Protein AF-0000000080839134 (afdb_homodimer)

Sequence (514 aa):
MENILITGASSGIGKELTRNLANKSKKLFLLARSLDKLNLLKKELEEKYSSLECVCIKYDLTDINNLENIVENCDVDLVINCAGFGKITDFSKLSDKEDLDTINVNFISPLILTKKFSEKFLQKGQGTILNVCSTATLYQHPYMAVYSSAKSALLHYSLALDEELSHKNKNVRVLSVCPGPTASNFFDKDIQEKFGSSQKFMMNSEDVAKRIIKVLENKKRFSIIGFRNKLSIFLINLLPISLQLKLVGLILKKVIKMENILITGASSGIGKELTRNLANKSKKLFLLARSLDKLNLLKKELEEKYSSLECVCIKYDLTDINNLENIVENCDVDLVINCAGFGKITDFSKLSDKEDLDTINVNFISPLILTKKFSEKFLQKGQGTILNVCSTATLYQHPYMAVYSSAKSALLHYSLALDEELSHKNKNVRVLSVCPGPTASNFFDKDIQEKFGSSQKFMMNSEDVAKRIIKVLENKKRFSIIGFRNKLSIFLINLLPISLQLKLVGLILKKVIK

Nearest PDB structures (foldseek):
  3m1a-assembly6_J  TM=8.290E-01  e=1.357E-16  Streptomyces avermitilis
  7emg-assembly1_A  TM=8.218E-01  e=2.231E-14  Serratia marcescens
  5idy-assembly1_B  TM=8.364E-01  e=5.673E-14  Burkholderia vietnamiensis G4
  5vps-assembly1_A  TM=7.481E-01  e=4.156E-14  Burkholderia ambifaria MC40-6
  5va8-assembly1_D  TM=7.469E-01  e=6.037E-14  Paraburkholderia phymatum STM815

Solvent-accessible surface area (backbone atoms only — not comparable to full-atom values): 25460 Å² total; per-residue (Å²): 113,44,24,34,37,30,31,25,31,61,45,46,45,25,28,33,37,50,63,70,43,47,88,60,30,46,33,38,38,38,25,26,68,51,54,68,51,36,50,53,49,39,52,54,47,38,69,74,34,80,75,36,44,67,45,74,41,72,47,58,48,62,54,65,88,60,52,64,58,55,57,73,71,49,86,56,40,32,38,34,42,44,40,64,60,48,63,75,40,61,75,86,75,53,50,72,65,56,51,49,37,37,32,22,33,40,19,51,35,49,50,52,52,50,51,55,50,49,55,50,16,60,74,70,60,38,28,40,36,38,40,56,45,33,45,50,37,79,48,52,30,26,41,26,23,63,42,24,11,20,24,27,17,36,48,31,28,36,55,9,47,22,53,51,32,44,76,74,37,76,51,29,44,35,27,37,36,20,41,54,64,48,63,44,83,51,41,56,68,73,44,42,54,53,49,37,78,56,36,88,68,42,41,50,25,59,62,51,24,54,54,50,51,49,36,60,76,67,64,45,57,66,45,62,47,52,67,67,50,45,49,50,52,54,57,48,68,70,45,56,69,70,56,39,39,52,54,42,29,56,57,43,51,60,46,62,103,113,42,24,36,36,30,31,25,30,61,46,45,46,24,29,34,37,49,64,70,43,47,86,60,30,46,32,39,36,37,24,25,70,50,54,68,51,35,50,53,52,40,52,56,48,38,70,73,33,81,76,36,43,69,43,76,41,72,47,59,47,61,53,67,84,60,53,63,59,54,58,75,71,50,86,57,40,31,37,35,41,43,40,64,59,50,63,74,42,60,76,86,74,53,50,72,64,56,50,49,37,36,32,22,34,39,20,52,35,48,49,52,52,50,53,55,49,49,55,51,16,59,74,69,62,38,27,37,36,38,40,56,45,31,46,51,36,80,47,53,29,26,42,26,22,65,44,23,11,19,25,28,16,38,48,30,28,36,54,9,45,23,54,52,33,45,75,73,37,77,50,28,45,36,28,36,36,20,42,52,65,47,61,43,81,49,41,56,69,72,44,43,52,55,50,38,78,56,36,89,69,43,42,51,25,58,61,51,23,55,52,51,50,50,37,60,75,67,63,44,57,67,45,62,46,51,68,67,48,44,50,50,52,54,57,50,67,70,43,57,68,70,56,40,42,52,54,42,29,56,59,44,52,61,50,62,103

InterPro domains:
  IPR002347 Short-chain dehydrogenase/reductase SDR [PF00106] (3-189)
  IPR002347 Short-chain dehydrogenase/reductase SDR [PR00080] (74-85)
  IPR002347 Short-chain dehydrogenase/reductase SDR [PR00080] (127-135)
  IPR002347 Short-chain dehydrogenase/reductase SDR [PR00080] (147-166)
  IPR002347 Short-chain dehydrogenase/reductase SDR [PR00081] (3-20)
  IPR002347 Short-chain dehydrogenase/reductase SDR [PR00081] (74-85)
  IPR002347 Short-chain dehydrogenase/reductase SDR [PR00081] (121-137)
  IPR002347 Short-chain dehydrogenase/reductase SDR [PR00081] (147-166)
  IPR002347 Short-chain dehydrogenase/reductase SDR [PR00081] (170-187)
  IPR036291 NAD(P)-binding domain superfamily [SSF51735] (3-252)

Structure (mmCIF, N/CA/C/O backbone):
data_AF-0000000080839134-model_v1
#
loop_
_entity.id
_entity.type
_entity.pdbx_description
1 polymer 'SDR family NAD(P)-dependent oxidoreductase'
#
loop_
_atom_site.group_PDB
_atom_site.id
_atom_site.type_symbol
_atom_site.label_atom_id
_atom_site.label_alt_id
_atom_site.label_comp_id
_atom_site.label_asym_id
_atom_site.label_entity_id
_atom_site.label_seq_id
_atom_site.pdbx_PDB_ins_code
_atom_site.Cartn_x
_atom_site.Cartn_y
_atom_site.Cartn_z
_atom_site.occupancy
_atom_site.B_iso_or_equiv
_atom_site.auth_seq_id
_atom_site.auth_comp_id
_atom_site.auth_asym_id
_atom_site.auth_atom_id
_atom_site.pdbx_PDB_model_num
ATOM 1 N N . MET A 1 1 ? -4.32 -28.531 -11.18 1 62.44 1 MET A N 1
ATOM 2 C CA . MET A 1 1 ? -3.936 -27.234 -11.711 1 62.44 1 MET A CA 1
ATOM 3 C C . MET A 1 1 ? -3.273 -27.375 -13.078 1 62.44 1 MET A C 1
ATOM 5 O O . MET A 1 1 ? -2.178 -27.922 -13.18 1 62.44 1 MET A O 1
ATOM 9 N N . GLU A 1 2 ? -4.078 -27.062 -14.164 1 86.06 2 GLU A N 1
ATOM 10 C CA . GLU A 1 2 ? -3.639 -27.469 -15.492 1 86.06 2 GLU A CA 1
ATOM 11 C C . GLU A 1 2 ? -3.201 -26.25 -16.312 1 86.06 2 GLU A C 1
ATOM 13 O O . GLU A 1 2 ? -2.227 -26.328 -17.078 1 86.06 2 GLU A O 1
ATOM 18 N N . ASN A 1 3 ? -3.773 -25.125 -16.094 1 97.56 3 ASN A N 1
ATOM 19 C CA . ASN A 1 3 ? -3.441 -23.906 -16.828 1 97.56 3 ASN A CA 1
ATOM 20 C C . ASN A 1 3 ? -3.031 -22.781 -15.867 1 97.56 3 ASN A C 1
ATOM 22 O O . ASN A 1 3 ? -3.811 -22.375 -15.008 1 97.56 3 ASN A O 1
ATOM 26 N N . ILE A 1 4 ? -1.787 -22.328 -16.078 1 98.38 4 ILE A N 1
ATOM 27 C CA . ILE A 1 4 ? -1.205 -21.453 -15.07 1 98.38 4 ILE A CA 1
ATOM 28 C C . ILE A 1 4 ? -0.646 -20.188 -15.734 1 98.38 4 ILE A C 1
ATOM 30 O O . ILE A 1 4 ? 0.003 -20.281 -16.781 1 98.38 4 ILE A O 1
ATOM 34 N N . LEU A 1 5 ? -0.993 -19.047 -15.211 1 98.62 5 LEU A N 1
ATOM 35 C CA . LEU A 1 5 ? -0.318 -17.797 -15.562 1 98.62 5 LEU A CA 1
ATOM 36 C C . LEU A 1 5 ? 0.708 -17.422 -14.5 1 98.62 5 LEU A C 1
ATOM 38 O O . LEU A 1 5 ? 0.392 -17.375 -13.312 1 98.62 5 LEU A O 1
ATOM 42 N N . ILE A 1 6 ? 1.938 -17.203 -14.906 1 98.56 6 ILE A N 1
ATOM 43 C CA . ILE A 1 6 ? 2.992 -16.781 -13.992 1 98.56 6 ILE A CA 1
ATOM 44 C C . ILE A 1 6 ? 3.592 -15.461 -14.492 1 98.56 6 ILE A C 1
ATOM 46 O O . ILE A 1 6 ? 4.133 -15.398 -15.594 1 98.56 6 ILE A O 1
ATOM 50 N N . THR A 1 7 ? 3.428 -14.414 -13.688 1 98.31 7 THR A N 1
ATOM 51 C CA . THR A 1 7 ? 4.145 -13.18 -13.977 1 98.31 7 THR A CA 1
ATOM 52 C C . THR A 1 7 ? 5.559 -13.227 -13.414 1 98.31 7 THR A C 1
ATOM 54 O O . THR A 1 7 ? 5.797 -13.844 -12.375 1 98.31 7 THR A O 1
ATOM 57 N N . GLY A 1 8 ? 6.5 -12.539 -14.109 1 96.44 8 GLY A N 1
ATOM 58 C CA . GLY A 1 8 ? 7.891 -12.633 -13.695 1 96.44 8 GLY A CA 1
ATOM 59 C C . GLY A 1 8 ? 8.5 -14 -13.945 1 96.44 8 GLY A C 1
ATOM 60 O O . GLY A 1 8 ? 9.328 -14.469 -13.164 1 96.44 8 GLY A O 1
ATOM 61 N N . ALA A 1 9 ? 8.117 -14.617 -14.977 1 96.38 9 ALA A N 1
ATOM 62 C CA . ALA A 1 9 ? 8.484 -16.016 -15.242 1 96.38 9 ALA A CA 1
ATOM 63 C C . ALA A 1 9 ? 9.906 -16.109 -15.773 1 96.38 9 ALA A C 1
ATOM 65 O O . ALA A 1 9 ? 10.484 -17.203 -15.82 1 96.38 9 ALA A O 1
ATOM 66 N N . SER A 1 10 ? 10.562 -15.016 -16.031 1 92.69 10 SER A N 1
ATOM 67 C CA . SER A 1 10 ? 11.82 -15.055 -16.781 1 92.69 10 SER A CA 1
ATOM 68 C C . SER A 1 10 ? 13.016 -15.148 -15.836 1 92.69 10 SER A C 1
ATOM 70 O O . SER A 1 10 ? 14.148 -15.305 -16.281 1 92.69 10 SER A O 1
ATOM 72 N N . SER A 1 11 ? 12.812 -14.977 -14.547 1 90 11 SER A N 1
ATOM 73 C CA . SER A 1 11 ? 13.953 -14.969 -13.641 1 90 11 SER A CA 1
ATOM 74 C C . SER A 1 11 ? 13.531 -15.273 -12.203 1 90 11 SER A C 1
ATOM 76 O O . SER A 1 11 ? 12.336 -15.312 -11.906 1 90 11 SER A O 1
ATOM 78 N N . GLY A 1 12 ? 14.492 -15.688 -11.438 1 91.75 12 GLY A N 1
ATOM 79 C CA . GLY A 1 12 ? 14.312 -15.781 -10 1 91.75 12 GLY A CA 1
ATOM 80 C C . GLY A 1 12 ? 13.289 -16.828 -9.586 1 91.75 12 GLY A C 1
ATOM 81 O O . GLY A 1 12 ? 13.32 -17.953 -10.07 1 91.75 12 GLY A O 1
ATOM 82 N N . ILE A 1 13 ? 12.5 -16.438 -8.633 1 93.19 13 ILE A N 1
ATOM 83 C CA . ILE A 1 13 ? 11.492 -17.328 -8.055 1 93.19 13 ILE A CA 1
ATOM 84 C C . ILE A 1 13 ? 10.477 -17.719 -9.133 1 93.19 13 ILE A C 1
ATOM 86 O O . ILE A 1 13 ? 10.078 -18.875 -9.219 1 93.19 13 ILE A O 1
ATOM 90 N N . GLY A 1 14 ? 10.117 -16.75 -10.008 1 96.06 14 GLY A N 1
ATOM 91 C CA . GLY A 1 14 ? 9.148 -17.016 -11.055 1 96.06 14 GLY A CA 1
ATOM 92 C C . GLY A 1 14 ? 9.609 -18.062 -12.039 1 96.06 14 GLY A C 1
ATOM 93 O O . GLY A 1 14 ? 8.828 -18.938 -12.43 1 96.06 14 GLY A O 1
ATOM 94 N N . LYS A 1 15 ? 10.852 -17.969 -12.383 1 96.06 15 LYS A N 1
ATOM 95 C CA . LYS A 1 15 ? 11.422 -18.953 -13.297 1 96.06 15 LYS A CA 1
ATOM 96 C C . LYS A 1 15 ? 11.445 -20.344 -12.672 1 96.06 15 LYS A C 1
ATOM 98 O O . LYS A 1 15 ? 11.078 -21.328 -13.32 1 96.06 15 LYS A O 1
ATOM 103 N N . GLU A 1 16 ? 11.805 -20.391 -11.406 1 96 16 GLU A N 1
ATOM 104 C CA . GLU A 1 16 ? 11.891 -21.672 -10.711 1 96 16 GLU A CA 1
ATOM 105 C C . GLU A 1 16 ? 10.5 -22.266 -10.477 1 96 16 GLU A C 1
ATOM 107 O O . GLU A 1 16 ? 10.32 -23.484 -10.539 1 96 16 GLU A O 1
ATOM 112 N N . LEU A 1 17 ? 9.562 -21.422 -10.211 1 96.75 17 LEU A N 1
ATOM 113 C CA . LEU A 1 17 ? 8.188 -21.891 -10.102 1 96.75 17 LEU A CA 1
ATOM 114 C C . LEU A 1 17 ? 7.711 -22.5 -11.414 1 96.75 17 LEU A C 1
ATOM 116 O O . LEU A 1 17 ? 7.102 -23.578 -11.422 1 96.75 17 LEU A O 1
ATOM 120 N N . THR A 1 18 ? 8.023 -21.766 -12.477 1 97.31 18 THR A N 1
ATOM 121 C CA . THR A 1 18 ? 7.66 -22.25 -13.805 1 97.31 18 THR A CA 1
ATOM 122 C C . THR A 1 18 ? 8.25 -23.625 -14.07 1 97.31 18 THR A C 1
ATOM 124 O O . THR A 1 18 ? 7.535 -24.547 -14.492 1 97.31 18 THR A O 1
ATOM 127 N N . ARG A 1 19 ? 9.484 -23.812 -13.758 1 96.75 19 ARG A N 1
ATOM 128 C CA . ARG A 1 19 ? 10.172 -25.094 -13.977 1 96.75 19 ARG A CA 1
ATOM 129 C C . ARG A 1 19 ? 9.547 -26.203 -13.148 1 96.75 19 ARG A C 1
ATOM 131 O O . ARG A 1 19 ? 9.312 -27.297 -13.656 1 96.75 19 ARG A O 1
ATOM 138 N N . ASN A 1 20 ? 9.227 -25.875 -11.969 1 95.56 20 ASN A N 1
ATOM 139 C CA . ASN A 1 20 ? 8.742 -26.891 -11.039 1 95.56 20 ASN A CA 1
ATOM 140 C C . ASN A 1 20 ? 7.289 -27.25 -11.312 1 95.56 20 ASN A C 1
ATOM 142 O O . ASN A 1 20 ? 6.852 -28.359 -10.992 1 95.56 20 ASN A O 1
ATOM 146 N N . LEU A 1 21 ? 6.539 -26.391 -11.961 1 96.31 21 LEU A N 1
ATOM 147 C CA . LEU A 1 21 ? 5.125 -26.625 -12.219 1 96.31 21 LEU A CA 1
ATOM 148 C C . LEU A 1 21 ? 4.91 -27.219 -13.609 1 96.31 21 LEU A C 1
ATOM 150 O O . LEU A 1 21 ? 3.82 -27.688 -13.922 1 96.31 21 LEU A O 1
ATOM 154 N N . ALA A 1 22 ? 5.949 -27.203 -14.406 1 96.06 22 ALA A N 1
ATOM 155 C CA . ALA A 1 22 ? 5.859 -27.594 -15.812 1 96.06 22 ALA A CA 1
ATOM 156 C C . ALA A 1 22 ? 5.355 -29.016 -15.961 1 96.06 22 ALA A C 1
ATOM 158 O O . ALA A 1 22 ? 4.52 -29.312 -16.812 1 96.06 22 ALA A O 1
ATOM 159 N N . ASN A 1 23 ? 5.766 -29.875 -15.078 1 92 23 ASN A N 1
ATOM 160 C CA . ASN A 1 23 ? 5.445 -31.297 -15.195 1 92 23 ASN A CA 1
ATOM 161 C C . ASN A 1 23 ? 3.996 -31.578 -14.805 1 92 23 ASN A C 1
ATOM 163 O O . ASN A 1 23 ? 3.461 -32.656 -15.117 1 92 23 ASN A O 1
ATOM 167 N N . LYS A 1 24 ? 3.4 -30.625 -14.172 1 91.62 24 LYS A N 1
ATOM 168 C CA . LYS A 1 24 ? 2.035 -30.812 -13.695 1 91.62 24 LYS A CA 1
ATOM 169 C C . LYS A 1 24 ? 1.055 -29.938 -14.469 1 91.62 24 LYS A C 1
ATOM 171 O O . LYS A 1 24 ? -0.113 -29.828 -14.086 1 91.62 24 LYS A O 1
ATOM 176 N N . SER A 1 25 ? 1.525 -29.328 -15.523 1 95.81 25 SER A N 1
ATOM 177 C CA . SER A 1 25 ? 0.699 -28.344 -16.219 1 95.81 25 SER A CA 1
ATOM 178 C C . SER A 1 25 ? 0.439 -28.781 -17.672 1 95.81 25 SER A C 1
ATOM 180 O O . SER A 1 25 ? 1.23 -29.516 -18.25 1 95.81 25 SER A O 1
ATOM 182 N N . LYS A 1 26 ? -0.67 -28.438 -18.188 1 97 26 LYS A N 1
ATOM 183 C CA . LYS A 1 26 ? -0.98 -28.578 -19.609 1 97 26 LYS A CA 1
ATOM 184 C C . LYS A 1 26 ? -0.575 -27.344 -20.391 1 97 26 LYS A C 1
ATOM 186 O O . LYS A 1 26 ? -0.088 -27.438 -21.516 1 97 26 LYS A O 1
ATOM 191 N N . LYS A 1 27 ? -0.82 -26.188 -19.75 1 98.19 27 LYS A N 1
ATOM 192 C CA . LYS A 1 27 ? -0.529 -24.922 -20.406 1 98.19 27 LYS A CA 1
ATOM 193 C C . LYS A 1 27 ? 0.04 -23.906 -19.422 1 98.19 27 LYS A C 1
ATOM 195 O O . LYS A 1 27 ? -0.506 -23.719 -18.328 1 98.19 27 LYS A O 1
ATOM 200 N N . LEU A 1 28 ? 1.132 -23.344 -19.781 1 98.31 28 LEU A N 1
ATOM 201 C CA . LEU A 1 28 ? 1.758 -22.297 -19 1 98.31 28 LEU A CA 1
ATOM 202 C C . LEU A 1 28 ? 1.776 -20.969 -19.766 1 98.31 28 LEU A C 1
ATOM 204 O O . LEU A 1 28 ? 2.229 -20.922 -20.906 1 98.31 28 LEU A O 1
ATOM 208 N N . PHE A 1 29 ? 1.178 -19.953 -19.172 1 98.56 29 PHE A N 1
ATOM 209 C CA . PHE A 1 29 ? 1.33 -18.594 -19.672 1 98.56 29 PHE A CA 1
ATOM 210 C C . PHE A 1 29 ? 2.463 -17.875 -18.938 1 98.56 29 PHE A C 1
ATOM 212 O O . PHE A 1 29 ? 2.373 -17.625 -17.734 1 98.56 29 PHE A O 1
ATOM 219 N N . LEU A 1 30 ? 3.533 -17.594 -19.719 1 98.56 30 LEU A N 1
ATOM 220 C CA . LEU A 1 30 ? 4.742 -17 -19.172 1 98.56 30 LEU A CA 1
ATOM 221 C C . LEU A 1 30 ? 4.797 -15.5 -19.469 1 98.56 30 LEU A C 1
ATOM 223 O O . LEU A 1 30 ? 4.938 -15.102 -20.625 1 98.56 30 LEU A O 1
ATOM 227 N N . LEU A 1 31 ? 4.699 -14.703 -18.438 1 98.5 31 LEU A N 1
ATOM 228 C CA . LEU A 1 31 ? 4.641 -13.266 -18.656 1 98.5 31 LEU A CA 1
ATOM 229 C C . LEU A 1 31 ? 5.867 -12.578 -18.047 1 98.5 31 LEU A C 1
ATOM 231 O O . LEU A 1 31 ? 6.211 -12.812 -16.891 1 98.5 31 LEU A O 1
ATOM 235 N N . ALA A 1 32 ? 6.559 -11.836 -18.812 1 97.62 32 ALA A N 1
ATOM 236 C CA . ALA A 1 32 ? 7.676 -10.984 -18.406 1 97.62 32 ALA A CA 1
ATOM 237 C C . ALA A 1 32 ? 7.984 -9.93 -19.469 1 97.62 32 ALA A C 1
ATOM 239 O O . ALA A 1 32 ? 7.281 -9.836 -20.469 1 97.62 32 ALA A O 1
ATOM 240 N N . ARG A 1 33 ? 9.008 -9.188 -19.234 1 94.31 33 ARG A N 1
ATOM 241 C CA . ARG A 1 33 ? 9.383 -8.117 -20.156 1 94.31 33 ARG A CA 1
ATOM 242 C C . ARG A 1 33 ? 10.289 -8.641 -21.266 1 94.31 33 ARG A C 1
ATOM 244 O O . ARG A 1 33 ? 10.297 -8.094 -22.375 1 94.31 33 ARG A O 1
ATOM 251 N N . SER A 1 34 ? 11.055 -9.656 -20.938 1 94.94 34 SER A N 1
ATOM 252 C CA . SER A 1 34 ? 12.047 -10.148 -21.891 1 94.94 34 SER A CA 1
ATOM 253 C C . SER A 1 34 ? 11.523 -11.344 -22.656 1 94.94 34 SER A C 1
ATOM 255 O O . SER A 1 34 ? 11.539 -12.477 -22.172 1 94.94 34 SER A O 1
ATOM 257 N N . LEU A 1 35 ? 11.219 -11.07 -23.891 1 96.81 35 LEU A N 1
ATOM 258 C CA . LEU A 1 35 ? 10.688 -12.141 -24.734 1 96.81 35 LEU A CA 1
ATOM 259 C C . LEU A 1 35 ? 11.75 -13.195 -25 1 96.81 35 LEU A C 1
ATOM 261 O O . LEU A 1 35 ? 11.445 -14.391 -25.047 1 96.81 35 LEU A O 1
ATOM 265 N N . ASP A 1 36 ? 12.953 -12.734 -25.109 1 97.5 36 ASP A N 1
ATOM 266 C CA . ASP A 1 36 ? 14.055 -13.656 -25.375 1 97.5 36 ASP A CA 1
ATOM 267 C C . ASP A 1 36 ? 14.211 -14.672 -24.25 1 97.5 36 ASP A C 1
ATOM 269 O O . ASP A 1 36 ? 14.336 -15.875 -24.5 1 97.5 36 ASP A O 1
ATOM 273 N N . LYS A 1 37 ? 14.164 -14.203 -23.047 1 97.19 37 LYS A N 1
ATOM 274 C CA . LYS A 1 37 ? 14.289 -15.078 -21.891 1 97.19 37 LYS A CA 1
ATOM 275 C C . LYS A 1 37 ? 13.102 -16.031 -21.781 1 97.19 37 LYS A C 1
ATOM 277 O O . LYS A 1 37 ? 13.258 -17.203 -21.438 1 97.19 37 LYS A O 1
ATOM 282 N N . LEU A 1 38 ? 11.977 -15.531 -22.141 1 98.25 38 LEU A N 1
ATOM 283 C CA . LEU A 1 38 ? 10.773 -16.359 -22.094 1 98.25 38 LEU A CA 1
ATOM 284 C C . LEU A 1 38 ? 10.828 -17.469 -23.141 1 98.25 38 LEU A C 1
ATOM 286 O O . LEU A 1 38 ? 10.492 -18.609 -22.859 1 98.25 38 LEU A O 1
ATOM 290 N N . ASN A 1 39 ? 11.273 -17.109 -24.281 1 98.19 39 ASN A N 1
ATOM 291 C CA . ASN A 1 39 ? 11.352 -18.078 -25.375 1 98.19 39 ASN A CA 1
ATOM 292 C C . ASN A 1 39 ? 12.367 -19.172 -25.078 1 98.19 39 ASN A C 1
ATOM 294 O O . ASN A 1 39 ? 12.148 -20.328 -25.406 1 98.19 39 ASN A O 1
ATOM 298 N N . LEU A 1 40 ? 13.43 -18.766 -24.469 1 98 40 LEU A N 1
ATOM 299 C CA . LEU A 1 40 ? 14.422 -19.766 -24.062 1 98 40 LEU A CA 1
ATOM 300 C C . LEU A 1 40 ? 13.836 -20.734 -23.047 1 98 40 LEU A C 1
ATOM 302 O O . LEU A 1 40 ? 14.047 -21.953 -23.156 1 98 40 LEU A O 1
ATOM 306 N N . LEU A 1 41 ? 13.102 -20.203 -22.109 1 97.94 41 LEU A N 1
ATOM 307 C CA . LEU A 1 41 ? 12.453 -21.047 -21.094 1 97.94 41 LEU A CA 1
ATOM 308 C C . LEU A 1 41 ? 11.398 -21.938 -21.734 1 97.94 41 LEU A C 1
ATOM 310 O O . LEU A 1 41 ? 11.297 -23.125 -21.391 1 97.94 41 LEU A O 1
ATOM 314 N N . LYS A 1 42 ? 10.617 -21.375 -22.625 1 98.25 42 LYS A N 1
ATOM 315 C CA . LYS A 1 42 ? 9.617 -22.141 -23.359 1 98.25 42 LYS A CA 1
ATOM 316 C C . LYS A 1 42 ? 10.25 -23.328 -24.094 1 98.25 42 LYS A C 1
ATOM 318 O O . LYS A 1 42 ? 9.773 -24.453 -23.953 1 98.25 42 LYS A O 1
ATOM 323 N N . LYS A 1 43 ? 11.273 -23.047 -24.797 1 98.12 43 LYS A N 1
ATOM 324 C CA . LYS A 1 43 ? 11.953 -24.094 -25.547 1 98.12 43 LYS A CA 1
ATOM 325 C C . LYS A 1 43 ? 12.453 -25.188 -24.625 1 98.12 43 LYS A C 1
ATOM 327 O O . LYS A 1 43 ? 12.25 -26.375 -24.875 1 98.12 43 LYS A O 1
ATOM 332 N N . GLU A 1 44 ? 13.07 -24.75 -23.562 1 97.81 44 GLU A N 1
ATOM 333 C CA . GLU A 1 44 ? 13.586 -25.688 -22.562 1 97.81 44 GLU A CA 1
ATOM 334 C C . GLU A 1 44 ? 12.484 -26.594 -22.031 1 97.81 44 GLU A C 1
ATOM 336 O O . GLU A 1 44 ? 12.648 -27.812 -21.984 1 97.81 44 GLU A O 1
ATOM 341 N N . LEU A 1 45 ? 11.375 -26.062 -21.703 1 97.88 45 LEU A N 1
ATOM 342 C CA . LEU A 1 45 ? 10.305 -26.781 -21.031 1 97.88 45 LEU A CA 1
ATOM 343 C C . LEU A 1 45 ? 9.539 -27.656 -22 1 97.88 45 LEU A C 1
ATOM 345 O O . LEU A 1 45 ? 9.211 -28.812 -21.688 1 97.88 45 LEU A O 1
ATOM 349 N N . GLU A 1 46 ? 9.305 -27.125 -23.172 1 97.5 46 GLU A N 1
ATOM 350 C CA . GLU A 1 46 ? 8.531 -27.891 -24.156 1 97.5 46 GLU A CA 1
ATOM 351 C C . GLU A 1 46 ? 9.344 -29.062 -24.703 1 97.5 46 GLU A C 1
ATOM 353 O O . GLU A 1 46 ? 8.781 -30.078 -25.109 1 97.5 46 GLU A O 1
ATOM 358 N N . GLU A 1 47 ? 10.641 -28.922 -24.734 1 97.75 47 GLU A N 1
ATOM 359 C CA . GLU A 1 47 ? 11.5 -30.031 -25.125 1 97.75 47 GLU A CA 1
ATOM 360 C C . GLU A 1 47 ? 11.492 -31.125 -24.047 1 97.75 47 GLU A C 1
ATOM 362 O O . GLU A 1 47 ? 11.555 -32.312 -24.375 1 97.75 47 GLU A O 1
ATOM 367 N N . LYS A 1 48 ? 11.391 -30.703 -22.891 1 97.25 48 LYS A N 1
ATOM 368 C CA . LYS A 1 48 ? 11.445 -31.641 -21.766 1 97.25 48 LYS A CA 1
ATOM 369 C C . LYS A 1 48 ? 10.094 -32.312 -21.531 1 97.25 48 LYS A C 1
ATOM 371 O O . LYS A 1 48 ? 10.023 -33.469 -21.156 1 97.25 48 LYS A O 1
ATOM 376 N N . TYR A 1 49 ? 9.062 -31.531 -21.734 1 96.5 49 TYR A N 1
ATOM 377 C CA . TYR A 1 49 ? 7.703 -32 -21.516 1 96.5 49 TYR A CA 1
ATOM 378 C C . TYR A 1 49 ? 6.867 -31.891 -22.781 1 96.5 49 TYR A C 1
ATOM 380 O O . TYR A 1 49 ? 6.289 -30.844 -23.047 1 96.5 49 TYR A O 1
ATOM 388 N N . SER A 1 50 ? 6.594 -32.938 -23.484 1 94 50 SER A N 1
ATOM 389 C CA . SER A 1 50 ? 6.023 -32.938 -24.828 1 94 50 SER A CA 1
ATOM 390 C C . SER A 1 50 ? 4.559 -32.531 -24.812 1 94 50 SER A C 1
ATOM 392 O O . SER A 1 50 ? 4.039 -32 -25.812 1 94 50 SER A O 1
ATOM 394 N N . SER A 1 51 ? 3.918 -32.719 -23.703 1 94.94 51 SER A N 1
ATOM 395 C CA . SER A 1 51 ? 2.492 -32.406 -23.641 1 94.94 51 SER A CA 1
ATOM 396 C C . SER A 1 51 ? 2.246 -30.984 -23.141 1 94.94 51 SER A C 1
ATOM 398 O O . SER A 1 51 ? 1.103 -30.531 -23.094 1 94.94 51 SER A O 1
ATOM 400 N N . LEU A 1 52 ? 3.301 -30.297 -22.797 1 97 52 LEU A N 1
ATOM 401 C CA . LEU A 1 52 ? 3.191 -28.953 -22.234 1 97 52 LEU A CA 1
ATOM 402 C C . LEU A 1 52 ? 3.143 -27.906 -23.344 1 97 52 LEU A C 1
ATOM 404 O O . LEU A 1 52 ? 3.91 -27.969 -24.297 1 97 52 LEU A O 1
ATOM 408 N N . GLU A 1 53 ? 2.248 -26.984 -23.266 1 97.88 53 GLU A N 1
ATOM 409 C CA . GLU A 1 53 ? 2.219 -25.781 -24.109 1 97.88 53 GLU A CA 1
ATOM 410 C C . GLU A 1 53 ? 2.572 -24.531 -23.312 1 97.88 53 GLU A C 1
ATOM 412 O O . GLU A 1 53 ? 1.955 -24.25 -22.297 1 97.88 53 GLU A O 1
ATOM 417 N N . CYS A 1 54 ? 3.549 -23.875 -23.75 1 98.12 54 CYS A N 1
ATOM 418 C CA . CYS A 1 54 ? 3.918 -22.594 -23.141 1 98.12 54 CYS A CA 1
ATOM 419 C C . CYS A 1 54 ? 3.564 -21.438 -24.062 1 98.12 54 CYS A C 1
ATOM 421 O O . CYS A 1 54 ? 3.805 -21.5 -25.266 1 98.12 54 CYS A O 1
ATOM 423 N N . VAL A 1 55 ? 2.963 -20.422 -23.531 1 98.38 55 VAL A N 1
ATOM 424 C CA . VAL A 1 55 ? 2.662 -19.188 -24.25 1 98.38 55 VAL A CA 1
ATOM 425 C C . VAL A 1 55 ? 3.418 -18.016 -23.625 1 98.38 55 VAL A C 1
ATOM 427 O O . VAL A 1 55 ? 3.248 -17.734 -22.438 1 98.38 55 VAL A O 1
ATOM 430 N N . CYS A 1 56 ? 4.234 -17.406 -24.406 1 98.5 56 CYS A N 1
ATOM 431 C CA . CYS A 1 56 ? 4.996 -16.266 -23.922 1 98.5 56 CYS A CA 1
ATOM 432 C C . CYS A 1 56 ? 4.203 -14.969 -24.094 1 98.5 56 CYS A C 1
ATOM 434 O O . CYS A 1 56 ? 3.664 -14.703 -25.156 1 98.5 56 CYS A O 1
ATOM 436 N N . ILE A 1 57 ? 4.082 -14.227 -23.016 1 97.94 57 ILE A N 1
ATOM 437 C CA . ILE A 1 57 ? 3.408 -12.93 -23.016 1 97.94 57 ILE A CA 1
ATOM 438 C C . ILE A 1 57 ? 4.402 -11.828 -22.656 1 97.94 57 ILE A C 1
ATOM 440 O O . ILE A 1 57 ? 4.828 -11.727 -21.5 1 97.94 57 ILE A O 1
ATOM 444 N N . LYS A 1 58 ? 4.801 -11.07 -23.656 1 97.69 58 LYS A N 1
ATOM 445 C CA . LYS A 1 58 ? 5.648 -9.906 -23.391 1 97.69 58 LYS A CA 1
ATOM 446 C C . LYS A 1 58 ? 4.828 -8.742 -22.844 1 97.69 58 LYS A C 1
ATOM 448 O O . LYS A 1 58 ? 3.979 -8.195 -23.547 1 97.69 58 LYS A O 1
ATOM 453 N N . TYR A 1 59 ? 5.074 -8.406 -21.609 1 97.12 59 TYR A N 1
ATOM 454 C CA . TYR A 1 59 ? 4.324 -7.309 -21.016 1 97.12 59 TYR A CA 1
ATOM 455 C C . TYR A 1 59 ? 5.129 -6.637 -19.906 1 97.12 59 TYR A C 1
ATOM 457 O O . TYR A 1 59 ? 5.789 -7.316 -19.109 1 97.12 59 TYR A O 1
ATOM 465 N N . ASP A 1 60 ? 5.145 -5.371 -19.938 1 97.38 60 ASP A N 1
ATOM 466 C CA . ASP A 1 60 ? 5.727 -4.555 -18.875 1 97.38 60 ASP A CA 1
ATOM 467 C C . ASP A 1 60 ? 4.668 -4.133 -17.859 1 97.38 60 ASP A C 1
ATOM 469 O O . ASP A 1 60 ? 3.852 -3.254 -18.141 1 97.38 60 ASP A O 1
ATOM 473 N N . LEU A 1 61 ? 4.746 -4.641 -16.656 1 97.38 61 LEU A N 1
ATOM 474 C CA . LEU A 1 61 ? 3.711 -4.48 -15.633 1 97.38 61 LEU A CA 1
ATOM 475 C C . LEU A 1 61 ? 3.74 -3.072 -15.047 1 97.38 61 LEU A C 1
ATOM 477 O O . LEU A 1 61 ? 2.889 -2.721 -14.227 1 97.38 61 LEU A O 1
ATOM 481 N N . THR A 1 62 ? 4.723 -2.225 -15.453 1 96.62 62 THR A N 1
ATOM 482 C CA . THR A 1 62 ? 4.637 -0.813 -15.086 1 96.62 62 THR A CA 1
ATOM 483 C C . THR A 1 62 ? 3.441 -0.153 -15.773 1 96.62 62 THR A C 1
ATOM 485 O O . THR A 1 62 ? 2.967 0.896 -15.328 1 96.62 62 THR A O 1
ATOM 488 N N . ASP A 1 63 ? 3.016 -0.764 -16.891 1 96.44 63 ASP A N 1
ATOM 489 C CA . ASP A 1 63 ? 1.823 -0.305 -17.594 1 96.44 63 ASP A CA 1
ATOM 490 C C . ASP A 1 63 ? 0.568 -0.993 -17.062 1 96.44 63 ASP A C 1
ATOM 492 O O . ASP A 1 63 ? 0.322 -2.164 -17.359 1 96.44 63 ASP A O 1
ATOM 496 N N . ILE A 1 64 ? -0.274 -0.24 -16.438 1 96.19 64 ILE A N 1
ATOM 497 C CA . ILE A 1 64 ? -1.419 -0.84 -15.758 1 96.19 64 ILE A CA 1
ATOM 498 C C . ILE A 1 64 ? -2.641 -0.795 -16.672 1 96.19 64 ILE A C 1
ATOM 500 O O . ILE A 1 64 ? -3.703 -1.315 -16.328 1 96.19 64 ILE A O 1
ATOM 504 N N . ASN A 1 65 ? -2.615 -0.218 -17.797 1 93.31 65 ASN A N 1
ATOM 505 C CA . ASN A 1 65 ? -3.773 0.084 -18.641 1 93.31 65 ASN A CA 1
ATOM 506 C C . ASN A 1 65 ? -4.168 -1.11 -19.5 1 93.31 65 ASN A C 1
ATOM 508 O O . ASN A 1 65 ? -5.293 -1.174 -20 1 93.31 65 ASN A O 1
ATOM 512 N N . ASN A 1 66 ? -3.359 -2.133 -19.672 1 92.19 66 ASN A N 1
ATOM 513 C CA . ASN A 1 66 ? -3.684 -3.207 -20.609 1 92.19 66 ASN A CA 1
ATOM 514 C C . ASN A 1 66 ? -3.713 -4.562 -19.906 1 92.19 66 ASN A C 1
ATOM 516 O O . ASN A 1 66 ? -3.598 -5.602 -20.562 1 92.19 66 ASN A O 1
ATOM 520 N N . LEU A 1 67 ? -3.924 -4.559 -18.672 1 96.56 67 LEU A N 1
ATOM 521 C CA . LEU A 1 67 ? -3.9 -5.801 -17.906 1 96.56 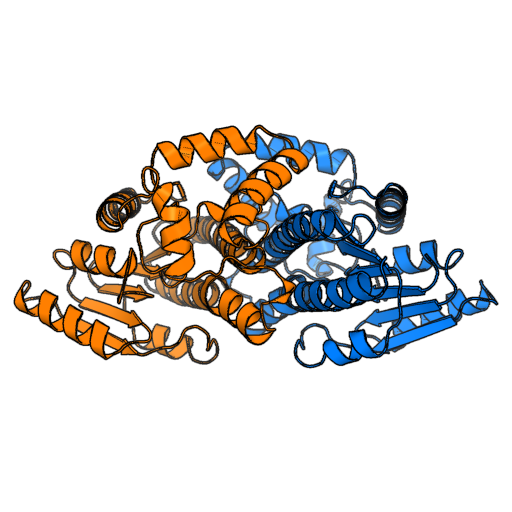67 LEU A CA 1
ATOM 522 C C . LEU A 1 67 ? -5.145 -6.637 -18.188 1 96.56 67 LEU A C 1
ATOM 524 O O . LEU A 1 67 ? -5.109 -7.863 -18.094 1 96.56 67 LEU A O 1
ATOM 528 N N . GLU A 1 68 ? -6.199 -5.941 -18.562 1 94.62 68 GLU A N 1
ATOM 529 C CA . GLU A 1 68 ? -7.445 -6.633 -18.891 1 94.62 68 GLU A CA 1
ATOM 530 C C . GLU A 1 68 ? -7.262 -7.586 -20.062 1 94.62 68 GLU A C 1
ATOM 532 O O . GLU A 1 68 ? -7.887 -8.648 -20.109 1 94.62 68 GLU A O 1
ATOM 537 N N . ASN A 1 69 ? -6.473 -7.211 -20.969 1 95.81 69 ASN A N 1
ATOM 538 C CA . ASN A 1 69 ? -6.199 -8.062 -22.125 1 95.81 69 ASN A CA 1
ATOM 539 C C . ASN A 1 69 ? -5.562 -9.383 -21.719 1 95.81 69 ASN A C 1
ATOM 541 O O . ASN A 1 69 ? -5.844 -10.43 -22.312 1 95.81 69 ASN A O 1
ATOM 545 N N . ILE A 1 70 ? -4.727 -9.328 -20.719 1 96.69 70 ILE A N 1
ATOM 546 C CA . ILE A 1 70 ? -4.098 -10.539 -20.203 1 96.69 70 ILE A CA 1
ATOM 547 C C . ILE A 1 70 ? -5.164 -11.453 -19.594 1 96.69 70 ILE A C 1
ATOM 549 O O . ILE A 1 70 ? -5.188 -12.656 -19.875 1 96.69 70 ILE A O 1
ATOM 553 N N . VAL A 1 71 ? -6.07 -10.898 -18.859 1 97.31 71 VAL A N 1
ATOM 554 C CA . VAL A 1 71 ? -7.113 -11.648 -18.172 1 97.31 71 VAL A CA 1
ATOM 555 C C . VAL A 1 71 ? -8.031 -12.312 -19.203 1 97.31 71 VAL A C 1
ATOM 557 O O . VAL A 1 71 ? -8.383 -13.484 -19.062 1 97.31 71 VAL A O 1
ATOM 560 N N . GLU A 1 72 ? -8.352 -11.57 -20.219 1 96 72 GLU A N 1
ATOM 561 C CA . GLU A 1 72 ? -9.289 -12.047 -21.234 1 96 72 GLU A CA 1
ATOM 562 C C . GLU A 1 72 ? -8.68 -13.172 -22.062 1 96 72 GLU A C 1
ATOM 564 O O . GLU A 1 72 ? -9.391 -14.078 -22.5 1 96 72 GLU A O 1
ATOM 569 N N . ASN A 1 73 ? -7.402 -13.117 -22.172 1 95.81 73 ASN A N 1
ATOM 570 C CA . ASN A 1 73 ? -6.773 -14.047 -23.094 1 95.81 73 ASN A CA 1
ATOM 571 C C . ASN A 1 73 ? -6.156 -15.242 -22.359 1 95.81 73 ASN A C 1
ATOM 573 O O . ASN A 1 73 ? -5.605 -16.141 -23 1 95.81 73 ASN A O 1
ATOM 577 N N . CYS A 1 74 ? -6.211 -15.273 -21.094 1 96.94 74 CYS A N 1
ATOM 578 C CA . CYS A 1 74 ? -5.633 -16.359 -20.328 1 96.94 74 CYS A CA 1
ATOM 579 C C . CYS A 1 74 ? -6.711 -17.125 -19.562 1 96.94 74 CYS A C 1
ATOM 581 O O . CYS A 1 74 ? -7.16 -16.672 -18.5 1 96.94 74 CYS A O 1
ATOM 583 N N . ASP A 1 75 ? -7.133 -18.203 -20.094 1 95.81 75 ASP A N 1
ATOM 584 C CA . ASP A 1 75 ? -8.023 -19.094 -19.375 1 95.81 75 ASP A CA 1
ATOM 585 C C . ASP A 1 75 ? -7.23 -20.031 -18.453 1 95.81 75 ASP A C 1
ATOM 587 O O . ASP A 1 75 ? -6.715 -21.062 -18.906 1 95.81 75 ASP A O 1
ATOM 591 N N . VAL A 1 76 ? -7.195 -19.688 -17.156 1 98 76 VAL A N 1
ATOM 592 C CA . VAL A 1 76 ? -6.293 -20.375 -16.234 1 98 76 VAL A CA 1
ATOM 593 C C . VAL A 1 76 ? -7.047 -20.781 -14.969 1 98 76 VAL A C 1
ATOM 595 O O . VAL A 1 76 ? -8.172 -20.328 -14.742 1 98 76 VAL A O 1
ATOM 598 N N . ASP A 1 77 ? -6.449 -21.688 -14.234 1 97.19 77 ASP A N 1
ATOM 599 C CA . ASP A 1 77 ? -6.973 -22.109 -12.938 1 97.19 77 ASP A CA 1
ATOM 600 C C . ASP A 1 77 ? -6.086 -21.594 -11.805 1 97.19 77 ASP A C 1
ATOM 602 O O . ASP A 1 77 ? -6.492 -21.609 -10.641 1 97.19 77 ASP A O 1
ATOM 606 N N . LEU A 1 78 ? -4.871 -21.188 -12.172 1 98.25 78 LEU A N 1
ATOM 607 C CA . LEU A 1 78 ? -3.906 -20.688 -11.203 1 98.25 78 LEU A CA 1
ATOM 608 C C . LEU A 1 78 ? -3.16 -19.469 -11.758 1 98.25 78 LEU A C 1
ATOM 610 O O . LEU A 1 78 ? -2.686 -19.5 -12.898 1 98.25 78 LEU A O 1
ATOM 614 N N . VAL A 1 79 ? -3.186 -18.438 -11.008 1 98.56 79 VAL A N 1
ATOM 615 C CA . VAL A 1 79 ? -2.393 -17.25 -11.312 1 98.56 79 VAL A CA 1
ATOM 616 C C . VAL A 1 79 ? -1.333 -17.047 -10.234 1 98.56 79 VAL A C 1
ATOM 618 O O . VAL A 1 79 ? -1.641 -17.062 -9.039 1 98.56 79 VAL A O 1
ATOM 621 N N . ILE A 1 80 ? -0.094 -16.938 -10.672 1 98.5 80 ILE A N 1
ATOM 622 C CA . ILE A 1 80 ? 0.994 -16.625 -9.75 1 98.5 80 ILE A CA 1
ATOM 623 C C . ILE A 1 80 ? 1.583 -15.258 -10.086 1 98.5 80 ILE A C 1
ATOM 625 O O . ILE A 1 80 ? 2.285 -15.109 -11.094 1 98.5 80 ILE A O 1
ATOM 629 N N . ASN A 1 81 ? 1.246 -14.305 -9.305 1 98.38 81 ASN A N 1
ATOM 630 C CA . ASN A 1 81 ? 1.873 -12.992 -9.391 1 98.38 81 ASN A CA 1
ATOM 631 C C . ASN A 1 81 ? 3.227 -12.969 -8.688 1 98.38 81 ASN A C 1
ATOM 633 O O . ASN A 1 81 ? 3.293 -12.797 -7.473 1 98.38 81 ASN A O 1
ATOM 637 N N . CYS A 1 82 ? 4.27 -13.047 -9.484 1 96.94 82 CYS A N 1
ATOM 638 C CA . CYS A 1 82 ? 5.605 -13.195 -8.922 1 96.94 82 CYS A CA 1
ATOM 639 C C . CYS A 1 82 ? 6.516 -12.055 -9.367 1 96.94 82 CYS A C 1
ATOM 641 O O . CYS A 1 82 ? 7.582 -11.844 -8.789 1 96.94 82 CYS A O 1
ATOM 643 N N . ALA A 1 83 ? 6.062 -11.297 -10.367 1 93.06 83 ALA A N 1
ATOM 644 C CA . ALA A 1 83 ? 6.867 -10.18 -10.852 1 93.06 83 ALA A CA 1
ATOM 645 C C . ALA A 1 83 ? 7.102 -9.156 -9.75 1 93.06 83 ALA A C 1
ATOM 647 O O . ALA A 1 83 ? 6.195 -8.844 -8.969 1 93.06 83 ALA A O 1
ATOM 648 N N . GLY A 1 84 ? 8.312 -8.703 -9.68 1 89.94 84 GLY A N 1
ATOM 649 C CA . GLY A 1 84 ? 8.656 -7.684 -8.703 1 89.94 84 GLY A CA 1
ATOM 650 C C . GLY A 1 84 ? 10.094 -7.203 -8.828 1 89.94 84 GLY A C 1
ATOM 651 O O . GLY A 1 84 ? 10.922 -7.867 -9.453 1 89.94 84 GLY A O 1
ATOM 652 N N . PHE A 1 85 ? 10.297 -6.082 -8.305 1 84.56 85 PHE A N 1
ATOM 653 C CA . PHE A 1 85 ? 11.648 -5.547 -8.188 1 84.56 85 PHE A CA 1
ATOM 654 C C . PHE A 1 85 ? 11.719 -4.488 -7.098 1 84.56 85 PHE A C 1
ATOM 656 O O . PHE A 1 85 ? 10.688 -3.98 -6.648 1 84.56 85 PHE A O 1
ATOM 663 N N . GLY A 1 86 ? 12.867 -4.363 -6.613 1 84.31 86 GLY A N 1
ATOM 664 C CA . GLY A 1 86 ? 13.125 -3.34 -5.609 1 84.31 86 GLY A CA 1
ATOM 665 C C . GLY A 1 86 ? 14.523 -2.762 -5.691 1 84.31 86 GLY A C 1
ATOM 666 O O . GLY A 1 86 ? 15.422 -3.381 -6.262 1 84.31 86 GLY A O 1
ATOM 667 N N . LYS A 1 87 ? 14.602 -1.535 -5.234 1 84.56 87 LYS A N 1
ATOM 668 C CA . LYS A 1 87 ? 15.891 -0.86 -5.141 1 84.56 87 LYS A CA 1
ATOM 669 C C . LYS A 1 87 ? 16.203 -0.453 -3.703 1 84.56 87 LYS A C 1
ATOM 671 O O . LYS A 1 87 ? 15.312 -0.004 -2.977 1 84.56 87 LYS A O 1
ATOM 676 N N . ILE A 1 88 ? 17.391 -0.737 -3.324 1 86.69 88 ILE A N 1
ATOM 677 C CA . ILE A 1 88 ? 17.875 -0.235 -2.045 1 86.69 88 ILE A CA 1
ATOM 678 C C . ILE A 1 88 ? 18.703 1.026 -2.268 1 86.69 88 ILE A C 1
ATOM 680 O O . ILE A 1 88 ? 19.797 0.966 -2.84 1 86.69 88 ILE A O 1
ATOM 684 N N . THR A 1 89 ? 18.188 2.135 -1.861 1 90.19 89 THR A N 1
ATOM 685 C CA . THR A 1 89 ? 18.859 3.408 -2.094 1 90.19 89 THR A CA 1
ATOM 686 C C . THR A 1 89 ? 18.25 4.508 -1.234 1 90.19 89 THR A C 1
ATOM 688 O O . THR A 1 89 ? 17.266 4.277 -0.527 1 90.19 89 THR A O 1
ATOM 691 N N . ASP A 1 90 ? 18.938 5.645 -1.217 1 91.94 90 ASP A N 1
ATOM 692 C CA . ASP A 1 90 ? 18.391 6.844 -0.594 1 91.94 90 ASP A CA 1
ATOM 693 C C . ASP A 1 90 ? 17.094 7.281 -1.288 1 91.94 90 ASP A C 1
ATOM 695 O O . ASP A 1 90 ? 17.016 7.262 -2.518 1 91.94 90 ASP A O 1
ATOM 699 N N . PHE A 1 91 ? 16.094 7.656 -0.463 1 93.5 91 PHE A N 1
ATOM 700 C CA . PHE A 1 91 ? 14.805 8.016 -1.034 1 93.5 91 PHE A CA 1
ATOM 701 C C . PHE A 1 91 ? 14.961 9.117 -2.072 1 93.5 91 PHE A C 1
ATOM 703 O O . PHE A 1 91 ? 14.219 9.164 -3.055 1 93.5 91 PHE A O 1
ATOM 710 N N . SER A 1 92 ? 15.961 9.969 -1.883 1 92.75 92 SER A N 1
ATOM 711 C CA . SER A 1 92 ? 16.141 11.141 -2.732 1 92.75 92 SER A CA 1
ATOM 712 C C . SER A 1 92 ? 16.75 10.766 -4.074 1 92.75 92 SER A C 1
ATOM 714 O O . SER A 1 92 ? 16.766 11.57 -5.012 1 92.75 92 SER A O 1
ATOM 716 N N . LYS A 1 93 ? 17.203 9.57 -4.234 1 93.12 93 LYS A N 1
ATOM 717 C CA . LYS A 1 93 ? 17.859 9.125 -5.465 1 93.12 93 LYS A CA 1
ATOM 718 C C . LYS A 1 93 ? 16.859 8.461 -6.402 1 93.12 93 LYS A C 1
ATOM 720 O O . LYS A 1 93 ? 17.188 8.148 -7.551 1 93.12 93 LYS A O 1
ATOM 725 N N . LEU A 1 94 ? 15.711 8.242 -5.934 1 93.25 94 LEU A N 1
ATOM 726 C CA . LEU A 1 94 ? 14.656 7.66 -6.762 1 93.25 94 LEU A CA 1
ATOM 727 C C . LEU A 1 94 ? 13.852 8.742 -7.465 1 93.25 94 LEU A C 1
ATOM 729 O O . LEU A 1 94 ? 13.414 9.703 -6.828 1 93.25 94 LEU A O 1
ATOM 733 N N . SER A 1 95 ? 13.703 8.586 -8.781 1 94.31 95 SER A N 1
ATOM 734 C CA . SER A 1 95 ? 12.82 9.492 -9.508 1 94.31 95 SER A CA 1
ATOM 735 C C . SER A 1 95 ? 11.352 9.18 -9.219 1 94.31 95 SER A C 1
ATOM 737 O O . SER A 1 95 ? 11.031 8.109 -8.703 1 94.31 95 SER A O 1
ATOM 739 N N . ASP A 1 96 ? 10.477 10.109 -9.555 1 93.44 96 ASP A N 1
ATOM 740 C CA . ASP A 1 96 ? 9.047 9.875 -9.422 1 93.44 96 ASP A CA 1
ATOM 741 C C . ASP A 1 96 ? 8.602 8.672 -10.25 1 93.44 96 ASP A C 1
ATOM 743 O O . ASP A 1 96 ? 7.762 7.887 -9.812 1 93.44 96 ASP A O 1
ATOM 747 N N . LYS A 1 97 ? 9.156 8.625 -11.375 1 95.12 97 LYS A N 1
ATOM 748 C CA . LYS A 1 97 ? 8.828 7.512 -12.258 1 95.12 97 LYS A CA 1
ATOM 749 C C . LYS A 1 97 ? 9.25 6.18 -11.648 1 95.12 97 LYS A C 1
ATOM 751 O O . LYS A 1 97 ? 8.508 5.195 -11.711 1 95.12 97 LYS A O 1
ATOM 756 N N . GLU A 1 98 ? 10.43 6.121 -11.055 1 95.31 98 GLU A N 1
ATOM 757 C CA . GLU A 1 98 ? 10.906 4.895 -10.414 1 95.31 98 GLU A CA 1
ATOM 758 C C . GLU A 1 98 ? 10.008 4.5 -9.25 1 95.31 98 GLU A C 1
ATOM 760 O O . GLU A 1 98 ? 9.719 3.316 -9.047 1 95.31 98 GLU A O 1
ATOM 765 N N . ASP A 1 99 ? 9.617 5.512 -8.492 1 96.44 99 ASP A N 1
ATOM 766 C CA . ASP A 1 99 ? 8.688 5.25 -7.398 1 96.44 99 ASP A CA 1
ATOM 767 C C . ASP A 1 99 ? 7.391 4.637 -7.914 1 96.44 99 ASP A C 1
ATOM 769 O O . ASP A 1 99 ? 6.949 3.598 -7.414 1 96.44 99 ASP A O 1
ATOM 773 N N . LEU A 1 100 ? 6.836 5.234 -8.922 1 96.88 100 LEU A N 1
ATOM 774 C CA . LEU A 1 100 ? 5.555 4.785 -9.461 1 96.88 100 LEU A CA 1
ATOM 775 C C . LEU A 1 100 ? 5.691 3.416 -10.117 1 96.88 100 LEU A C 1
ATOM 777 O O . LEU A 1 100 ? 4.797 2.574 -10 1 96.88 100 LEU A O 1
ATOM 781 N N . ASP A 1 101 ? 6.789 3.225 -10.852 1 97 101 ASP A N 1
ATOM 782 C CA . ASP A 1 101 ? 7.039 1.924 -11.461 1 97 101 ASP A CA 1
ATOM 783 C C . ASP A 1 101 ? 7.082 0.821 -10.406 1 97 101 ASP A C 1
ATOM 785 O O . ASP A 1 101 ? 6.523 -0.26 -10.609 1 97 101 ASP A O 1
ATOM 789 N N . THR A 1 102 ? 7.75 1.114 -9.297 1 96.25 102 THR A N 1
ATOM 790 C CA . THR A 1 102 ? 7.844 0.158 -8.195 1 96.25 102 THR A CA 1
ATOM 791 C C . THR A 1 102 ? 6.461 -0.179 -7.652 1 96.25 102 THR A C 1
ATOM 793 O O . THR A 1 102 ? 6.141 -1.351 -7.438 1 96.25 102 THR A O 1
ATOM 796 N N . ILE A 1 103 ? 5.637 0.824 -7.496 1 97.69 103 ILE A N 1
ATOM 797 C CA . ILE A 1 103 ? 4.293 0.638 -6.961 1 97.69 103 ILE A CA 1
ATOM 798 C C . ILE A 1 103 ? 3.439 -0.133 -7.965 1 97.69 103 ILE A C 1
ATOM 800 O O . ILE A 1 103 ? 2.717 -1.059 -7.59 1 97.69 103 ILE A O 1
ATOM 804 N N . ASN A 1 104 ? 3.578 0.211 -9.227 1 97.88 104 ASN A N 1
ATOM 805 C CA . ASN A 1 104 ? 2.773 -0.432 -10.258 1 97.88 104 ASN A CA 1
ATOM 806 C C . ASN A 1 104 ? 3.098 -1.919 -10.375 1 97.88 104 ASN A C 1
ATOM 808 O O . ASN A 1 104 ? 2.191 -2.754 -10.406 1 97.88 104 ASN A O 1
ATOM 812 N N . VAL A 1 105 ? 4.301 -2.271 -10.352 1 97.44 105 VAL A N 1
ATOM 813 C CA . VAL A 1 105 ? 4.715 -3.65 -10.586 1 97.44 105 VAL A CA 1
ATOM 814 C C . VAL A 1 105 ? 4.441 -4.492 -9.344 1 97.44 105 VAL A C 1
ATOM 816 O O . VAL A 1 105 ? 4.016 -5.645 -9.445 1 97.44 105 VAL A O 1
ATOM 819 N N . ASN A 1 106 ? 4.66 -3.906 -8.188 1 96.56 106 ASN A N 1
ATOM 820 C CA . ASN A 1 106 ? 4.652 -4.699 -6.965 1 96.56 106 ASN A CA 1
ATOM 821 C C . ASN A 1 106 ? 3.285 -4.672 -6.285 1 96.56 106 ASN A C 1
ATOM 823 O O . ASN A 1 106 ? 3.012 -5.484 -5.398 1 96.56 106 ASN A O 1
ATOM 827 N N . PHE A 1 107 ? 2.381 -3.754 -6.715 1 97.44 107 PHE A N 1
ATOM 828 C CA . PHE A 1 107 ? 1.119 -3.639 -5.992 1 97.44 107 PHE A CA 1
ATOM 829 C C . PHE A 1 107 ? -0.047 -3.486 -6.961 1 97.44 107 PHE A C 1
ATOM 831 O O . PHE A 1 107 ? -0.875 -4.391 -7.09 1 97.44 107 PHE A O 1
ATOM 838 N N . ILE A 1 108 ? -0.027 -2.482 -7.785 1 98.31 108 ILE A N 1
ATOM 839 C CA . ILE A 1 108 ? -1.221 -2.123 -8.547 1 98.31 108 ILE A CA 1
ATOM 840 C C . ILE A 1 108 ? -1.498 -3.186 -9.602 1 98.31 108 ILE A C 1
ATOM 842 O O . ILE A 1 108 ? -2.633 -3.646 -9.75 1 98.31 108 ILE A O 1
ATOM 846 N N . SER A 1 109 ? -0.507 -3.584 -10.367 1 98.38 109 SER A N 1
ATOM 847 C CA . SER A 1 109 ? -0.712 -4.598 -11.398 1 98.38 109 SER A CA 1
ATOM 848 C C . SER A 1 109 ? -1.174 -5.918 -10.789 1 98.38 109 SER A C 1
ATOM 850 O O . SER A 1 109 ? -2.18 -6.488 -11.219 1 98.38 109 SER A O 1
ATOM 852 N N . PRO A 1 110 ? -0.485 -6.406 -9.742 1 98.12 110 PRO A N 1
ATOM 853 C CA . PRO A 1 110 ? -0.984 -7.648 -9.148 1 98.12 110 PRO A CA 1
ATOM 854 C C . PRO A 1 110 ? -2.367 -7.488 -8.523 1 98.12 110 PRO A C 1
ATOM 856 O O . PRO A 1 110 ? -3.156 -8.438 -8.508 1 98.12 110 PRO A O 1
ATOM 859 N N . LEU A 1 111 ? -2.697 -6.316 -7.98 1 98.06 111 LEU A N 1
ATOM 860 C CA . LEU A 1 111 ? -4.035 -6.059 -7.453 1 98.06 111 LEU A CA 1
ATOM 861 C C . LEU A 1 111 ? -5.086 -6.199 -8.547 1 98.06 111 LEU A C 1
ATOM 863 O O . LEU A 1 111 ? -6.098 -6.875 -8.359 1 98.06 111 LEU A O 1
ATOM 867 N N . ILE A 1 112 ? -4.852 -5.59 -9.688 1 98.19 112 ILE A N 1
ATOM 868 C CA . ILE A 1 112 ? -5.801 -5.602 -10.797 1 98.19 112 ILE A CA 1
ATOM 869 C C . ILE A 1 112 ? -5.957 -7.027 -11.328 1 98.19 112 ILE A C 1
ATOM 871 O O . ILE A 1 112 ? -7.074 -7.504 -11.523 1 98.19 112 ILE A O 1
ATOM 875 N N . LEU A 1 113 ? -4.859 -7.719 -11.531 1 98.5 113 LEU A N 1
ATOM 876 C CA . LEU A 1 113 ? -4.906 -9.102 -12.008 1 98.5 113 LEU A CA 1
ATOM 877 C C . LEU A 1 113 ? -5.652 -9.984 -11.016 1 98.5 113 LEU A C 1
ATOM 879 O O . LEU A 1 113 ? -6.48 -10.805 -11.414 1 98.5 113 LEU A O 1
ATOM 883 N N . THR A 1 114 ? -5.32 -9.797 -9.727 1 98.56 114 THR A N 1
ATOM 884 C CA . THR A 1 114 ? -5.969 -10.57 -8.68 1 98.56 114 THR A CA 1
ATOM 885 C C . THR A 1 114 ? -7.477 -10.344 -8.688 1 98.56 114 THR A C 1
ATOM 887 O O . THR A 1 114 ? -8.258 -11.305 -8.656 1 98.56 114 THR A O 1
ATOM 890 N N . LYS A 1 115 ? -7.852 -9.125 -8.773 1 98.12 115 LYS A N 1
ATOM 891 C CA . LYS A 1 115 ? -9.273 -8.797 -8.766 1 98.12 115 LYS A CA 1
ATOM 892 C C . LYS A 1 115 ? -9.992 -9.406 -9.969 1 98.12 115 LYS A C 1
ATOM 894 O O . LYS A 1 115 ? -11 -10.094 -9.812 1 98.12 115 LYS A O 1
ATOM 899 N N . LYS A 1 116 ? -9.5 -9.18 -11.117 1 98.12 116 LYS A N 1
ATOM 900 C CA . LYS A 1 116 ? -10.156 -9.594 -12.352 1 98.12 116 LYS A CA 1
ATOM 901 C C . LYS A 1 116 ? -10.203 -11.109 -12.469 1 98.12 116 LYS A C 1
ATOM 903 O O . LYS A 1 116 ? -11.227 -11.68 -12.867 1 98.12 116 LYS A O 1
ATOM 908 N N . PHE A 1 117 ? -9.133 -11.773 -12.125 1 98.44 117 PHE A N 1
ATOM 909 C CA . PHE A 1 117 ? -9.141 -13.234 -12.18 1 98.44 117 PHE A CA 1
ATOM 910 C C . PHE A 1 117 ? -10.047 -13.805 -11.094 1 98.44 117 PHE A C 1
ATOM 912 O O . PHE A 1 117 ? -10.68 -14.844 -11.297 1 98.44 117 PHE A O 1
ATOM 919 N N . SER A 1 118 ? -10.086 -13.148 -9.891 1 98.12 118 SER A N 1
ATOM 920 C CA . SER A 1 118 ? -11.008 -13.594 -8.852 1 98.12 118 SER A CA 1
ATOM 921 C C . SER A 1 118 ? -12.453 -13.562 -9.352 1 98.12 118 SER A C 1
ATOM 923 O O . SER A 1 118 ? -13.219 -14.492 -9.094 1 98.12 118 SER A O 1
ATOM 925 N N . GLU A 1 119 ? -12.781 -12.484 -10.062 1 97.5 119 GLU A N 1
ATOM 926 C CA . GLU A 1 119 ? -14.117 -12.391 -10.641 1 97.5 119 GLU A CA 1
ATOM 927 C C . GLU A 1 119 ? -14.375 -13.523 -11.633 1 97.5 119 GLU A C 1
ATOM 929 O O . GLU A 1 119 ? -15.438 -14.148 -11.609 1 97.5 119 GLU A O 1
ATOM 934 N N . LYS A 1 120 ? -13.43 -13.766 -12.453 1 97.5 120 LYS A N 1
ATOM 935 C CA . LYS A 1 120 ? -13.531 -14.844 -13.43 1 97.5 120 LYS A CA 1
ATOM 936 C C . LYS A 1 120 ? -13.641 -16.203 -12.734 1 97.5 120 LYS A C 1
ATOM 938 O O . LYS A 1 120 ? -14.422 -17.062 -13.156 1 97.5 120 LYS A O 1
ATOM 943 N N . PHE A 1 121 ? -12.883 -16.438 -11.664 1 98 121 PHE A N 1
ATOM 944 C CA . PHE A 1 121 ? -12.859 -17.703 -10.938 1 98 121 PHE A CA 1
ATOM 945 C C . PHE A 1 121 ? -14.18 -17.922 -10.211 1 98 121 PHE A C 1
ATOM 947 O O . PHE A 1 121 ? -14.641 -19.062 -10.102 1 98 121 PHE A O 1
ATOM 954 N N . LEU A 1 122 ? -14.742 -16.828 -9.703 1 97.56 122 LEU A N 1
ATOM 955 C CA . LEU A 1 122 ? -16.062 -16.953 -9.094 1 97.56 122 LEU A CA 1
ATOM 956 C C . LEU A 1 122 ? -17.094 -17.422 -10.109 1 97.56 122 LEU A C 1
ATOM 958 O O . LEU A 1 122 ? -17.922 -18.281 -9.797 1 97.56 122 LEU A O 1
ATOM 962 N N . GLN A 1 123 ? -16.969 -16.891 -11.305 1 96.81 123 GLN A N 1
ATOM 963 C CA . GLN A 1 123 ? -17.875 -17.297 -12.375 1 96.81 123 GLN A CA 1
ATOM 964 C C . GLN A 1 123 ? -17.641 -18.75 -12.766 1 96.81 123 GLN A C 1
ATOM 966 O O . GLN A 1 123 ? -18.578 -19.5 -13.016 1 96.81 123 GLN A O 1
ATOM 971 N N . LYS A 1 124 ? -16.422 -19.156 -12.742 1 95.94 124 LYS A N 1
ATOM 972 C CA . LYS A 1 124 ? -16.016 -20.516 -13.102 1 95.94 124 LYS A CA 1
ATOM 973 C C . LYS A 1 124 ? -16.297 -21.5 -11.961 1 95.94 124 LYS A C 1
ATOM 975 O O . LYS A 1 124 ? -16.375 -22.703 -12.18 1 95.94 124 LYS A O 1
ATOM 980 N N . GLY A 1 125 ? -16.312 -21 -10.781 1 97.06 125 GLY A N 1
ATOM 981 C CA . GLY A 1 125 ? -16.594 -21.797 -9.602 1 97.06 125 GLY A CA 1
ATOM 982 C C . GLY A 1 125 ? -15.352 -22.312 -8.906 1 97.06 125 GLY A C 1
ATOM 983 O O . GLY A 1 125 ? -15.438 -23.016 -7.891 1 97.06 125 GLY A O 1
ATOM 984 N N . GLN A 1 126 ? -14.188 -22.016 -9.461 1 97.38 126 GLN A N 1
ATOM 985 C CA . GLN A 1 126 ? -12.938 -22.438 -8.836 1 97.38 126 GLN A CA 1
ATOM 986 C C . GLN A 1 126 ? -11.75 -21.641 -9.391 1 97.38 126 GLN A C 1
ATOM 988 O O . GLN A 1 126 ? -11.828 -21.094 -10.492 1 97.38 126 GLN A O 1
ATOM 993 N N . GLY A 1 127 ? -10.695 -21.594 -8.625 1 97.62 127 GLY A N 1
ATOM 994 C CA . GLY A 1 127 ? -9.453 -20.953 -9.039 1 97.62 127 GLY A CA 1
ATOM 995 C C . GLY A 1 127 ? -8.633 -20.438 -7.879 1 97.62 127 GLY A C 1
ATOM 996 O O . GLY A 1 127 ? -9.164 -20.203 -6.789 1 97.62 127 GLY A O 1
ATOM 997 N N . THR A 1 128 ? -7.332 -20.328 -8.117 1 98.12 128 THR A N 1
ATOM 998 C CA . THR A 1 128 ? -6.43 -19.859 -7.07 1 98.12 128 THR A CA 1
ATOM 999 C C . THR A 1 128 ? -5.492 -18.781 -7.617 1 98.12 128 THR A C 1
ATOM 1001 O O . THR A 1 128 ? -5.008 -18.891 -8.75 1 98.12 128 THR A O 1
ATOM 1004 N N . ILE A 1 129 ? -5.355 -17.766 -6.914 1 98.44 129 ILE A N 1
ATOM 1005 C CA . ILE A 1 129 ? -4.328 -16.766 -7.168 1 98.44 129 ILE A CA 1
ATOM 1006 C C . ILE A 1 129 ? -3.289 -16.797 -6.047 1 98.44 129 ILE A C 1
ATOM 1008 O O . ILE A 1 129 ? -3.641 -16.875 -4.867 1 98.44 129 ILE A O 1
ATOM 1012 N N . LEU A 1 130 ? -2.047 -16.875 -6.41 1 98.38 130 LEU A N 1
ATOM 1013 C CA . LEU A 1 130 ? -0.952 -16.766 -5.453 1 98.38 130 LEU A CA 1
ATOM 1014 C C . LEU A 1 130 ? -0.173 -15.469 -5.66 1 98.38 130 LEU A C 1
ATOM 1016 O O . LEU A 1 130 ? 0.356 -15.227 -6.746 1 98.38 130 LEU A O 1
ATOM 1020 N N . ASN A 1 131 ? -0.185 -14.609 -4.664 1 98.06 131 ASN A N 1
ATOM 1021 C CA . ASN A 1 131 ? 0.631 -13.406 -4.664 1 98.06 131 ASN A CA 1
ATOM 1022 C C . ASN A 1 131 ? 1.933 -13.602 -3.893 1 98.06 131 ASN A C 1
ATOM 1024 O O . ASN A 1 131 ? 1.911 -13.977 -2.719 1 98.06 131 ASN A O 1
ATOM 1028 N N . VAL A 1 132 ? 3.025 -13.367 -4.582 1 95.69 132 VAL A N 1
ATOM 1029 C CA . VAL A 1 132 ? 4.332 -13.43 -3.936 1 95.69 132 VAL A CA 1
ATOM 1030 C C . VAL A 1 132 ? 4.672 -12.07 -3.326 1 95.69 132 VAL A C 1
ATOM 1032 O O . VAL A 1 132 ? 5.055 -11.141 -4.039 1 95.69 132 VAL A O 1
ATOM 1035 N N . CYS A 1 133 ? 4.555 -12.039 -2.076 1 92.5 133 CYS A N 1
ATOM 1036 C CA . CYS A 1 133 ? 4.891 -10.828 -1.326 1 92.5 133 CYS A CA 1
ATOM 1037 C C . CYS A 1 133 ? 6.344 -10.859 -0.87 1 92.5 133 CYS A C 1
ATOM 1039 O O . CYS A 1 133 ? 7.238 -11.164 -1.657 1 92.5 133 CYS A O 1
ATOM 1041 N N . SER A 1 134 ? 6.629 -10.312 0.278 1 81.19 134 SER A N 1
ATOM 1042 C CA . SER A 1 134 ? 7.984 -10.258 0.821 1 81.19 134 SER A CA 1
ATOM 1043 C C . SER A 1 134 ? 7.965 -10.18 2.344 1 81.19 134 SER A C 1
ATOM 1045 O O . SER A 1 134 ? 6.98 -9.734 2.938 1 81.19 134 SER A O 1
ATOM 1047 N N . THR A 1 135 ? 9.047 -10.719 2.863 1 76.69 135 THR A N 1
ATOM 1048 C CA . THR A 1 135 ? 9.203 -10.492 4.297 1 76.69 135 THR A CA 1
ATOM 1049 C C . THR A 1 135 ? 9.297 -9 4.605 1 76.69 135 THR A C 1
ATOM 1051 O O . THR A 1 135 ? 9 -8.578 5.723 1 76.69 135 THR A O 1
ATOM 1054 N N . ALA A 1 136 ? 9.711 -8.266 3.607 1 72 136 ALA A N 1
ATOM 1055 C CA . ALA A 1 136 ? 9.82 -6.82 3.744 1 72 136 ALA A CA 1
ATOM 1056 C C . ALA A 1 136 ? 8.453 -6.18 3.982 1 72 136 ALA A C 1
ATOM 1058 O O . ALA A 1 136 ? 8.367 -5.004 4.34 1 72 136 ALA A O 1
ATOM 1059 N N . THR A 1 137 ? 7.418 -6.91 3.979 1 75.81 137 THR A N 1
ATOM 1060 C CA . THR A 1 137 ? 6.051 -6.438 4.188 1 75.81 137 THR A CA 1
ATOM 1061 C C . THR A 1 137 ? 5.707 -6.422 5.672 1 75.81 137 THR A C 1
ATOM 1063 O O . THR A 1 137 ? 4.777 -5.73 6.09 1 75.81 137 THR A O 1
ATOM 1066 N N . LEU A 1 138 ? 6.496 -7.164 6.398 1 76.75 138 LEU A N 1
ATOM 1067 C CA . LEU A 1 138 ? 6.051 -7.477 7.75 1 76.75 138 LEU A CA 1
ATOM 1068 C C . LEU A 1 138 ? 6.652 -6.508 8.758 1 76.75 138 LEU A C 1
ATOM 1070 O O . LEU A 1 138 ? 6.359 -6.586 9.953 1 76.75 138 LEU A O 1
ATOM 1074 N N . TYR A 1 139 ? 7.5 -5.691 8.242 1 76.44 139 TYR A N 1
ATOM 1075 C CA . TYR A 1 139 ? 8.023 -4.547 8.984 1 76.44 139 TYR A CA 1
ATOM 1076 C C . TYR A 1 139 ? 8.547 -3.477 8.039 1 76.44 139 TYR A C 1
ATOM 1078 O O . TYR A 1 139 ? 8.711 -3.725 6.84 1 76.44 139 TYR A O 1
ATOM 1086 N N . GLN A 1 140 ? 8.719 -2.291 8.531 1 81.56 140 GLN A N 1
ATOM 1087 C CA . GLN A 1 140 ? 9.086 -1.152 7.699 1 81.56 140 GLN A CA 1
ATOM 1088 C C . GLN A 1 140 ? 10.57 -1.195 7.344 1 81.56 140 GLN A C 1
ATOM 1090 O O . GLN A 1 140 ? 11.398 -1.604 8.156 1 81.56 140 GLN A O 1
ATOM 1095 N N . HIS A 1 141 ? 10.906 -0.76 6.125 1 84.62 141 HIS A N 1
ATOM 1096 C CA . HIS A 1 141 ? 12.273 -0.861 5.617 1 84.62 141 HIS A CA 1
ATOM 1097 C C . HIS A 1 141 ? 12.773 0.49 5.125 1 84.62 141 HIS A C 1
ATOM 1099 O O . HIS A 1 141 ? 12.648 0.809 3.938 1 84.62 141 HIS A O 1
ATOM 1105 N N . PRO A 1 142 ? 13.484 1.156 6.016 1 91 142 PRO A N 1
ATOM 1106 C CA . PRO A 1 142 ? 14.195 2.334 5.508 1 91 142 PRO A CA 1
ATOM 1107 C C . PRO A 1 142 ? 15.125 2.006 4.34 1 91 142 PRO A C 1
ATOM 1109 O O . PRO A 1 142 ? 15.695 0.912 4.285 1 91 142 PRO A O 1
ATOM 1112 N N . TYR A 1 143 ? 15.219 2.91 3.346 1 91.06 143 TYR A N 1
ATOM 1113 C CA . TYR A 1 143 ? 16.062 2.795 2.158 1 91.06 143 TYR A CA 1
ATOM 1114 C C . TYR A 1 143 ? 15.438 1.839 1.144 1 91.06 143 TYR A C 1
ATOM 1116 O O . TYR A 1 143 ? 16.031 1.584 0.087 1 91.06 143 TYR A O 1
ATOM 1124 N N . MET A 1 144 ? 14.305 1.286 1.476 1 91.81 144 MET A N 1
ATOM 1125 C CA . MET A 1 144 ? 13.453 0.505 0.587 1 91.81 144 MET A CA 1
ATOM 1126 C C . MET A 1 144 ? 11.984 0.845 0.81 1 91.81 144 MET A C 1
ATOM 1128 O O . MET A 1 144 ? 11.125 -0.036 0.758 1 91.81 144 MET A O 1
ATOM 1132 N N . ALA A 1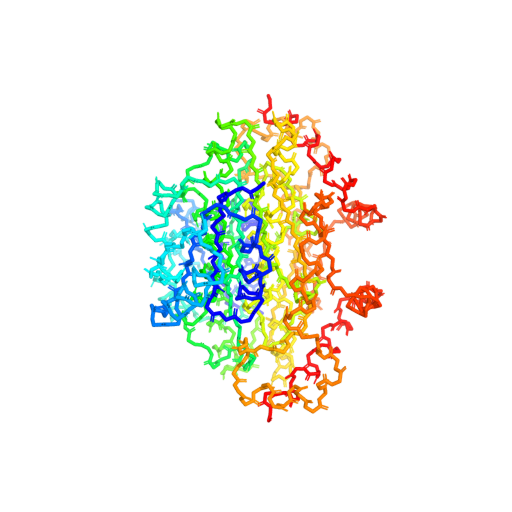 145 ? 11.773 2.057 1.13 1 93.81 145 ALA A N 1
ATOM 1133 C CA . ALA A 1 145 ? 10.484 2.492 1.658 1 93.81 145 ALA A CA 1
ATOM 1134 C C . ALA A 1 145 ? 9.367 2.246 0.649 1 93.81 145 ALA A C 1
ATOM 1136 O O . ALA A 1 145 ? 8.312 1.712 1 1 93.81 145 ALA A O 1
ATOM 1137 N N . VAL A 1 146 ? 9.578 2.598 -0.63 1 94.69 146 VAL A N 1
ATOM 1138 C CA . VAL A 1 146 ? 8.539 2.469 -1.643 1 94.69 146 VAL A CA 1
ATOM 1139 C C . VAL A 1 146 ? 8.258 0.993 -1.914 1 94.69 146 VAL A C 1
ATOM 1141 O O . VAL A 1 146 ? 7.098 0.573 -1.964 1 94.69 146 VAL A O 1
ATOM 1144 N N . TYR A 1 147 ? 9.258 0.196 -1.999 1 92.12 147 TYR A N 1
ATOM 1145 C CA . TYR A 1 147 ? 9.117 -1.232 -2.258 1 92.12 147 TYR A CA 1
ATOM 1146 C C . TYR A 1 147 ? 8.375 -1.925 -1.121 1 92.12 147 TYR A C 1
ATOM 1148 O O . TYR A 1 147 ? 7.398 -2.641 -1.353 1 92.12 147 TYR A O 1
ATOM 1156 N N . SER A 1 148 ? 8.883 -1.698 0.095 1 91.31 148 SER A N 1
ATOM 1157 C CA . SER A 1 148 ? 8.281 -2.348 1.258 1 91.31 148 SER A CA 1
ATOM 1158 C C . SER A 1 148 ? 6.828 -1.936 1.436 1 91.31 148 SER A C 1
ATOM 1160 O O . SER A 1 148 ? 5.992 -2.75 1.83 1 91.31 148 SER A O 1
ATOM 1162 N N . SER A 1 149 ? 6.539 -0.676 1.142 1 94.44 149 SER A N 1
ATOM 1163 C CA . SER A 1 149 ? 5.168 -0.191 1.238 1 94.44 149 SER A CA 1
ATOM 1164 C C . SER A 1 149 ? 4.266 -0.87 0.211 1 94.44 149 SER A C 1
ATOM 1166 O O . SER A 1 149 ? 3.148 -1.277 0.531 1 94.44 149 SER A O 1
ATOM 1168 N N . ALA A 1 150 ? 4.73 -0.989 -1.011 1 95.19 150 ALA A N 1
ATOM 1169 C CA . ALA A 1 150 ? 3.969 -1.631 -2.078 1 95.19 150 ALA A CA 1
ATOM 1170 C C . ALA A 1 150 ? 3.678 -3.09 -1.741 1 95.19 150 ALA A C 1
ATOM 1172 O O . ALA A 1 150 ? 2.547 -3.557 -1.897 1 95.19 150 ALA A O 1
ATOM 1173 N N . LYS A 1 151 ? 4.656 -3.781 -1.241 1 93.19 151 LYS A N 1
ATOM 1174 C CA . LYS A 1 151 ? 4.492 -5.195 -0.912 1 93.19 151 LYS A CA 1
ATOM 1175 C C . LYS A 1 151 ? 3.584 -5.375 0.301 1 93.19 151 LYS A C 1
ATOM 1177 O O . LYS A 1 151 ? 2.822 -6.34 0.376 1 93.19 151 LYS A O 1
ATOM 1182 N N . SER A 1 152 ? 3.725 -4.461 1.226 1 93.25 152 SER A N 1
ATOM 1183 C CA . SER A 1 152 ? 2.814 -4.488 2.365 1 93.25 152 SER A CA 1
ATOM 1184 C C . SER A 1 152 ? 1.365 -4.32 1.92 1 93.25 152 SER A C 1
ATOM 1186 O O . SER A 1 152 ? 0.472 -5.008 2.42 1 93.25 152 SER A O 1
ATOM 1188 N N . ALA A 1 153 ? 1.156 -3.4 1.027 1 95.62 153 ALA A N 1
ATOM 1189 C CA . ALA A 1 153 ? -0.183 -3.178 0.489 1 95.62 153 ALA A CA 1
ATOM 1190 C C . ALA A 1 153 ? -0.716 -4.434 -0.194 1 95.62 153 ALA A C 1
ATOM 1192 O O . ALA A 1 153 ? -1.874 -4.812 0.002 1 95.62 153 ALA A O 1
ATOM 1193 N N . LEU A 1 154 ? 0.13 -5.062 -0.933 1 96.44 154 LEU A N 1
ATOM 1194 C CA . LEU A 1 154 ? -0.286 -6.27 -1.641 1 96.44 154 LEU A CA 1
ATOM 1195 C C . LEU A 1 154 ? -0.706 -7.359 -0.66 1 96.44 154 LEU A C 1
ATOM 1197 O O . LEU A 1 154 ? -1.711 -8.039 -0.875 1 96.44 154 LEU A O 1
ATOM 1201 N N . LEU A 1 155 ? 0.086 -7.531 0.407 1 94.69 155 LEU A N 1
ATOM 1202 C CA . LEU A 1 155 ? -0.245 -8.531 1.413 1 94.69 155 LEU A CA 1
ATOM 1203 C C . LEU A 1 155 ? -1.596 -8.234 2.055 1 94.69 155 LEU A C 1
ATOM 1205 O O . LEU A 1 155 ? -2.439 -9.125 2.18 1 94.69 155 LEU A O 1
ATOM 1209 N N . HIS A 1 156 ? -1.808 -6.973 2.424 1 94.06 156 HIS A N 1
ATOM 1210 C CA . HIS A 1 156 ? -3.062 -6.562 3.045 1 94.06 156 HIS A CA 1
ATOM 1211 C C . HIS A 1 156 ? -4.246 -6.832 2.123 1 94.06 156 HIS A C 1
ATOM 1213 O O . HIS A 1 156 ? -5.258 -7.391 2.553 1 94.06 156 HIS A O 1
ATOM 1219 N N . TYR A 1 157 ? -4.09 -6.48 0.876 1 96.38 157 TYR A N 1
ATOM 1220 C CA . TYR A 1 157 ? -5.145 -6.68 -0.11 1 96.38 157 TYR A CA 1
ATOM 1221 C C . TYR A 1 157 ? -5.457 -8.164 -0.276 1 96.38 157 TYR A C 1
ATOM 1223 O O . TYR A 1 157 ? -6.625 -8.562 -0.272 1 96.38 157 TYR A O 1
ATOM 1231 N N . SER A 1 158 ? -4.43 -8.945 -0.377 1 97.19 158 SER A N 1
ATOM 1232 C CA . SER A 1 158 ? -4.555 -10.375 -0.649 1 97.19 158 SER A CA 1
ATOM 1233 C C . SER A 1 158 ? -5.32 -11.078 0.462 1 97.19 158 SER A C 1
ATOM 1235 O O . SER A 1 158 ? -6.27 -11.82 0.194 1 97.19 158 SER A O 1
ATOM 1237 N N . LEU A 1 159 ? -4.922 -10.812 1.687 1 95.88 159 LEU A N 1
ATOM 1238 C CA . LEU A 1 159 ? -5.539 -11.469 2.832 1 95.88 159 LEU A CA 1
ATOM 1239 C C . LEU A 1 159 ? -6.992 -11.031 2.99 1 95.88 159 LEU A C 1
ATOM 1241 O O . LEU A 1 159 ? -7.871 -11.859 3.244 1 95.88 159 LEU A O 1
ATOM 1245 N N . ALA A 1 160 ? -7.238 -9.75 2.801 1 95.62 160 ALA A N 1
ATOM 1246 C CA . ALA A 1 160 ? -8.594 -9.227 2.918 1 95.62 160 ALA A CA 1
ATOM 1247 C C . ALA A 1 160 ? -9.508 -9.82 1.845 1 95.62 160 ALA A C 1
ATOM 1249 O O . ALA A 1 160 ? -10.625 -10.25 2.141 1 95.62 160 ALA A O 1
ATOM 1250 N N . LEU A 1 161 ? -9.031 -9.844 0.66 1 97.06 161 LEU A N 1
ATOM 1251 C CA . LEU A 1 161 ? -9.836 -10.352 -0.443 1 97.06 161 LEU A CA 1
ATOM 1252 C C . LEU A 1 161 ? -10.094 -11.852 -0.285 1 97.06 161 LEU A C 1
ATOM 1254 O O . LEU A 1 161 ? -11.188 -12.336 -0.589 1 97.06 161 LEU A O 1
ATOM 1258 N N . ASP A 1 162 ? -9.047 -12.617 0.13 1 97.31 162 ASP A N 1
ATOM 1259 C CA . ASP A 1 162 ? -9.227 -14.047 0.355 1 97.31 162 ASP A CA 1
ATOM 1260 C C . ASP A 1 162 ? -10.391 -14.312 1.308 1 97.31 162 ASP A C 1
ATOM 1262 O O . ASP A 1 162 ? -11.18 -15.234 1.085 1 97.31 162 ASP A O 1
ATOM 1266 N N . GLU A 1 163 ? -10.469 -13.516 2.344 1 95.5 163 GLU A N 1
ATOM 1267 C CA . GLU A 1 163 ? -11.555 -13.68 3.311 1 95.5 163 GLU A CA 1
ATOM 1268 C C . GLU A 1 163 ? -12.906 -13.406 2.672 1 95.5 163 GLU A C 1
ATOM 1270 O O . GLU A 1 163 ? -13.867 -14.148 2.893 1 95.5 163 GLU A O 1
ATOM 1275 N N . GLU A 1 164 ? -13.016 -12.383 1.87 1 94.94 164 GLU A N 1
ATOM 1276 C CA . GLU A 1 164 ? -14.266 -12.078 1.176 1 94.94 164 GLU A CA 1
ATOM 1277 C C . GLU A 1 164 ? -14.672 -13.211 0.244 1 94.94 164 GLU A C 1
ATOM 1279 O O . GLU A 1 164 ? -15.844 -13.602 0.21 1 94.94 164 GLU A O 1
ATOM 1284 N N . LEU A 1 165 ? -13.711 -13.68 -0.449 1 96.5 165 LEU A N 1
ATOM 1285 C CA . LEU A 1 165 ? -13.961 -14.742 -1.417 1 96.5 165 LEU A CA 1
ATOM 1286 C C . LEU A 1 165 ? -14.422 -16.016 -0.718 1 96.5 165 LEU A C 1
ATOM 1288 O O . LEU A 1 165 ? -15.297 -16.734 -1.221 1 96.5 165 LEU A O 1
ATOM 1292 N N . SER A 1 166 ? -13.789 -16.297 0.408 1 93.25 166 SER A N 1
ATOM 1293 C CA . SER A 1 166 ? -14.102 -17.516 1.137 1 93.25 166 SER A CA 1
ATOM 1294 C C . SER A 1 166 ? -15.578 -17.562 1.513 1 93.25 166 SER A C 1
ATOM 1296 O O . SER A 1 166 ? -16.156 -18.641 1.619 1 93.25 166 SER A O 1
ATOM 1298 N N . HIS A 1 167 ? -16.188 -16.422 1.669 1 92 167 HIS A N 1
ATOM 1299 C CA . HIS A 1 167 ? -17.609 -16.344 1.996 1 92 167 HIS A CA 1
ATOM 1300 C C . HIS A 1 167 ? -18.469 -16.578 0.763 1 92 167 HIS A C 1
ATOM 1302 O O . HIS A 1 167 ? -19.641 -16.953 0.882 1 92 167 HIS A O 1
ATOM 1308 N N . LYS A 1 168 ? -17.891 -16.406 -0.347 1 94.38 168 LYS A N 1
ATOM 1309 C CA . LYS A 1 168 ? -18.625 -16.547 -1.595 1 94.38 168 LYS A CA 1
ATOM 1310 C C . LYS A 1 168 ? -18.453 -17.938 -2.188 1 94.38 168 LYS A C 1
ATOM 1312 O O . LYS A 1 168 ? -19.422 -18.547 -2.648 1 94.38 168 LYS A O 1
ATOM 1317 N N . ASN A 1 169 ? -17.281 -18.359 -2.221 1 96.88 169 ASN A N 1
ATOM 1318 C CA . ASN A 1 169 ? -16.922 -19.656 -2.762 1 96.88 169 ASN A CA 1
ATOM 1319 C C . ASN A 1 169 ? -15.602 -20.156 -2.193 1 96.88 169 ASN A C 1
ATOM 1321 O O . ASN A 1 169 ? -14.539 -19.609 -2.508 1 96.88 169 ASN A O 1
ATOM 1325 N N . LYS A 1 170 ? -15.594 -21.203 -1.497 1 95.19 170 LYS A N 1
ATOM 1326 C CA . LYS A 1 170 ? -14.422 -21.719 -0.798 1 95.19 170 LYS A CA 1
ATOM 1327 C C . LYS A 1 170 ? -13.383 -22.25 -1.784 1 95.19 170 LYS A C 1
ATOM 1329 O O . LYS A 1 170 ? -12.227 -22.469 -1.416 1 95.19 170 LYS A O 1
ATOM 1334 N N . ASN A 1 171 ? -13.828 -22.453 -3.004 1 97 171 ASN A N 1
ATOM 1335 C CA . ASN A 1 171 ? -12.922 -22.984 -4.008 1 97 171 ASN A CA 1
ATOM 1336 C C . ASN A 1 171 ? -12.211 -21.875 -4.777 1 97 171 ASN A C 1
ATOM 1338 O O . ASN A 1 171 ? -11.43 -22.156 -5.691 1 97 171 ASN A O 1
ATOM 1342 N N . VAL A 1 172 ? -12.5 -20.625 -4.492 1 97.88 172 VAL A N 1
ATOM 1343 C CA . VAL A 1 172 ? -11.812 -19.469 -5.047 1 97.88 172 VAL A CA 1
ATOM 1344 C C . VAL A 1 172 ? -10.953 -18.812 -3.965 1 97.88 172 VAL A C 1
ATOM 1346 O O . VAL A 1 172 ? -11.484 -18.266 -2.99 1 97.88 172 VAL A O 1
ATOM 1349 N N . ARG A 1 173 ? -9.617 -18.891 -4.184 1 97.56 173 ARG A N 1
ATOM 1350 C CA . ARG A 1 173 ? -8.711 -18.5 -3.109 1 97.56 173 ARG A CA 1
ATOM 1351 C C . ARG A 1 173 ? -7.672 -17.5 -3.605 1 97.56 173 ARG A C 1
ATOM 1353 O O . ARG A 1 173 ? -7.289 -17.531 -4.777 1 97.56 173 ARG A O 1
ATOM 1360 N N . VAL A 1 174 ? -7.289 -16.625 -2.709 1 98.19 174 VAL A N 1
ATOM 1361 C CA . VAL A 1 174 ? -6.102 -15.797 -2.869 1 98.19 174 VAL A CA 1
ATOM 1362 C C . VAL A 1 174 ? -5.09 -16.125 -1.774 1 98.19 174 VAL A C 1
ATOM 1364 O O . VAL A 1 174 ? -5.355 -15.914 -0.589 1 98.19 174 VAL A O 1
ATOM 1367 N N . LEU A 1 175 ? -3.955 -16.688 -2.184 1 97.69 175 LEU A N 1
ATOM 1368 C CA . LEU A 1 175 ? -2.9 -17.078 -1.25 1 97.69 175 LEU A CA 1
ATOM 1369 C C . LEU A 1 175 ? -1.769 -16.047 -1.257 1 97.69 175 LEU A C 1
ATOM 1371 O O . LEU A 1 175 ? -1.539 -15.383 -2.266 1 97.69 175 LEU A O 1
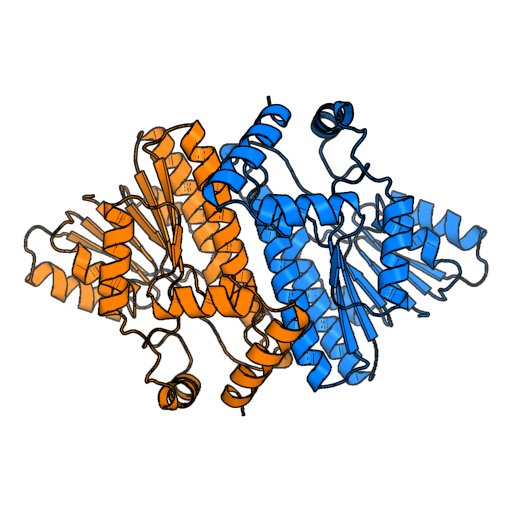ATOM 1375 N N . SER A 1 176 ? -1.141 -15.93 -0.121 1 96.62 176 SER A N 1
ATOM 1376 C CA . SER A 1 176 ? -0.031 -14.992 0.025 1 96.62 176 SER A CA 1
ATOM 1377 C C . SER A 1 176 ? 1.199 -15.68 0.608 1 96.62 176 SER A C 1
ATOM 1379 O O . SER A 1 176 ? 1.108 -16.359 1.63 1 96.62 176 SER A O 1
ATOM 1381 N N . VAL A 1 177 ? 2.34 -15.484 -0.031 1 95.94 177 VAL A N 1
ATOM 1382 C CA . VAL A 1 177 ? 3.6 -16 0.499 1 95.94 177 VAL A CA 1
ATOM 1383 C C . VAL A 1 177 ? 4.594 -14.852 0.667 1 95.94 177 VAL A C 1
ATOM 1385 O O . VAL A 1 177 ? 4.617 -13.922 -0.137 1 95.94 177 VAL A O 1
ATOM 1388 N N . CYS A 1 178 ? 5.371 -14.945 1.655 1 93.62 178 CYS A N 1
ATOM 1389 C CA . CYS A 1 178 ? 6.359 -13.922 1.964 1 93.62 178 CYS A CA 1
ATOM 1390 C C . CYS A 1 178 ? 7.762 -14.516 2.023 1 93.62 178 CYS A C 1
ATOM 1392 O O . CYS A 1 178 ? 8.25 -14.859 3.102 1 93.62 178 CYS A O 1
ATOM 1394 N N . PRO A 1 179 ? 8.398 -14.508 0.879 1 88.94 179 PRO A N 1
ATOM 1395 C CA . PRO A 1 179 ? 9.805 -14.93 0.89 1 88.94 179 PRO A CA 1
ATOM 1396 C C . PRO A 1 179 ? 10.734 -13.859 1.449 1 88.94 179 PRO A C 1
ATOM 1398 O O . PRO A 1 179 ? 10.383 -12.68 1.47 1 88.94 179 PRO A O 1
ATOM 1401 N N . GLY A 1 180 ? 11.883 -14.312 1.953 1 80.56 180 GLY A N 1
ATOM 1402 C CA . GLY A 1 180 ? 12.953 -13.406 2.352 1 80.56 180 GLY A CA 1
ATOM 1403 C C . GLY A 1 180 ? 13.984 -13.188 1.261 1 80.56 180 GLY A C 1
ATOM 1404 O O . GLY A 1 180 ? 13.727 -13.469 0.089 1 80.56 180 GLY A O 1
ATOM 1405 N N . PRO A 1 181 ? 15.078 -12.539 1.678 1 71.38 181 PRO A N 1
ATOM 1406 C CA . PRO A 1 181 ? 16.156 -12.344 0.698 1 71.38 181 PRO A CA 1
ATOM 1407 C C . PRO A 1 181 ? 16.516 -13.625 -0.049 1 71.38 181 PRO A C 1
ATOM 1409 O O . PRO A 1 181 ? 16.766 -14.656 0.576 1 71.38 181 PRO A O 1
ATOM 1412 N N . THR A 1 182 ? 16.281 -13.547 -1.251 1 71.88 182 THR A N 1
ATOM 1413 C CA . THR A 1 182 ? 16.516 -14.68 -2.139 1 71.88 182 THR A CA 1
ATOM 1414 C C . THR A 1 182 ? 17.578 -14.344 -3.186 1 71.88 182 THR A C 1
ATOM 1416 O O . THR A 1 182 ? 17.562 -13.242 -3.748 1 71.88 182 THR A O 1
ATOM 1419 N N . ALA A 1 183 ? 18.516 -15.219 -3.311 1 65.31 183 ALA A N 1
ATOM 1420 C CA . ALA A 1 183 ? 19.578 -15.008 -4.293 1 65.31 183 ALA A CA 1
ATOM 1421 C C . ALA A 1 183 ? 19 -14.945 -5.707 1 65.31 183 ALA A C 1
ATOM 1423 O O . ALA A 1 183 ? 18.594 -15.969 -6.266 1 65.31 183 ALA A O 1
ATOM 1424 N N . SER A 1 184 ? 18.75 -13.773 -6.121 1 65.56 184 SER A N 1
ATOM 1425 C CA . SER A 1 184 ? 18.219 -13.508 -7.453 1 65.56 184 SER A CA 1
ATOM 1426 C C . SER A 1 184 ? 18.641 -12.141 -7.961 1 65.56 184 SER A C 1
ATOM 1428 O O . SER A 1 184 ? 19.406 -11.438 -7.289 1 65.56 184 SER A O 1
ATOM 1430 N N . 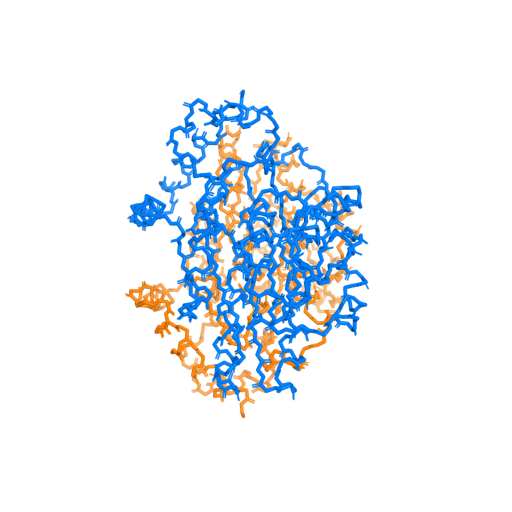ASN A 1 185 ? 18.422 -11.953 -9.156 1 56.06 185 ASN A N 1
ATOM 1431 C CA . ASN A 1 185 ? 18.703 -10.633 -9.711 1 56.06 185 ASN A CA 1
ATOM 1432 C C . ASN A 1 185 ? 17.672 -9.602 -9.273 1 56.06 185 ASN A C 1
ATOM 1434 O O . ASN A 1 185 ? 17.375 -8.664 -10.016 1 56.06 185 ASN A O 1
ATOM 1438 N N . PHE A 1 186 ? 17.156 -9.883 -8.109 1 63.03 186 PHE A N 1
ATOM 1439 C CA . PHE A 1 186 ? 16.094 -9.016 -7.633 1 63.03 186 PHE A CA 1
ATOM 1440 C C . PHE A 1 186 ? 16.625 -7.633 -7.289 1 63.03 186 PHE A C 1
ATOM 1442 O O . PHE A 1 186 ? 16.016 -6.617 -7.629 1 63.03 186 PHE A O 1
ATOM 1449 N N . PHE A 1 187 ? 17.781 -7.613 -6.684 1 59.56 187 PHE A N 1
ATOM 1450 C CA . PHE A 1 187 ? 18.422 -6.344 -6.359 1 59.56 187 PHE A CA 1
ATOM 1451 C C . PHE A 1 187 ? 19.578 -6.066 -7.312 1 59.56 187 PHE A C 1
ATOM 1453 O O . PHE A 1 187 ? 20.094 -6.984 -7.965 1 59.56 187 PHE A O 1
ATOM 1460 N N . ASP A 1 188 ? 19.844 -4.742 -7.465 1 59.47 188 ASP A N 1
ATOM 1461 C CA . ASP A 1 188 ? 20.984 -4.387 -8.312 1 59.47 188 ASP A CA 1
ATOM 1462 C C . ASP A 1 188 ? 22.234 -5.148 -7.898 1 59.47 188 ASP A C 1
ATOM 1464 O O . ASP A 1 188 ? 22.406 -5.488 -6.723 1 59.47 188 ASP A O 1
ATOM 1468 N N . LYS A 1 189 ? 23 -5.555 -8.891 1 55.62 189 LYS A N 1
ATOM 1469 C CA . LYS A 1 189 ? 24.188 -6.391 -8.75 1 55.62 189 LYS A CA 1
ATOM 1470 C C . LYS A 1 189 ? 25.078 -5.895 -7.613 1 55.62 189 LYS A C 1
ATOM 1472 O O . LYS A 1 189 ? 25.625 -6.691 -6.844 1 55.62 189 LYS A O 1
ATOM 1477 N N . ASP A 1 190 ? 25.203 -4.551 -7.617 1 55.25 190 ASP A N 1
ATOM 1478 C CA . ASP A 1 190 ? 26.109 -3.994 -6.605 1 55.25 190 ASP A CA 1
ATOM 1479 C C . ASP A 1 190 ? 25.578 -4.246 -5.199 1 55.25 190 ASP A C 1
ATOM 1481 O O . ASP A 1 190 ? 26.344 -4.551 -4.285 1 55.25 190 ASP A O 1
ATOM 1485 N N . ILE A 1 191 ? 24.328 -4.258 -5.047 1 58 191 ILE A N 1
ATOM 1486 C CA . ILE A 1 191 ? 23.703 -4.43 -3.74 1 58 191 ILE A CA 1
ATOM 1487 C C . ILE A 1 191 ? 23.719 -5.906 -3.346 1 58 191 ILE A C 1
ATOM 1489 O O . ILE A 1 191 ? 23.938 -6.238 -2.178 1 58 191 ILE A O 1
ATOM 1493 N N . GLN A 1 192 ? 23.578 -6.703 -4.367 1 56.69 192 GLN A N 1
ATOM 1494 C CA . GLN A 1 192 ? 23.641 -8.141 -4.125 1 56.69 192 GLN A CA 1
ATOM 1495 C C . GLN A 1 192 ? 25 -8.531 -3.537 1 56.69 192 GLN A C 1
ATOM 1497 O O . GLN A 1 192 ? 25.062 -9.383 -2.645 1 56.69 192 GLN A O 1
ATOM 1502 N N . GLU A 1 193 ? 25.906 -7.898 -4.125 1 54.38 193 GLU A N 1
ATOM 1503 C CA . GLU A 1 193 ? 27.266 -8.188 -3.66 1 54.38 193 GLU A CA 1
ATOM 1504 C C . GLU A 1 193 ? 27.453 -7.742 -2.213 1 54.38 193 GLU A C 1
ATOM 1506 O O . GLU A 1 193 ? 28.156 -8.406 -1.44 1 54.38 193 GLU A O 1
ATOM 1511 N N . LYS A 1 194 ? 26.906 -6.652 -2.043 1 56.06 194 LYS A N 1
ATOM 1512 C CA . LYS A 1 194 ? 27.078 -6.121 -0.693 1 56.06 194 LYS A CA 1
ATOM 1513 C C . LYS A 1 194 ? 26.234 -6.91 0.315 1 56.06 194 LYS A C 1
ATOM 1515 O O . LYS A 1 194 ? 26.656 -7.086 1.464 1 56.06 194 LYS A O 1
ATOM 1520 N N . PHE A 1 195 ? 25 -7.305 -0.134 1 55.34 195 PHE A N 1
ATOM 1521 C CA . PHE A 1 195 ? 24.234 -8.211 0.707 1 55.34 195 PHE A CA 1
ATOM 1522 C C . PHE A 1 195 ? 24.922 -9.562 0.825 1 55.34 195 PHE A C 1
ATOM 1524 O O . PHE A 1 195 ? 24.734 -10.273 1.816 1 55.34 195 PHE A O 1
ATOM 1531 N N . GLY A 1 196 ? 25.562 -10.031 -0.281 1 47.81 196 GLY A N 1
ATOM 1532 C CA . GLY A 1 196 ? 26.188 -11.336 -0.411 1 47.81 196 GLY A CA 1
ATOM 1533 C C . GLY A 1 196 ? 27.219 -11.609 0.667 1 47.81 196 GLY A C 1
ATOM 1534 O O . GLY A 1 196 ? 27.453 -12.766 1.032 1 47.81 196 GLY A O 1
ATOM 1535 N N . SER A 1 197 ? 28 -10.688 0.866 1 45 197 SER A N 1
ATOM 1536 C CA . SER A 1 197 ? 28.891 -11.125 1.944 1 45 197 SER A CA 1
ATOM 1537 C C . SER A 1 197 ? 28.078 -11.625 3.141 1 45 197 SER A C 1
ATOM 1539 O O . SER A 1 197 ? 28.594 -12.406 3.947 1 45 197 SER A O 1
ATOM 1541 N N . SER A 1 198 ? 26.938 -11.164 3.307 1 44.41 198 SER A N 1
ATOM 1542 C CA . SER A 1 198 ? 26 -11.719 4.285 1 44.41 198 SER A CA 1
ATOM 1543 C C . SER A 1 198 ? 25.109 -12.789 3.656 1 44.41 198 SER A C 1
ATOM 1545 O O . SER A 1 198 ? 24.078 -13.156 4.219 1 44.41 198 SER A O 1
ATOM 1547 N N . GLN A 1 199 ? 25.422 -13.273 2.473 1 47.38 199 GLN A N 1
ATOM 1548 C CA . GLN A 1 199 ? 24.938 -14.312 1.566 1 47.38 199 GLN A CA 1
ATOM 1549 C C . GLN A 1 199 ? 24.484 -15.547 2.338 1 47.38 199 GLN A C 1
ATOM 1551 O O . GLN A 1 199 ? 23.625 -16.297 1.866 1 47.38 199 GLN A O 1
ATOM 1556 N N . LYS A 1 200 ? 25.219 -15.719 3.369 1 50.12 200 LYS A N 1
ATOM 1557 C CA . LYS A 1 200 ? 24.906 -16.938 4.125 1 50.12 200 LYS A CA 1
ATOM 1558 C C . LYS A 1 200 ? 23.438 -17 4.504 1 50.12 200 LYS A C 1
ATOM 1560 O O . LYS A 1 200 ? 22.922 -18.078 4.816 1 50.12 200 LYS A O 1
ATOM 1565 N N . PHE A 1 201 ? 22.75 -15.805 4.285 1 57.75 201 PHE A N 1
ATOM 1566 C CA . PHE A 1 201 ? 21.391 -15.852 4.844 1 57.75 201 PHE A CA 1
ATOM 1567 C C . PHE A 1 201 ? 20.344 -15.719 3.746 1 57.75 201 PHE A C 1
ATOM 1569 O O . PHE A 1 201 ? 19.156 -15.664 4.027 1 57.75 201 PHE A O 1
ATOM 1576 N N . MET A 1 202 ? 20.906 -15.828 2.502 1 69.25 202 MET A N 1
ATOM 1577 C CA . MET A 1 202 ? 19.953 -15.75 1.407 1 69.25 202 MET A CA 1
ATOM 1578 C C . MET A 1 202 ? 19.516 -17.141 0.958 1 69.25 202 MET A C 1
ATOM 1580 O O . MET A 1 202 ? 20.328 -18.047 0.882 1 69.25 202 MET A O 1
ATOM 1584 N N . MET A 1 203 ? 18.219 -17.312 0.771 1 77.12 203 MET A N 1
ATOM 1585 C CA . MET A 1 203 ? 17.703 -18.562 0.224 1 77.12 203 MET A CA 1
ATOM 1586 C C . MET A 1 203 ? 17.859 -18.594 -1.292 1 77.12 203 MET A C 1
ATOM 1588 O O . MET A 1 203 ? 17.906 -17.547 -1.943 1 77.12 203 MET A O 1
ATOM 1592 N N . ASN A 1 204 ? 18.047 -19.828 -1.794 1 85.25 204 ASN A N 1
ATOM 1593 C CA . ASN A 1 204 ? 18.078 -19.953 -3.246 1 85.25 204 ASN A CA 1
ATOM 1594 C C . ASN A 1 204 ? 16.672 -19.984 -3.836 1 85.25 204 ASN A C 1
ATOM 1596 O O . ASN A 1 204 ? 15.734 -20.438 -3.186 1 85.25 204 ASN A O 1
ATOM 1600 N N . SER A 1 205 ? 16.562 -19.547 -5.059 1 89.06 205 SER A N 1
ATOM 1601 C CA . SER A 1 205 ? 15.266 -19.406 -5.719 1 89.06 205 SER A CA 1
ATOM 1602 C C . SER A 1 205 ? 14.57 -20.766 -5.871 1 89.06 205 SER A C 1
ATOM 1604 O O . SER A 1 205 ? 13.352 -20.844 -5.766 1 89.06 205 SER A O 1
ATOM 1606 N N . GLU A 1 206 ? 15.336 -21.812 -6.105 1 91.38 206 GLU A N 1
ATOM 1607 C CA . GLU A 1 206 ? 14.766 -23.156 -6.273 1 91.38 206 GLU A CA 1
ATOM 1608 C C . GLU A 1 206 ? 14.102 -23.641 -4.988 1 91.38 206 GLU A C 1
ATOM 1610 O O . GLU A 1 206 ? 12.992 -24.156 -5.02 1 91.38 206 GLU A O 1
ATOM 1615 N N . ASP A 1 207 ? 14.805 -23.422 -3.898 1 91.5 207 ASP A N 1
ATOM 1616 C CA . ASP A 1 207 ? 14.258 -23.828 -2.605 1 91.5 207 ASP A CA 1
ATOM 1617 C C . ASP A 1 207 ? 13.008 -23.031 -2.264 1 91.5 207 ASP A C 1
ATOM 1619 O O . ASP A 1 207 ? 12.031 -23.594 -1.743 1 91.5 207 ASP A O 1
ATOM 1623 N N . VAL A 1 208 ? 13.047 -21.797 -2.535 1 93.44 208 VAL A N 1
ATOM 1624 C CA . VAL A 1 208 ? 11.891 -20.938 -2.289 1 93.44 208 VAL A CA 1
ATOM 1625 C C . VAL A 1 208 ? 10.703 -21.406 -3.123 1 93.44 208 VAL A C 1
ATOM 1627 O O . VAL A 1 208 ? 9.594 -21.547 -2.611 1 93.44 208 VAL A O 1
ATOM 1630 N N . ALA A 1 209 ? 10.953 -21.734 -4.363 1 95.19 209 ALA A N 1
ATOM 1631 C CA . ALA A 1 209 ? 9.906 -22.188 -5.27 1 95.19 209 ALA A CA 1
ATOM 1632 C C . ALA A 1 209 ? 9.25 -23.469 -4.762 1 95.19 209 ALA A C 1
ATOM 1634 O O . ALA A 1 209 ? 8.023 -23.594 -4.758 1 95.19 209 ALA A O 1
ATOM 1635 N N . LYS A 1 210 ? 10.062 -24.406 -4.277 1 95 210 LYS A N 1
ATOM 1636 C CA . LYS A 1 210 ? 9.547 -25.672 -3.76 1 95 210 LYS A CA 1
ATOM 1637 C C . LYS A 1 210 ? 8.641 -25.438 -2.553 1 95 210 LYS A C 1
ATOM 1639 O O . LYS A 1 210 ? 7.602 -26.094 -2.424 1 95 210 LYS A O 1
ATOM 1644 N N . ARG A 1 211 ? 9.055 -24.562 -1.76 1 95 211 ARG A N 1
ATOM 1645 C CA . ARG A 1 211 ? 8.266 -24.266 -0.567 1 95 211 ARG A CA 1
ATOM 1646 C C . ARG A 1 211 ? 6.965 -23.562 -0.933 1 95 211 ARG A C 1
ATOM 1648 O O . ARG A 1 211 ? 5.93 -23.797 -0.304 1 95 211 ARG A O 1
ATOM 1655 N N . ILE A 1 212 ? 7.012 -22.703 -1.888 1 96.25 212 ILE A N 1
ATOM 1656 C CA . ILE A 1 212 ? 5.816 -22.016 -2.354 1 96.25 212 ILE A CA 1
ATOM 1657 C C . ILE A 1 212 ? 4.824 -23.031 -2.926 1 96.25 212 ILE A C 1
ATOM 1659 O O . ILE A 1 212 ? 3.621 -22.938 -2.684 1 96.25 212 ILE A O 1
ATOM 1663 N N . ILE A 1 213 ? 5.324 -24.016 -3.648 1 96.25 213 ILE A N 1
ATOM 1664 C CA . ILE A 1 213 ? 4.473 -25.031 -4.242 1 96.25 213 ILE A CA 1
ATOM 1665 C C . ILE A 1 213 ? 3.777 -25.828 -3.139 1 96.25 213 ILE A C 1
ATOM 1667 O O . ILE A 1 213 ? 2.604 -26.188 -3.264 1 96.25 213 ILE A O 1
ATOM 1671 N N . LYS A 1 214 ? 4.477 -26.047 -2.064 1 95.69 214 LYS A N 1
ATOM 1672 C CA . LYS A 1 214 ? 3.857 -26.734 -0.932 1 95.69 214 LYS A CA 1
ATOM 1673 C C . LYS A 1 214 ? 2.709 -25.922 -0.354 1 95.69 214 LYS A C 1
ATOM 1675 O O . LYS A 1 214 ? 1.685 -26.469 0.05 1 95.69 214 LYS A O 1
ATOM 1680 N N . VAL A 1 215 ? 2.898 -24.594 -0.299 1 95.25 215 VAL A N 1
ATOM 1681 C CA . VAL A 1 215 ? 1.852 -23.703 0.178 1 95.25 215 VAL A CA 1
ATOM 1682 C C . VAL A 1 215 ? 0.631 -23.797 -0.734 1 95.25 215 VAL A C 1
ATOM 1684 O O . VAL A 1 215 ? -0.505 -23.859 -0.258 1 95.25 215 VAL A O 1
ATOM 1687 N N . LEU A 1 216 ? 0.868 -23.859 -2.031 1 95.06 216 LEU A N 1
ATOM 1688 C CA . LEU A 1 216 ? -0.19 -23.984 -3.029 1 95.06 216 LEU A CA 1
ATOM 1689 C C . LEU A 1 216 ? -0.959 -25.297 -2.844 1 95.06 216 LEU A C 1
ATOM 1691 O O . LEU A 1 216 ? -2.191 -25.297 -2.834 1 95.06 216 LEU A O 1
ATOM 1695 N N . GLU A 1 217 ? -0.211 -26.344 -2.652 1 94.31 217 GLU A N 1
ATOM 1696 C CA . GLU A 1 217 ? -0.801 -27.672 -2.539 1 94.31 217 GLU A CA 1
ATOM 1697 C C . GLU A 1 217 ? -1.631 -27.797 -1.264 1 94.31 217 GLU A C 1
ATOM 1699 O O . GLU A 1 217 ? -2.672 -28.453 -1.258 1 94.31 217 GLU A O 1
ATOM 1704 N N . ASN A 1 218 ? -1.186 -27.125 -0.226 1 94.25 218 ASN A N 1
ATOM 1705 C CA . ASN A 1 218 ? -1.879 -27.203 1.055 1 94.25 218 ASN A CA 1
ATOM 1706 C C . ASN A 1 218 ? -2.941 -26.125 1.188 1 94.25 218 ASN A C 1
ATOM 1708 O O . ASN A 1 218 ? -3.676 -26.078 2.176 1 94.25 218 ASN A O 1
ATOM 1712 N N . LYS A 1 219 ? -2.979 -25.219 0.245 1 93.06 219 LYS A N 1
ATOM 1713 C CA . LYS A 1 219 ? -3.934 -24.125 0.179 1 93.06 219 LYS A CA 1
ATOM 1714 C C . LYS A 1 219 ? -3.873 -23.266 1.441 1 93.06 219 LYS A C 1
ATOM 1716 O O . LYS A 1 219 ? -4.91 -22.906 2.002 1 93.06 219 LYS A O 1
ATOM 1721 N N . LYS A 1 220 ? -2.637 -23.109 1.896 1 93.44 220 LYS A N 1
ATOM 1722 C CA . LYS A 1 220 ? -2.455 -22.234 3.043 1 93.44 220 LYS A CA 1
ATOM 1723 C C . LYS A 1 220 ? -2.654 -20.766 2.648 1 93.44 220 LYS A C 1
ATOM 1725 O O . LYS A 1 220 ? -2.061 -20.297 1.676 1 93.44 220 LYS A O 1
ATOM 1730 N N . ARG A 1 221 ? -3.479 -20.094 3.355 1 93.94 221 ARG A N 1
ATOM 1731 C CA . ARG A 1 221 ? -3.842 -18.703 3.057 1 93.94 221 ARG A CA 1
ATOM 1732 C C . ARG A 1 221 ? -2.615 -17.797 3.066 1 93.94 221 ARG A C 1
ATOM 1734 O O . ARG A 1 221 ? -2.504 -16.891 2.244 1 93.94 221 ARG A O 1
ATOM 1741 N N . PHE A 1 222 ? -1.741 -18.016 4.051 1 94.31 222 PHE A N 1
ATOM 1742 C CA . PHE A 1 222 ? -0.582 -17.156 4.281 1 94.31 222 PHE A CA 1
ATOM 1743 C C . PHE A 1 222 ? 0.605 -17.984 4.773 1 94.31 222 PHE A C 1
ATOM 1745 O O . PHE A 1 222 ? 0.454 -18.844 5.637 1 94.31 222 PHE A O 1
ATOM 1752 N N . SER A 1 223 ? 1.829 -17.672 4.184 1 94.44 223 SER A N 1
ATOM 1753 C CA . SER A 1 223 ? 3.016 -18.375 4.66 1 94.44 223 SER A CA 1
ATOM 1754 C C . SER A 1 223 ? 4.266 -17.516 4.508 1 94.44 223 SER A C 1
ATOM 1756 O O . SER A 1 223 ? 4.488 -16.906 3.455 1 94.44 223 SER A O 1
ATOM 1758 N N . ILE A 1 224 ? 5.035 -17.391 5.574 1 92.94 224 ILE A N 1
ATOM 1759 C CA . ILE A 1 224 ? 6.402 -16.891 5.492 1 92.94 224 ILE A CA 1
ATOM 1760 C C . ILE A 1 224 ? 7.344 -18.016 5.066 1 92.94 224 ILE A C 1
ATOM 1762 O O . ILE A 1 224 ? 7.371 -19.078 5.691 1 92.94 224 ILE A O 1
ATOM 1766 N N . ILE A 1 225 ? 8.078 -17.781 4.059 1 92.25 225 ILE A N 1
ATOM 1767 C CA . ILE A 1 225 ? 8.859 -18.859 3.461 1 92.25 225 ILE A CA 1
ATOM 1768 C C . ILE A 1 225 ? 10.211 -18.969 4.168 1 92.25 225 ILE A C 1
ATOM 1770 O O . ILE A 1 225 ? 10.992 -18.016 4.172 1 92.25 225 ILE A O 1
ATOM 1774 N N . GLY A 1 226 ? 10.469 -20.109 4.75 1 88.81 226 GLY A N 1
ATOM 1775 C CA . GLY A 1 226 ? 11.734 -20.359 5.418 1 88.81 226 GLY A CA 1
ATOM 1776 C C . GLY A 1 226 ? 11.656 -20.203 6.926 1 88.81 226 GLY A C 1
ATOM 1777 O O . GLY A 1 226 ? 11.133 -19.203 7.418 1 88.81 226 GLY A O 1
ATOM 1778 N N . PHE A 1 227 ? 12.234 -21.062 7.629 1 86 227 PHE A N 1
ATOM 1779 C CA . PHE A 1 227 ? 12.172 -21.047 9.086 1 86 227 PHE A CA 1
ATOM 1780 C C . PHE A 1 227 ? 12.945 -19.859 9.648 1 86 227 PHE A C 1
ATOM 1782 O O . PHE A 1 227 ? 12.492 -19.219 10.602 1 86 227 PHE A O 1
ATOM 1789 N N . ARG A 1 228 ? 14.008 -19.641 9.094 1 83.5 228 ARG A N 1
ATOM 1790 C CA . ARG A 1 228 ? 14.828 -18.516 9.562 1 83.5 228 ARG A CA 1
ATOM 1791 C C . ARG A 1 228 ? 14.094 -17.188 9.383 1 83.5 228 ARG A C 1
ATOM 1793 O O . ARG A 1 228 ? 14.18 -16.312 10.242 1 83.5 228 ARG A O 1
ATOM 1800 N N . ASN A 1 229 ? 13.422 -17.109 8.234 1 86.69 229 ASN A N 1
ATOM 1801 C CA . ASN A 1 229 ? 12.625 -15.914 8 1 86.69 229 ASN A CA 1
ATOM 1802 C C . ASN A 1 229 ? 11.492 -15.781 9.008 1 86.69 229 ASN A C 1
ATOM 1804 O O . ASN A 1 229 ? 11.242 -14.695 9.539 1 86.69 229 ASN A O 1
ATOM 1808 N N . LYS A 1 230 ? 10.867 -16.891 9.367 1 88.25 230 LYS A N 1
ATOM 1809 C CA . LYS A 1 230 ? 9.789 -16.906 10.352 1 88.25 230 LYS A CA 1
ATOM 1810 C C . LYS A 1 230 ? 10.289 -16.438 11.719 1 88.25 230 LYS A C 1
ATOM 1812 O O . LYS A 1 230 ? 9.648 -15.617 12.367 1 88.25 230 LYS A O 1
ATOM 1817 N N . LEU A 1 231 ? 11.43 -16.922 12.055 1 85.88 231 LEU A N 1
ATOM 1818 C CA . LEU A 1 231 ? 12 -16.578 13.352 1 85.88 231 LEU A CA 1
ATOM 1819 C C . LEU A 1 231 ? 12.406 -15.117 13.406 1 85.88 231 LEU A C 1
ATOM 1821 O O . LEU A 1 231 ? 12.172 -14.438 14.406 1 85.88 231 LEU A O 1
ATOM 1825 N N . SER A 1 232 ? 13.031 -14.68 12.336 1 84.94 232 SER A N 1
ATOM 1826 C CA . SER A 1 232 ? 13.469 -13.289 12.281 1 84.94 232 SER A CA 1
ATOM 1827 C C . SER A 1 232 ? 12.289 -12.336 12.391 1 84.94 232 SER A C 1
ATOM 1829 O O . SER A 1 232 ? 12.367 -11.328 13.102 1 84.94 232 SER A O 1
ATOM 1831 N N . ILE A 1 233 ? 11.258 -12.672 11.68 1 84.94 233 ILE A N 1
ATOM 1832 C CA . ILE A 1 233 ? 10.07 -11.828 11.703 1 84.94 233 ILE A CA 1
ATOM 1833 C C . ILE A 1 233 ? 9.445 -11.852 13.102 1 84.94 233 ILE A C 1
ATOM 1835 O O . ILE A 1 233 ? 9.039 -10.805 13.617 1 84.94 233 ILE A O 1
ATOM 1839 N N . PHE A 1 234 ? 9.438 -13.008 13.68 1 83.62 234 PHE A N 1
ATOM 1840 C CA . PHE A 1 234 ? 8.898 -13.148 15.023 1 83.62 234 PHE A CA 1
ATOM 1841 C C . PHE A 1 234 ? 9.688 -12.289 16.016 1 83.62 234 PHE A C 1
ATOM 1843 O O . PHE A 1 234 ? 9.094 -11.562 16.812 1 83.62 234 PHE A O 1
ATOM 1850 N N . LEU A 1 235 ? 10.992 -12.312 15.938 1 86.06 235 LEU A N 1
ATOM 1851 C CA . LEU A 1 235 ? 11.859 -11.617 16.875 1 86.06 235 LEU A CA 1
ATOM 1852 C C . LEU A 1 235 ? 11.781 -10.109 16.688 1 86.06 235 LEU A C 1
ATOM 1854 O O . LEU A 1 235 ? 11.711 -9.352 17.656 1 86.06 235 LEU A O 1
ATOM 1858 N N . ILE A 1 236 ? 11.781 -9.711 15.445 1 85.12 236 ILE A N 1
ATOM 1859 C CA . ILE A 1 236 ? 11.766 -8.281 15.18 1 85.12 236 ILE A CA 1
ATOM 1860 C C . ILE A 1 236 ? 10.438 -7.684 15.617 1 85.12 236 ILE A C 1
ATOM 1862 O O . ILE A 1 236 ? 10.383 -6.543 16.078 1 85.12 236 ILE A O 1
ATOM 1866 N N . ASN A 1 237 ? 9.336 -8.461 15.5 1 82.38 237 ASN A N 1
ATOM 1867 C CA . ASN A 1 237 ? 8.008 -7.965 15.82 1 82.38 237 ASN A CA 1
ATOM 1868 C C . ASN A 1 237 ? 7.793 -7.867 17.328 1 82.38 237 ASN A C 1
ATOM 1870 O O . ASN A 1 237 ? 6.812 -7.277 17.781 1 82.38 237 ASN A O 1
ATOM 1874 N N . LEU A 1 238 ? 8.742 -8.391 18.078 1 82.69 238 LEU A N 1
ATOM 1875 C CA . LEU A 1 238 ? 8.695 -8.242 19.531 1 82.69 238 LEU A CA 1
ATOM 1876 C C . LEU A 1 238 ? 9.18 -6.859 19.953 1 82.69 238 LEU A C 1
ATOM 1878 O O . LEU A 1 238 ? 8.914 -6.418 21.078 1 82.69 238 LEU A O 1
ATOM 1882 N N . LEU A 1 239 ? 9.898 -6.23 19.125 1 87.06 239 LEU A N 1
ATOM 1883 C CA . LEU A 1 239 ? 10.484 -4.938 19.438 1 87.06 239 LEU A CA 1
ATOM 1884 C C . LEU A 1 239 ? 9.508 -3.805 19.125 1 87.06 239 LEU A C 1
ATOM 1886 O O . LEU A 1 239 ? 8.688 -3.92 18.219 1 87.06 239 LEU A O 1
ATOM 1890 N N . PRO A 1 240 ? 9.656 -2.732 19.922 1 86.88 240 PRO A N 1
ATOM 1891 C CA . PRO A 1 240 ? 8.867 -1.551 19.562 1 86.88 240 PRO A CA 1
ATOM 1892 C C . PRO A 1 240 ? 9.211 -1.025 18.172 1 86.88 240 PRO A C 1
ATOM 1894 O O . PRO A 1 240 ? 10.336 -1.225 17.688 1 86.88 240 PRO A O 1
ATOM 1897 N N . ILE A 1 241 ? 8.281 -0.411 17.578 1 87.06 241 ILE A N 1
ATOM 1898 C CA . ILE A 1 241 ? 8.375 0.049 16.203 1 87.06 241 ILE A CA 1
ATOM 1899 C C . ILE A 1 241 ? 9.648 0.878 16.016 1 87.06 241 ILE A C 1
ATOM 1901 O O . ILE A 1 241 ? 10.367 0.723 15.023 1 87.06 241 ILE A O 1
ATOM 1905 N N . SER A 1 242 ? 9.977 1.739 16.969 1 89.81 242 SER A N 1
ATOM 1906 C CA . SER A 1 242 ? 11.141 2.609 16.844 1 89.81 242 SER A CA 1
ATOM 1907 C C . SER A 1 242 ? 12.43 1.798 16.797 1 89.81 242 SER A C 1
ATOM 1909 O O . SER A 1 242 ? 13.344 2.129 16.031 1 89.81 242 SER A O 1
ATOM 1911 N N . LEU A 1 243 ? 12.492 0.723 17.547 1 90.31 243 LEU A N 1
ATOM 1912 C CA . LEU A 1 243 ? 13.688 -0.112 17.562 1 90.31 243 LEU A CA 1
ATOM 1913 C C . LEU A 1 243 ? 13.781 -0.952 16.281 1 90.31 243 LEU A C 1
ATOM 1915 O O . LEU A 1 243 ? 14.875 -1.191 15.773 1 90.31 243 LEU A O 1
ATOM 1919 N N . GLN A 1 244 ? 12.602 -1.409 15.812 1 90.5 244 GLN A N 1
ATOM 1920 C CA . GLN A 1 244 ? 12.578 -2.115 14.531 1 90.5 244 GLN A CA 1
ATOM 1921 C C . GLN A 1 244 ? 13.18 -1.259 13.422 1 90.5 244 GLN A C 1
ATOM 1923 O O . GLN A 1 244 ? 14.055 -1.713 12.688 1 90.5 244 GLN A O 1
ATOM 1928 N N . LEU A 1 245 ? 12.766 -0.052 13.398 1 91.69 245 LEU A N 1
ATOM 1929 C CA . LEU A 1 245 ? 13.172 0.871 12.344 1 91.69 245 LEU A CA 1
ATOM 1930 C C . LEU A 1 245 ? 14.664 1.172 12.43 1 91.69 245 LEU A C 1
ATOM 1932 O O . LEU A 1 245 ? 15.359 1.181 11.414 1 91.69 245 LEU A O 1
ATOM 1936 N N . LYS A 1 246 ? 15.148 1.422 13.602 1 91.5 246 LYS A N 1
ATOM 1937 C CA . LYS A 1 246 ? 16.562 1.726 13.805 1 91.5 246 LYS A CA 1
ATOM 1938 C C . LYS A 1 246 ? 17.438 0.56 13.359 1 91.5 246 LYS A C 1
ATOM 1940 O O . LYS A 1 246 ? 18.438 0.757 12.664 1 91.5 246 LYS A O 1
ATOM 1945 N N . LEU A 1 247 ? 17.047 -0.629 13.758 1 88.88 247 LEU A N 1
ATOM 1946 C CA . LEU A 1 247 ? 17.828 -1.818 13.445 1 88.88 247 LEU A CA 1
ATOM 1947 C C . LEU A 1 247 ? 17.859 -2.064 11.938 1 88.88 247 LEU A C 1
ATOM 1949 O O . LEU A 1 247 ? 18.922 -2.258 11.359 1 88.88 247 LEU A O 1
ATOM 1953 N N . VAL A 1 248 ? 16.719 -2.043 11.281 1 87 248 VAL A N 1
ATOM 1954 C CA . VAL A 1 248 ? 16.625 -2.295 9.852 1 87 248 VAL A CA 1
ATOM 1955 C C . VAL A 1 248 ? 17.328 -1.181 9.078 1 87 248 VAL A C 1
ATOM 1957 O O . VAL A 1 248 ? 18.031 -1.444 8.109 1 87 248 VAL A O 1
ATOM 1960 N N . GLY A 1 249 ? 17.141 0.022 9.547 1 88.06 249 GLY A N 1
ATOM 1961 C CA . GLY A 1 249 ? 17.797 1.159 8.922 1 88.06 249 GLY A CA 1
ATOM 1962 C C . GLY A 1 249 ? 19.312 1.065 8.945 1 88.06 249 GLY A C 1
ATOM 1963 O O . GLY A 1 249 ? 19.969 1.372 7.949 1 88.06 249 GLY A O 1
ATOM 1964 N N . LEU A 1 250 ? 19.812 0.649 10.062 1 86.06 250 LEU A N 1
ATOM 1965 C CA . LEU A 1 250 ? 21.266 0.519 10.203 1 86.06 250 LEU A CA 1
ATOM 1966 C C . LEU A 1 250 ? 21.812 -0.548 9.266 1 86.06 250 LEU A C 1
ATOM 1968 O O . LEU A 1 250 ? 22.859 -0.354 8.641 1 86.06 250 LEU A O 1
ATOM 1972 N N . ILE A 1 251 ? 21.109 -1.603 9.117 1 82 251 ILE A N 1
ATOM 1973 C CA . ILE A 1 251 ? 21.531 -2.719 8.281 1 82 251 ILE A CA 1
ATOM 1974 C C . ILE A 1 251 ? 21.516 -2.303 6.816 1 82 251 ILE A C 1
ATOM 1976 O O . ILE A 1 251 ? 22.484 -2.533 6.082 1 82 251 ILE A O 1
ATOM 1980 N N . LEU A 1 252 ? 20.469 -1.629 6.438 1 84.94 252 LEU A N 1
ATOM 1981 C CA . LEU A 1 252 ? 20.297 -1.302 5.023 1 84.94 252 LEU A CA 1
ATOM 1982 C C . LEU A 1 252 ? 21.172 -0.109 4.633 1 84.94 252 LEU A C 1
ATOM 1984 O O . LEU A 1 252 ? 21.609 -0.011 3.488 1 84.94 252 LEU A O 1
ATOM 1988 N N . LYS A 1 253 ? 21.391 0.773 5.59 1 85 253 LYS A N 1
ATOM 1989 C CA . LYS A 1 253 ? 22.266 1.904 5.332 1 85 253 LYS A CA 1
ATOM 1990 C C . LYS A 1 253 ? 23.672 1.432 4.961 1 85 253 LYS A C 1
ATOM 1992 O O . LYS A 1 253 ? 24.344 2.053 4.137 1 85 253 LYS A O 1
ATOM 1997 N N . LYS A 1 254 ? 24.094 0.315 5.5 1 80 254 LYS A N 1
ATOM 1998 C CA . LYS A 1 254 ? 25.406 -0.236 5.234 1 80 254 LYS A CA 1
ATOM 1999 C C . LYS A 1 254 ? 25.5 -0.796 3.818 1 80 254 LYS A C 1
ATOM 2001 O O . LYS A 1 254 ? 26.594 -0.845 3.234 1 80 254 LYS A O 1
ATOM 2006 N N . VAL A 1 255 ? 24.359 -1.077 3.279 1 74.56 255 VAL A N 1
ATOM 2007 C CA . VAL A 1 255 ? 24.328 -1.687 1.953 1 74.56 255 VAL A CA 1
ATOM 2008 C C . VAL A 1 255 ? 24.391 -0.6 0.883 1 74.56 255 VAL A C 1
ATOM 2010 O O . VAL A 1 255 ? 24.922 -0.832 -0.21 1 74.56 255 VAL A O 1
ATOM 2013 N N . ILE A 1 256 ? 23.906 0.583 1.18 1 75.75 256 ILE A N 1
ATOM 2014 C CA . ILE A 1 256 ? 23.859 1.62 0.154 1 75.75 256 ILE A CA 1
ATOM 2015 C C . ILE A 1 256 ? 25.172 2.412 0.176 1 75.75 256 ILE A C 1
ATOM 2017 O O . ILE A 1 256 ? 25.516 3.078 -0.802 1 75.75 256 ILE A O 1
ATOM 2021 N N . LYS A 1 257 ? 26.062 2.383 1.218 1 65.44 257 LYS A N 1
ATOM 2022 C CA . LYS A 1 257 ? 27.359 3.037 1.252 1 65.44 257 LYS A CA 1
ATOM 2023 C C . LYS A 1 257 ? 28.391 2.246 0.455 1 65.44 257 LYS A C 1
ATOM 2025 O O . LYS A 1 257 ? 28.312 1.021 0.365 1 65.44 257 LYS A O 1
ATOM 2030 N N . MET B 1 1 ? 5.41 26.609 14.125 1 62.81 1 MET B N 1
ATOM 2031 C CA . MET B 1 1 ? 4.727 26.141 12.922 1 62.81 1 MET B CA 1
ATOM 2032 C C . MET B 1 1 ? 3.793 27.219 12.375 1 62.81 1 MET B C 1
ATOM 2034 O O . MET B 1 1 ? 2.766 27.516 12.984 1 62.81 1 MET B O 1
ATOM 2038 N N . GLU B 1 2 ? 4.293 27.953 11.344 1 86.62 2 GLU B N 1
ATOM 2039 C CA . GLU B 1 2 ? 3.615 29.188 10.953 1 86.62 2 GLU B CA 1
ATOM 2040 C C . GLU B 1 2 ? 2.902 29.031 9.617 1 86.62 2 GLU B C 1
ATOM 2042 O O . GLU B 1 2 ? 1.805 29.562 9.422 1 86.62 2 GLU B O 1
ATOM 2047 N N . ASN B 1 3 ? 3.406 28.219 8.75 1 97.56 3 ASN B N 1
ATOM 2048 C CA . ASN B 1 3 ? 2.816 27.984 7.434 1 97.56 3 ASN B CA 1
ATOM 2049 C C . ASN B 1 3 ? 2.504 26.516 7.219 1 97.56 3 ASN B C 1
ATOM 2051 O O . ASN B 1 3 ? 3.404 25.672 7.258 1 97.56 3 ASN B O 1
ATOM 2055 N N . ILE B 1 4 ? 1.212 26.25 7.004 1 98.38 4 ILE B N 1
ATOM 2056 C CA . ILE B 1 4 ? 0.77 24.859 7.051 1 98.38 4 ILE B CA 1
ATOM 2057 C C . ILE B 1 4 ? -0.042 24.531 5.801 1 98.38 4 ILE B C 1
ATOM 2059 O O . ILE B 1 4 ? -0.884 25.328 5.371 1 98.38 4 ILE B O 1
ATOM 2063 N N . LEU B 1 5 ? 0.292 23.453 5.152 1 98.69 5 LEU B N 1
ATOM 2064 C CA . LEU B 1 5 ? -0.563 22.875 4.121 1 98.69 5 LEU B CA 1
ATOM 2065 C C . LEU B 1 5 ? -1.38 21.719 4.676 1 98.69 5 LEU B C 1
ATOM 2067 O O . LEU B 1 5 ? -0.827 20.797 5.293 1 98.69 5 LEU B O 1
ATOM 2071 N N . ILE B 1 6 ? -2.682 21.781 4.527 1 98.56 6 ILE B N 1
ATOM 2072 C CA . ILE B 1 6 ? -3.561 20.688 4.957 1 98.56 6 ILE B CA 1
ATOM 2073 C C . ILE B 1 6 ? -4.383 20.188 3.773 1 98.56 6 ILE B C 1
ATOM 2075 O O . ILE B 1 6 ? -5.148 20.953 3.174 1 98.56 6 ILE B O 1
ATOM 2079 N N . THR B 1 7 ? -4.16 18.922 3.418 1 98.31 7 THR B N 1
ATOM 2080 C CA . THR B 1 7 ? -5.043 18.312 2.434 1 98.31 7 THR B CA 1
ATOM 2081 C C . THR B 1 7 ? -6.297 17.75 3.105 1 98.31 7 THR B C 1
ATOM 2083 O O . THR B 1 7 ? -6.25 17.312 4.258 1 98.31 7 THR B O 1
ATOM 2086 N N . GLY B 1 8 ? -7.426 17.766 2.348 1 96.44 8 GLY B N 1
ATOM 2087 C CA . GLY B 1 8 ? -8.68 17.359 2.963 1 96.44 8 GLY B CA 1
ATOM 2088 C C . GLY B 1 8 ? -9.188 18.344 3.996 1 96.44 8 GLY B C 1
ATOM 2089 O O . GLY B 1 8 ? -9.781 17.953 5.004 1 96.44 8 GLY B O 1
ATOM 2090 N N . ALA B 1 9 ? -8.961 19.578 3.779 1 96.44 9 ALA B N 1
ATOM 2091 C CA . ALA B 1 9 ? -9.227 20.609 4.773 1 96.44 9 ALA B CA 1
ATOM 2092 C C . ALA B 1 9 ? -10.719 20.938 4.84 1 96.44 9 ALA B C 1
ATOM 2094 O O . ALA B 1 9 ? -11.172 21.594 5.777 1 96.44 9 ALA B O 1
ATOM 2095 N N . SER B 1 10 ? -11.523 20.406 3.961 1 92.69 10 SER B N 1
ATOM 2096 C CA . SER B 1 10 ? -12.898 20.875 3.816 1 92.69 10 SER B CA 1
ATOM 2097 C C . SER B 1 10 ? -13.852 20.078 4.703 1 92.69 10 SER B C 1
ATOM 2099 O O . SER B 1 10 ? -15.031 20.406 4.805 1 92.69 10 SER B O 1
ATOM 2101 N N . SER B 1 11 ? -13.406 19 5.309 1 90 11 SER B N 1
ATOM 2102 C CA . SER B 1 11 ? -14.328 18.188 6.086 1 90 11 SER B CA 1
ATOM 2103 C C . SER B 1 11 ? -13.586 17.312 7.09 1 90 11 SER B C 1
ATOM 2105 O O . SER B 1 11 ? -12.359 17.219 7.059 1 90 11 SER B O 1
ATOM 2107 N N . GLY B 1 12 ? -14.32 16.875 8.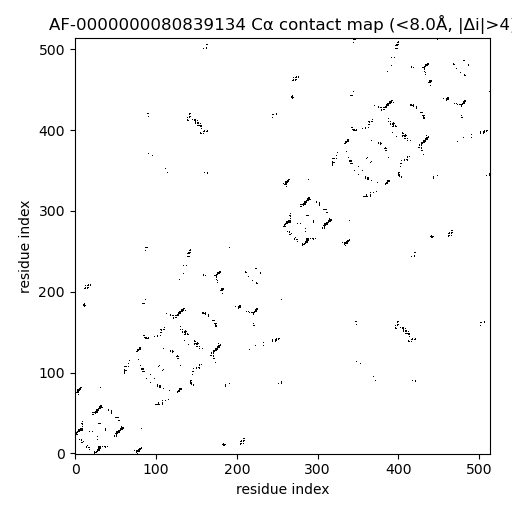062 1 91.75 12 GLY B N 1
ATOM 2108 C CA . GLY B 1 12 ? -13.836 15.836 8.961 1 91.75 12 GLY B CA 1
ATOM 2109 C C . GLY B 1 12 ? -12.648 16.266 9.797 1 91.75 12 GLY B C 1
ATOM 2110 O O . GLY B 1 12 ? -12.664 17.359 10.383 1 91.75 12 GLY B O 1
ATOM 2111 N N . ILE B 1 13 ? -11.719 15.383 9.914 1 93.12 13 ILE B N 1
ATOM 2112 C CA . ILE B 1 13 ? -10.523 15.594 10.727 1 93.12 13 ILE B CA 1
ATOM 2113 C C . ILE B 1 13 ? -9.727 16.766 10.164 1 93.12 13 ILE B C 1
ATOM 2115 O O . ILE B 1 13 ? -9.234 17.609 10.93 1 93.12 13 ILE B O 1
ATOM 2119 N N . GLY B 1 14 ? -9.664 16.875 8.812 1 96 14 GLY B N 1
ATOM 2120 C CA . GLY B 1 14 ? -8.914 17.953 8.188 1 96 14 GLY B CA 1
ATOM 2121 C C . GLY B 1 14 ? -9.461 19.328 8.508 1 96 14 GLY B C 1
ATOM 2122 O O . GLY B 1 14 ? -8.695 20.25 8.789 1 96 14 GLY B O 1
ATOM 2123 N N . LYS B 1 15 ? -10.75 19.406 8.5 1 96.06 15 LYS B N 1
ATOM 2124 C CA . LYS B 1 15 ? -11.398 20.672 8.828 1 96.06 15 LYS B CA 1
ATOM 2125 C C . LYS B 1 15 ? -11.148 21.047 10.281 1 96.06 15 LYS B C 1
ATOM 2127 O O . LYS B 1 15 ? -10.828 22.203 10.578 1 96.06 15 LYS B O 1
ATOM 2132 N N . GLU B 1 16 ? -11.227 20.078 11.156 1 95.94 16 GLU B N 1
ATOM 2133 C CA . GLU B 1 16 ? -11.023 20.328 12.578 1 95.94 16 GLU B CA 1
ATOM 2134 C C . GLU B 1 16 ? -9.57 20.656 12.883 1 95.94 16 GLU B C 1
ATOM 2136 O O . GLU B 1 16 ? -9.281 21.484 13.75 1 95.94 16 GLU B O 1
ATOM 2141 N N . LEU B 1 17 ? -8.695 20.016 12.195 1 96.75 17 LEU B N 1
ATOM 2142 C CA . LEU B 1 17 ? -7.281 20.359 12.336 1 96.75 17 LEU B CA 1
ATOM 2143 C C . LEU B 1 17 ? -7.035 21.812 11.922 1 96.75 17 LEU B C 1
ATOM 2145 O O . LEU B 1 17 ? -6.336 22.547 12.617 1 96.75 17 LEU B O 1
ATOM 2149 N N . THR B 1 18 ? -7.641 22.141 10.789 1 97.38 18 THR B N 1
ATOM 2150 C CA . THR B 1 18 ? -7.52 23.5 10.281 1 97.38 18 THR B CA 1
ATOM 2151 C C . THR B 1 18 ? -8 24.516 11.32 1 97.38 18 THR B C 1
ATOM 2153 O O . THR B 1 18 ? -7.305 25.484 11.617 1 97.38 18 THR B O 1
ATOM 2156 N N . ARG B 1 19 ? -9.117 24.281 11.914 1 96.75 19 ARG B N 1
ATOM 2157 C CA . ARG B 1 19 ? -9.703 25.172 12.906 1 96.75 19 ARG B CA 1
ATOM 2158 C C . ARG B 1 19 ? -8.805 25.281 14.133 1 96.75 19 ARG B C 1
ATOM 2160 O O . ARG B 1 19 ? -8.578 26.391 14.633 1 96.75 19 ARG B O 1
ATOM 2167 N N . ASN B 1 20 ? -8.281 24.188 14.516 1 95.62 20 ASN B N 1
ATOM 2168 C CA . ASN B 1 20 ? -7.516 24.156 15.758 1 95.62 20 ASN B CA 1
ATOM 2169 C C . ASN B 1 20 ? -6.121 24.75 15.57 1 95.62 20 ASN B C 1
ATOM 2171 O O . ASN B 1 20 ? -5.512 25.234 16.531 1 95.62 20 ASN B O 1
ATOM 2175 N N . LEU B 1 21 ? -5.617 24.781 14.344 1 96.38 21 LEU B N 1
ATOM 2176 C CA . LEU B 1 21 ? -4.266 25.266 14.086 1 96.38 21 LEU B CA 1
ATOM 2177 C C . LEU B 1 21 ? -4.293 26.734 13.664 1 96.38 21 LEU B C 1
ATOM 2179 O O . LEU B 1 21 ? -3.25 27.391 13.609 1 96.38 21 LEU B O 1
ATOM 2183 N N . ALA B 1 22 ? -5.465 27.25 13.406 1 96.12 22 ALA B N 1
ATOM 2184 C CA . ALA B 1 22 ? -5.637 28.578 12.844 1 96.12 22 ALA B CA 1
ATOM 2185 C C . ALA B 1 22 ? -5.035 29.641 13.758 1 96.12 22 ALA B C 1
ATOM 2187 O O . ALA B 1 22 ? -4.379 30.578 13.289 1 96.12 22 ALA B O 1
ATOM 2188 N N . ASN B 1 23 ? -5.16 29.453 15.023 1 92.06 23 ASN B N 1
ATOM 2189 C CA . ASN B 1 23 ? -4.73 30.469 15.992 1 92.06 23 ASN B CA 1
ATOM 2190 C C . ASN B 1 23 ? -3.209 30.484 16.125 1 92.06 23 ASN B C 1
ATOM 2192 O O . ASN B 1 23 ? -2.646 31.453 16.656 1 92.06 23 ASN B O 1
ATOM 2196 N N . LYS B 1 24 ? -2.594 29.469 15.648 1 91.69 24 LYS B N 1
ATOM 2197 C CA . LYS B 1 24 ? -1.146 29.359 15.797 1 91.69 24 LYS B CA 1
ATOM 2198 C C . LYS B 1 24 ? -0.444 29.5 14.453 1 91.69 24 LYS B C 1
ATOM 2200 O O . LYS B 1 24 ? 0.761 29.266 14.344 1 91.69 24 LYS B O 1
ATOM 2205 N N . SER B 1 25 ? -1.194 29.875 13.438 1 95.81 25 SER B N 1
ATOM 2206 C CA . SER B 1 25 ? -0.637 29.891 12.086 1 95.81 25 SER B CA 1
ATOM 2207 C C . SER B 1 25 ? -0.642 31.297 11.5 1 95.81 25 SER B C 1
ATOM 2209 O O . SER B 1 25 ? -1.451 32.156 11.898 1 95.81 25 SER B O 1
ATOM 2211 N N . LYS B 1 26 ? 0.294 31.594 10.695 1 97.06 26 LYS B N 1
ATOM 2212 C CA . LYS B 1 26 ? 0.311 32.812 9.898 1 97.06 26 LYS B CA 1
ATOM 2213 C C . LYS B 1 26 ? -0.37 32.594 8.547 1 97.06 26 LYS B C 1
ATOM 2215 O O . LYS B 1 26 ? -1.071 33.5 8.055 1 97.06 26 LYS B O 1
ATOM 2220 N N . LYS B 1 27 ? -0.114 31.422 7.988 1 98.25 27 LYS B N 1
ATOM 2221 C CA . LYS B 1 27 ? -0.661 31.109 6.672 1 98.25 27 LYS B CA 1
ATOM 2222 C C . LYS B 1 27 ? -1.108 29.656 6.598 1 98.25 27 LYS B C 1
ATOM 2224 O O . LYS B 1 27 ? -0.366 28.75 6.992 1 98.25 27 LYS B O 1
ATOM 2229 N N . LEU B 1 28 ? -2.305 29.469 6.176 1 98.31 28 LEU B N 1
ATOM 2230 C CA . LEU B 1 28 ? -2.854 28.141 5.969 1 98.31 28 LEU B CA 1
ATOM 2231 C C . LEU B 1 28 ? -3.166 27.906 4.496 1 98.31 28 LEU B C 1
ATOM 2233 O O . LEU B 1 28 ? -3.854 28.703 3.865 1 98.31 28 LEU B O 1
ATOM 2237 N N . PHE B 1 29 ? -2.564 26.875 3.93 1 98.56 29 PHE B N 1
ATOM 2238 C CA . PHE B 1 29 ? -2.953 26.375 2.613 1 98.56 29 PHE B CA 1
ATOM 2239 C C . PHE B 1 29 ? -3.973 25.25 2.738 1 98.56 29 PHE B C 1
ATOM 2241 O O . PHE B 1 29 ? -3.658 24.172 3.246 1 98.56 29 PHE B O 1
ATOM 2248 N N . LEU B 1 30 ? -5.203 25.562 2.281 1 98.56 30 LEU B N 1
ATOM 2249 C CA . LEU B 1 30 ? -6.32 24.641 2.402 1 98.56 30 LEU B CA 1
ATOM 2250 C C . LEU B 1 30 ? -6.59 23.938 1.078 1 98.56 30 LEU B C 1
ATOM 2252 O O . LEU B 1 30 ? -7.016 24.562 0.109 1 98.56 30 LEU B O 1
ATOM 2256 N N . LEU B 1 31 ? -6.363 22.656 1.056 1 98.5 31 LEU B N 1
ATOM 2257 C CA . LEU B 1 31 ? -6.5 21.922 -0.195 1 98.5 31 LEU B CA 1
ATOM 2258 C C . LEU B 1 31 ? -7.637 20.906 -0.107 1 98.5 31 LEU B C 1
ATOM 2260 O O . LEU B 1 31 ? -7.703 20.125 0.846 1 98.5 31 LEU B O 1
ATOM 2264 N N . ALA B 1 32 ? -8.547 20.953 -0.991 1 97.69 32 ALA B N 1
ATOM 2265 C CA . ALA B 1 32 ? -9.633 19.984 -1.162 1 97.69 32 ALA B CA 1
ATOM 2266 C C . ALA B 1 32 ? -10.266 20.109 -2.545 1 97.69 32 ALA B C 1
ATOM 2268 O O . ALA B 1 32 ? -9.812 20.922 -3.369 1 97.69 32 ALA B O 1
ATOM 2269 N N . ARG B 1 33 ? -11.297 19.359 -2.775 1 94.25 33 ARG B N 1
ATOM 2270 C CA . ARG B 1 33 ? -11.961 19.359 -4.074 1 94.25 33 ARG B CA 1
ATOM 2271 C C . ARG B 1 33 ? -13.023 20.453 -4.152 1 94.25 33 ARG B C 1
ATOM 2273 O O . ARG B 1 33 ? -13.32 20.969 -5.234 1 94.25 33 ARG B O 1
ATOM 2280 N N . SER B 1 34 ? -13.594 20.766 -3.004 1 94.88 34 SER B N 1
ATOM 2281 C CA . SER B 1 34 ? -14.711 21.719 -2.986 1 94.88 34 SER B CA 1
ATOM 2282 C C . SER B 1 34 ? -14.234 23.125 -2.639 1 94.88 34 SER B C 1
ATOM 2284 O O . SER B 1 34 ? -14.031 23.438 -1.467 1 94.88 34 SER B O 1
ATOM 2286 N N . LEU B 1 35 ? -14.234 23.922 -3.65 1 96.81 35 LEU B N 1
ATOM 2287 C CA . LEU B 1 35 ? -13.789 25.281 -3.438 1 96.81 35 LEU B CA 1
ATOM 2288 C C . LEU B 1 35 ? -14.773 26.047 -2.555 1 96.81 35 LEU B C 1
ATOM 2290 O O . LEU B 1 35 ? -14.367 26.875 -1.727 1 96.81 35 LEU B O 1
ATOM 2294 N N . ASP B 1 36 ? -16.016 25.734 -2.729 1 97.5 36 ASP B N 1
ATOM 2295 C CA . ASP B 1 36 ? -17.047 26.406 -1.945 1 97.5 36 ASP B CA 1
ATOM 2296 C C . ASP B 1 36 ? -16.859 26.141 -0.452 1 97.5 36 ASP B C 1
ATOM 2298 O O . ASP B 1 36 ? -16.906 27.078 0.356 1 97.5 36 ASP B O 1
ATOM 2302 N N . LYS B 1 37 ? -16.609 24.938 -0.101 1 97.12 37 LYS B N 1
ATOM 2303 C CA . LYS B 1 37 ? -16.391 24.578 1.298 1 97.12 37 LYS B CA 1
ATOM 2304 C C . LYS B 1 37 ? -15.109 25.203 1.839 1 97.12 37 LYS B C 1
ATOM 2306 O O . LYS B 1 37 ? -15.078 25.656 2.986 1 97.12 37 LYS B O 1
ATOM 2311 N N . LEU B 1 38 ? -14.141 25.297 1.009 1 98.25 38 LEU B N 1
ATOM 2312 C CA . LEU B 1 38 ? -12.875 25.891 1.42 1 98.25 38 LEU B CA 1
ATOM 2313 C C . LEU B 1 38 ? -13.047 27.391 1.66 1 98.25 38 LEU B C 1
ATOM 2315 O O . LEU B 1 38 ? -12.531 27.922 2.646 1 98.25 38 LEU B O 1
ATOM 2319 N N . ASN B 1 39 ? -13.758 28 0.791 1 98.19 39 ASN B N 1
ATOM 2320 C CA . ASN B 1 39 ? -13.961 29.438 0.909 1 98.19 39 ASN B CA 1
ATOM 2321 C C . ASN B 1 39 ? -14.773 29.797 2.152 1 98.19 39 ASN B C 1
ATOM 2323 O O . ASN B 1 39 ? -14.516 30.812 2.803 1 98.19 39 ASN B O 1
ATOM 2327 N N . LEU B 1 40 ? -15.727 28.969 2.432 1 97.94 40 LEU B N 1
ATOM 2328 C CA . LEU B 1 40 ? -16.5 29.172 3.648 1 97.94 40 LEU B CA 1
ATOM 2329 C C . LEU B 1 40 ? -15.617 29.062 4.887 1 97.94 40 LEU B C 1
ATOM 2331 O O . LEU B 1 40 ? -15.727 29.875 5.805 1 97.94 40 LEU B O 1
ATOM 2335 N N . LEU B 1 41 ? -14.766 28.094 4.887 1 97.94 41 LEU B N 1
ATOM 2336 C CA . LEU B 1 41 ? -13.836 27.891 6 1 97.94 41 LEU B CA 1
ATOM 2337 C C . LEU B 1 41 ? -12.852 29.062 6.09 1 97.94 41 LEU B C 1
ATOM 2339 O O . LEU B 1 41 ? -12.562 29.547 7.184 1 97.94 41 LEU B O 1
ATOM 2343 N N . LYS B 1 42 ? -12.336 29.469 4.953 1 98.25 42 LYS B N 1
ATOM 2344 C CA . LYS B 1 42 ? -11.438 30.625 4.883 1 98.25 42 LYS B CA 1
ATOM 2345 C C . LYS B 1 42 ? -12.086 31.859 5.5 1 98.25 42 LYS B C 1
ATOM 2347 O O . LYS B 1 42 ? -11.484 32.531 6.352 1 98.25 42 LYS B O 1
ATOM 2352 N N . LYS B 1 43 ? -13.266 32.125 5.074 1 98.12 43 LYS B N 1
ATOM 2353 C CA . LYS B 1 43 ? -13.977 33.281 5.582 1 98.12 43 LYS B CA 1
ATOM 2354 C C . LYS B 1 43 ? -14.156 33.219 7.094 1 98.12 43 LYS B C 1
ATOM 2356 O O . LYS B 1 43 ? -13.891 34.188 7.809 1 98.12 43 LYS B O 1
ATOM 2361 N N . GLU B 1 44 ? -14.578 32.062 7.52 1 97.81 44 GLU B N 1
ATOM 2362 C CA . GLU B 1 44 ? -14.773 31.812 8.945 1 97.81 44 GLU B CA 1
ATOM 2363 C C . GLU B 1 44 ? -13.492 32.094 9.734 1 97.81 44 GLU B C 1
ATOM 2365 O O . GLU B 1 44 ? -13.523 32.812 10.742 1 97.81 44 GLU B O 1
ATOM 2370 N N . LEU B 1 45 ? -12.406 31.625 9.289 1 97.94 45 LEU B N 1
ATOM 2371 C CA . LEU B 1 45 ? -11.148 31.656 10.031 1 97.94 45 LEU B CA 1
ATOM 2372 C C . LEU B 1 45 ? -10.516 33.031 9.961 1 97.94 45 LEU B C 1
ATOM 2374 O O . LEU B 1 45 ? -10.016 33.562 10.961 1 97.94 45 LEU B O 1
ATOM 2378 N N . GLU B 1 46 ? -10.586 33.625 8.797 1 97.5 46 GLU B N 1
ATOM 2379 C CA . GLU B 1 46 ? -9.969 34.938 8.641 1 97.5 46 GLU B CA 1
ATOM 2380 C C . GLU B 1 46 ? -10.758 36.031 9.383 1 97.5 46 GLU B C 1
ATOM 2382 O O . GLU B 1 46 ? -10.195 37.031 9.805 1 97.5 46 GLU B O 1
ATOM 2387 N N . GLU B 1 47 ? -12.039 35.844 9.523 1 97.69 47 GLU B N 1
ATOM 2388 C CA . GLU B 1 47 ? -12.844 36.719 10.344 1 97.69 47 GLU B CA 1
ATOM 2389 C C . GLU B 1 47 ? -12.492 36.594 11.82 1 97.69 47 GLU B C 1
ATOM 2391 O O . GLU B 1 47 ? -12.5 37.594 12.562 1 97.69 47 GLU B O 1
ATOM 2396 N N . LYS B 1 48 ? -12.188 35.438 12.18 1 97.25 48 LYS B N 1
ATOM 2397 C CA . LYS B 1 48 ? -11.906 35.156 13.586 1 97.25 48 LYS B CA 1
ATOM 2398 C C . LYS B 1 48 ? -10.477 35.531 13.945 1 97.25 48 LYS B C 1
ATOM 2400 O O . LYS B 1 48 ? -10.203 36 15.062 1 97.25 48 LYS B O 1
ATOM 2405 N N . TYR B 1 49 ? -9.594 35.312 13.008 1 96.5 49 TYR B N 1
ATOM 2406 C CA . TYR B 1 49 ? -8.172 35.562 13.234 1 96.5 49 TYR B CA 1
ATOM 2407 C C . TYR B 1 49 ? -7.645 36.562 12.203 1 96.5 49 TYR B C 1
ATOM 2409 O O . TYR B 1 49 ? -7.25 36.188 11.102 1 96.5 49 TYR B O 1
ATOM 2417 N N . SER B 1 50 ? -7.398 37.781 12.516 1 94.06 50 SER B N 1
ATOM 2418 C CA . SER B 1 50 ? -7.129 38.875 11.602 1 94.06 50 SER B CA 1
ATOM 2419 C C . SER B 1 50 ? -5.742 38.75 10.977 1 94.06 50 SER B C 1
ATOM 2421 O O . SER B 1 50 ? -5.5 39.281 9.883 1 94.06 50 SER B O 1
ATOM 2423 N N . SER B 1 51 ? -4.871 38.094 11.656 1 95 51 SER B N 1
ATOM 2424 C CA . SER B 1 51 ? -3.5 38 11.172 1 95 51 SER B CA 1
ATOM 2425 C C . SER B 1 51 ? -3.307 36.75 10.312 1 95 51 SER B C 1
ATOM 2427 O O . SER B 1 51 ? -2.23 36.531 9.75 1 95 51 SER B O 1
ATOM 2429 N N . LEU B 1 52 ? -4.332 35.938 10.195 1 97 52 LEU B N 1
ATOM 2430 C CA . LEU B 1 52 ? -4.25 34.656 9.469 1 97 52 LEU B CA 1
ATOM 2431 C C . LEU B 1 52 ? -4.543 34.875 7.984 1 97 52 LEU B C 1
ATOM 2433 O O . LEU B 1 52 ? -5.477 35.594 7.625 1 97 52 LEU B O 1
ATOM 2437 N N . GLU B 1 53 ? -3.756 34.312 7.133 1 97.94 53 GLU B N 1
ATOM 2438 C CA . GLU B 1 53 ? -4.031 34.219 5.699 1 97.94 53 GLU B CA 1
ATOM 2439 C C . GLU B 1 53 ? -4.332 32.781 5.281 1 97.94 53 GLU B C 1
ATOM 2441 O O . GLU B 1 53 ? -3.541 31.891 5.543 1 97.94 53 GLU B O 1
ATOM 2446 N N . CYS B 1 54 ? -5.445 32.625 4.719 1 98.12 54 CYS B N 1
ATOM 2447 C CA . CYS B 1 54 ? -5.805 31.312 4.176 1 98.12 54 CYS B CA 1
ATOM 2448 C C . CYS B 1 54 ? -5.77 31.312 2.652 1 98.12 54 CYS B C 1
ATOM 2450 O O . CYS B 1 54 ? -6.25 32.281 2.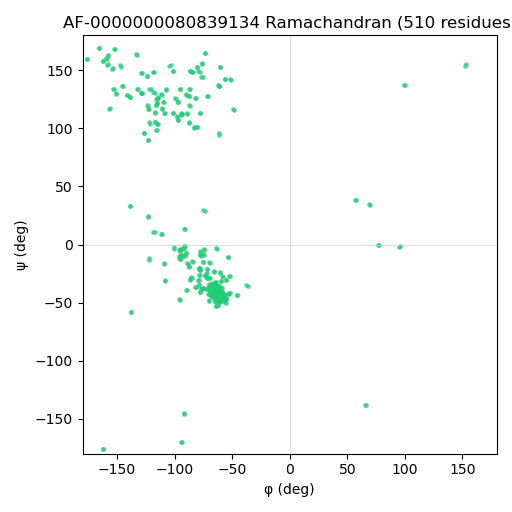025 1 98.12 54 CYS B O 1
ATOM 2452 N N . VAL B 1 55 ? -5.176 30.344 2.057 1 98.38 55 VAL B N 1
ATOM 2453 C CA . VAL B 1 55 ? -5.156 30.156 0.609 1 98.38 55 VAL B CA 1
ATOM 2454 C C . VAL B 1 55 ? -5.875 28.859 0.248 1 98.38 55 VAL B C 1
ATOM 2456 O O . VAL B 1 55 ? -5.488 27.781 0.699 1 98.38 55 VAL B O 1
ATOM 2459 N N . CYS B 1 56 ? -6.898 29 -0.526 1 98.44 56 CYS B N 1
ATOM 2460 C CA . CYS B 1 56 ? -7.652 27.828 -0.96 1 98.44 56 CYS B CA 1
ATOM 2461 C C . CYS B 1 56 ? -7.047 27.234 -2.225 1 98.44 56 CYS B C 1
ATOM 2463 O O . CYS B 1 56 ? -6.777 27.953 -3.189 1 98.44 56 CYS B O 1
ATOM 2465 N N . ILE B 1 57 ? -6.773 25.938 -2.18 1 97.94 57 ILE B N 1
ATOM 2466 C CA . ILE B 1 57 ? -6.25 25.203 -3.326 1 97.94 57 ILE B CA 1
ATOM 2467 C C . ILE B 1 57 ? -7.25 24.141 -3.752 1 97.94 57 ILE B C 1
ATOM 2469 O O . ILE B 1 57 ? -7.43 23.141 -3.055 1 97.94 57 ILE B O 1
ATOM 2473 N N . LYS B 1 58 ? -7.934 24.391 -4.855 1 97.75 58 LYS B N 1
ATOM 2474 C CA . LYS B 1 58 ? -8.82 23.375 -5.418 1 97.75 58 LYS B CA 1
ATOM 2475 C C . LYS B 1 58 ? -8.023 22.312 -6.172 1 97.75 58 LYS B C 1
ATOM 2477 O O . LYS B 1 58 ? -7.41 22.594 -7.199 1 97.75 58 LYS B O 1
ATOM 2482 N N . TYR B 1 59 ? -8.031 21.125 -5.645 1 97.19 59 TYR B N 1
ATOM 2483 C CA . TYR B 1 59 ? -7.289 20.047 -6.293 1 97.19 59 TYR B CA 1
ATOM 2484 C C . TYR B 1 59 ? -7.906 18.688 -5.98 1 97.19 59 TYR B C 1
ATOM 2486 O O . TYR B 1 59 ? -8.312 18.438 -4.844 1 97.19 59 TYR B O 1
ATOM 2494 N N . ASP B 1 60 ? -8.055 17.906 -6.977 1 97.44 60 ASP B N 1
ATOM 2495 C CA . ASP B 1 60 ? -8.484 16.516 -6.848 1 97.44 60 ASP B CA 1
ATOM 2496 C C . ASP B 1 60 ? -7.281 15.578 -6.789 1 97.44 60 ASP B C 1
ATOM 2498 O O . ASP B 1 60 ? -6.633 15.328 -7.805 1 97.44 60 ASP B O 1
ATOM 2502 N N . LEU B 1 61 ? -7.055 14.961 -5.645 1 97.38 61 LEU B N 1
ATOM 2503 C CA . LEU B 1 61 ? -5.852 14.18 -5.379 1 97.38 61 LEU B CA 1
ATOM 2504 C C . LEU B 1 61 ? -5.898 12.836 -6.109 1 97.38 61 LEU B C 1
ATOM 2506 O O . LEU B 1 61 ? -4.934 12.07 -6.066 1 97.38 61 LEU B O 1
ATOM 2510 N N . THR B 1 62 ? -7.023 12.516 -6.805 1 96.62 62 THR B N 1
ATOM 2511 C CA . THR B 1 62 ? -7.008 11.359 -7.695 1 96.62 62 THR B CA 1
ATOM 2512 C C . THR B 1 62 ? -6.059 11.594 -8.867 1 96.62 62 THR B C 1
ATOM 2514 O O . THR B 1 62 ? -5.613 10.641 -9.508 1 96.62 62 THR B O 1
ATOM 2517 N N . ASP B 1 63 ? -5.812 12.883 -9.148 1 96.5 63 ASP B N 1
ATOM 2518 C CA . ASP B 1 63 ? -4.844 13.258 -10.172 1 96.5 63 ASP B CA 1
ATOM 2519 C C . ASP B 1 63 ? -3.445 13.406 -9.586 1 96.5 63 ASP B C 1
ATOM 2521 O O . ASP B 1 63 ? -3.148 14.398 -8.914 1 96.5 63 ASP B O 1
ATOM 2525 N N . ILE B 1 64 ? -2.566 12.539 -9.961 1 96.19 64 ILE B N 1
ATOM 2526 C CA . ILE B 1 64 ? -1.251 12.508 -9.328 1 96.19 64 ILE B CA 1
ATOM 2527 C C . ILE B 1 64 ? -0.258 13.312 -10.172 1 96.19 64 ILE B C 1
ATOM 2529 O O . ILE B 1 64 ? 0.902 13.477 -9.781 1 96.19 64 ILE B O 1
ATOM 2533 N N . ASN B 1 65 ? -0.584 13.82 -11.281 1 93.44 65 ASN B N 1
ATOM 2534 C CA . ASN B 1 65 ? 0.338 14.383 -12.266 1 93.44 65 ASN B CA 1
ATOM 2535 C C . ASN B 1 65 ? 0.672 15.836 -11.953 1 93.44 65 ASN B C 1
ATOM 2537 O O . ASN B 1 65 ? 1.658 16.375 -12.461 1 93.44 65 ASN B O 1
ATOM 2541 N N . ASN B 1 66 ? -0.045 16.531 -11.086 1 92.5 66 ASN B N 1
ATOM 2542 C CA . ASN B 1 66 ? 0.193 17.953 -10.891 1 92.5 66 ASN B CA 1
ATOM 2543 C C . ASN B 1 66 ? 0.501 18.281 -9.43 1 92.5 66 ASN B C 1
ATOM 2545 O O . ASN B 1 66 ? 0.346 19.422 -8.992 1 92.5 66 ASN B O 1
ATOM 2549 N N . LEU B 1 67 ? 0.967 17.344 -8.727 1 96.56 67 LEU B N 1
ATOM 2550 C CA . LEU B 1 67 ? 1.228 17.531 -7.301 1 96.56 67 LEU B CA 1
ATOM 2551 C C . LEU B 1 67 ? 2.461 18.406 -7.09 1 96.56 67 LEU B C 1
ATOM 2553 O O . LEU B 1 67 ? 2.574 19.094 -6.07 1 96.56 67 LEU B O 1
ATOM 2557 N N . GLU B 1 68 ? 3.338 18.359 -8.07 1 94.62 68 GLU B N 1
ATOM 2558 C CA . GLU B 1 68 ? 4.551 19.172 -7.992 1 94.62 68 GLU B CA 1
ATOM 2559 C C . GLU B 1 68 ? 4.223 20.656 -7.93 1 94.62 68 GLU B C 1
ATOM 2561 O O . GLU B 1 68 ? 4.926 21.422 -7.27 1 94.62 68 GLU B O 1
ATOM 2566 N N . ASN B 1 69 ? 3.223 21.047 -8.594 1 95.69 69 ASN B N 1
ATOM 2567 C CA . ASN B 1 69 ? 2.803 22.438 -8.578 1 95.69 69 ASN B CA 1
ATOM 2568 C C . ASN B 1 69 ? 2.398 22.891 -7.176 1 95.69 69 ASN B C 1
ATOM 2570 O O . ASN B 1 69 ? 2.652 24.031 -6.785 1 95.69 69 ASN B O 1
ATOM 2574 N N . ILE B 1 70 ? 1.79 22 -6.449 1 96.62 70 ILE B N 1
ATOM 2575 C CA . ILE B 1 70 ? 1.408 22.297 -5.074 1 96.62 70 ILE B CA 1
ATOM 2576 C C . ILE B 1 70 ? 2.658 22.516 -4.227 1 96.62 70 ILE B C 1
ATOM 2578 O O . ILE B 1 70 ? 2.742 23.484 -3.477 1 96.62 70 ILE B O 1
ATOM 2582 N N . VAL B 1 71 ? 3.643 21.688 -4.406 1 97.31 71 VAL B N 1
ATOM 2583 C CA . VAL B 1 71 ? 4.879 21.734 -3.631 1 97.31 71 VAL B CA 1
ATOM 2584 C C . VAL B 1 71 ? 5.621 23.031 -3.93 1 97.31 71 VAL B C 1
ATOM 2586 O O . VAL B 1 71 ? 6.113 23.703 -3.014 1 97.31 71 VAL B O 1
ATOM 2589 N N . GLU B 1 72 ? 5.641 23.391 -5.168 1 96 72 GLU B N 1
ATOM 2590 C CA . GLU B 1 72 ? 6.387 24.562 -5.605 1 96 72 GLU B CA 1
ATOM 2591 C C . GLU B 1 72 ? 5.73 25.844 -5.105 1 96 72 GLU B C 1
ATOM 2593 O O . GLU B 1 72 ? 6.414 26.828 -4.816 1 96 72 GLU B O 1
ATOM 2598 N N . ASN B 1 73 ? 4.457 25.766 -4.938 1 95.69 73 ASN B N 1
ATOM 2599 C CA . ASN B 1 73 ? 3.74 27 -4.641 1 95.69 73 ASN B CA 1
ATOM 2600 C C . ASN B 1 73 ? 3.424 27.125 -3.152 1 95.69 73 ASN B C 1
ATOM 2602 O O . ASN B 1 73 ? 2.857 28.125 -2.715 1 95.69 73 ASN B O 1
ATOM 2606 N N . CYS B 1 74 ? 3.738 26.156 -2.385 1 96.88 74 CYS B N 1
ATOM 2607 C CA . CYS B 1 74 ? 3.453 26.188 -0.956 1 96.88 74 CYS B CA 1
ATOM 2608 C C . CYS B 1 74 ? 4.738 26.188 -0.141 1 96.88 74 CYS B C 1
ATOM 2610 O O . CYS B 1 74 ? 5.352 25.125 0.056 1 96.88 74 CYS B O 1
ATOM 2612 N N . ASP B 1 75 ? 5.145 27.312 0.278 1 95.81 75 ASP B N 1
ATOM 2613 C CA . ASP B 1 75 ? 6.254 27.406 1.224 1 95.81 75 ASP B CA 1
ATOM 2614 C C . ASP B 1 75 ? 5.77 27.203 2.658 1 95.81 75 ASP B C 1
ATOM 2616 O O . ASP B 1 75 ? 5.27 28.141 3.287 1 95.81 75 ASP B O 1
ATOM 2620 N N . VAL B 1 76 ? 5.98 25.984 3.184 1 98.06 76 VAL B N 1
ATOM 2621 C CA . VAL B 1 76 ? 5.367 25.625 4.457 1 98.06 76 VAL B CA 1
ATOM 2622 C C . VAL B 1 76 ? 6.406 24.969 5.367 1 98.06 76 VAL B C 1
ATOM 2624 O O . VAL B 1 76 ? 7.504 24.625 4.922 1 98.06 76 VAL B O 1
ATOM 2627 N N . ASP B 1 77 ? 6.074 24.906 6.637 1 97.25 77 ASP B N 1
ATOM 2628 C CA . ASP B 1 77 ? 6.898 24.219 7.625 1 97.25 77 ASP B CA 1
ATOM 2629 C C . ASP B 1 77 ? 6.223 22.938 8.102 1 97.25 77 ASP B C 1
ATOM 2631 O O . ASP B 1 77 ? 6.863 22.094 8.727 1 97.25 77 ASP B O 1
ATOM 2635 N N . LEU B 1 78 ? 4.922 22.844 7.82 1 98.25 78 LEU B N 1
ATOM 2636 C CA . LEU B 1 78 ? 4.133 21.672 8.211 1 98.25 78 LEU B CA 1
ATOM 2637 C C . LEU B 1 78 ? 3.17 21.266 7.098 1 98.25 78 LEU B C 1
ATOM 2639 O O . LEU B 1 78 ? 2.475 22.125 6.539 1 98.25 78 LEU B O 1
ATOM 2643 N N . VAL B 1 79 ? 3.244 20.062 6.75 1 98.56 79 VAL B N 1
ATOM 2644 C CA . VAL B 1 79 ? 2.289 19.469 5.816 1 98.56 79 VAL B CA 1
ATOM 2645 C C . VAL B 1 79 ? 1.463 18.406 6.523 1 98.56 79 VAL B C 1
ATOM 2647 O O . VAL B 1 79 ? 2.016 17.516 7.191 1 98.56 79 VAL B O 1
ATOM 2650 N N . ILE B 1 80 ? 0.15 18.531 6.426 1 98.5 80 ILE B N 1
ATOM 2651 C CA . ILE B 1 80 ? -0.745 17.516 6.965 1 98.5 80 ILE B CA 1
ATOM 2652 C C . ILE B 1 80 ? -1.525 16.859 5.828 1 98.5 80 ILE B C 1
ATOM 2654 O O . ILE B 1 80 ? -2.434 17.469 5.258 1 98.5 80 ILE B O 1
ATOM 2658 N N . ASN B 1 81 ? -1.131 15.695 5.5 1 98.38 81 ASN B N 1
ATOM 2659 C CA . ASN B 1 81 ? -1.892 14.875 4.559 1 98.38 81 ASN B CA 1
ATOM 2660 C C . ASN B 1 81 ? -3.064 14.18 5.242 1 98.38 81 ASN B C 1
ATOM 2662 O O . ASN B 1 81 ? -2.893 13.117 5.848 1 98.38 81 ASN B O 1
ATOM 2666 N N . CYS B 1 82 ? -4.238 14.742 5.043 1 96.94 82 CYS B N 1
ATOM 2667 C CA . CYS B 1 82 ? -5.402 14.258 5.777 1 96.94 82 CYS B CA 1
ATOM 2668 C C . CYS B 1 82 ? -6.5 13.805 4.824 1 96.94 82 CYS B C 1
ATOM 2670 O O . CYS B 1 82 ? -7.441 13.125 5.23 1 96.94 82 CYS B O 1
ATOM 2672 N N . ALA B 1 83 ? -6.34 14.141 3.543 1 93.06 83 ALA B N 1
ATOM 2673 C CA . ALA B 1 83 ? -7.34 13.734 2.559 1 93.06 83 ALA B CA 1
ATOM 2674 C C . ALA B 1 83 ? -7.441 12.211 2.48 1 93.06 83 ALA B C 1
ATOM 2676 O O . ALA B 1 83 ? -6.43 11.516 2.52 1 93.06 83 ALA B O 1
ATOM 2677 N N . GLY B 1 84 ? -8.648 11.766 2.424 1 89.88 84 GLY B N 1
ATOM 2678 C CA . GLY B 1 84 ? -8.891 10.336 2.291 1 89.88 84 GLY B CA 1
ATOM 2679 C C . GLY B 1 84 ? -10.359 9.992 2.143 1 89.88 84 GLY B C 1
ATOM 2680 O O . GLY B 1 84 ? -11.227 10.812 2.457 1 89.88 84 GLY B O 1
ATOM 2681 N N . PHE B 1 85 ? -10.547 8.859 1.625 1 84.56 85 PHE B N 1
ATOM 2682 C CA . PHE B 1 85 ? -11.898 8.305 1.562 1 84.56 85 PHE B CA 1
ATOM 2683 C C . PHE B 1 85 ? -11.852 6.785 1.419 1 84.56 85 PHE B C 1
ATOM 2685 O O . PHE B 1 85 ? -10.805 6.219 1.087 1 84.56 85 PHE B O 1
ATOM 2692 N N . GLY B 1 86 ? -12.898 6.23 1.846 1 84.25 86 GLY B N 1
ATOM 2693 C CA . GLY B 1 86 ? -13.047 4.789 1.719 1 84.25 86 GLY B CA 1
ATOM 2694 C C . GLY B 1 86 ? -14.484 4.352 1.514 1 84.25 86 GLY B C 1
ATOM 2695 O O . GLY B 1 86 ? -15.414 5.102 1.811 1 84.25 86 GLY B O 1
ATOM 2696 N N . LYS B 1 87 ? -14.586 3.203 0.885 1 84.62 87 LYS B N 1
ATOM 2697 C CA . LYS B 1 87 ? -15.891 2.582 0.683 1 84.62 87 LYS B CA 1
ATOM 2698 C C . LYS B 1 87 ? -15.93 1.182 1.29 1 84.62 87 LYS B C 1
ATOM 2700 O O . LYS B 1 87 ? -14.961 0.426 1.188 1 84.62 87 LYS B O 1
ATOM 2705 N N . ILE B 1 88 ? -16.984 0.939 1.984 1 86.81 88 ILE B N 1
ATOM 2706 C CA . ILE B 1 88 ? -17.234 -0.416 2.459 1 86.81 88 ILE B CA 1
ATOM 2707 C C . ILE B 1 88 ? -18.219 -1.116 1.517 1 86.81 88 ILE B C 1
ATOM 2709 O O . ILE B 1 88 ? -19.391 -0.745 1.44 1 86.81 88 ILE B O 1
ATOM 2713 N N . THR B 1 89 ? -17.734 -2.07 0.806 1 90.31 89 THR B N 1
ATOM 2714 C CA . THR B 1 89 ? -18.562 -2.754 -0.183 1 90.31 89 THR B CA 1
ATOM 2715 C C . THR B 1 89 ? -17.891 -4.047 -0.645 1 90.31 89 THR B C 1
ATOM 2717 O O . THR B 1 89 ? -16.766 -4.344 -0.249 1 90.31 89 THR B O 1
ATOM 2720 N N . ASP B 1 90 ? -18.672 -4.844 -1.377 1 92.06 90 ASP B N 1
ATOM 2721 C CA . ASP B 1 90 ? -18.125 -6.023 -2.037 1 92.06 90 ASP B CA 1
ATOM 2722 C C . ASP B 1 90 ? -17.062 -5.633 -3.061 1 92.06 90 ASP B C 1
ATOM 2724 O O . ASP B 1 90 ? -17.234 -4.664 -3.807 1 92.06 90 ASP B O 1
ATOM 2728 N N . PHE B 1 91 ? -15.953 -6.41 -3.061 1 93.69 91 PHE B N 1
ATOM 2729 C CA . PHE B 1 91 ? -14.844 -6.062 -3.951 1 93.69 91 PHE B CA 1
ATOM 2730 C C . PHE B 1 91 ? -15.328 -5.973 -5.395 1 93.69 91 PHE B C 1
ATOM 2732 O O . PHE B 1 91 ? -14.812 -5.168 -6.176 1 93.69 91 PHE B O 1
ATOM 2739 N N . SER B 1 92 ? -16.344 -6.754 -5.734 1 92.81 92 SER B N 1
ATOM 2740 C CA . SER B 1 92 ? -16.812 -6.852 -7.113 1 92.81 92 SER B CA 1
ATOM 2741 C C . SER B 1 92 ? -17.656 -5.641 -7.5 1 92.81 92 SER B C 1
ATOM 2743 O O . SER B 1 92 ? -17.938 -5.426 -8.68 1 92.81 92 SER B O 1
ATOM 2745 N N . LYS B 1 93 ? -18 -4.824 -6.586 1 93.31 93 LYS B N 1
ATOM 2746 C CA . LYS B 1 93 ? -18.844 -3.66 -6.848 1 93.31 93 LYS B CA 1
ATOM 2747 C C . LYS B 1 93 ? -18 -2.416 -7.105 1 93.31 93 LYS B C 1
ATOM 2749 O O . LYS B 1 93 ? -18.531 -1.369 -7.492 1 93.31 93 LYS B O 1
ATOM 2754 N N . LEU B 1 94 ? -16.766 -2.523 -6.887 1 93.38 94 LEU B N 1
ATOM 2755 C CA . LEU B 1 94 ? -15.867 -1.411 -7.148 1 93.38 94 LEU B CA 1
ATOM 2756 C C . LEU B 1 94 ? -15.336 -1.462 -8.578 1 93.38 94 LEU B C 1
ATOM 2758 O O . LEU B 1 94 ? -14.875 -2.508 -9.039 1 93.38 94 LEU B O 1
ATOM 2762 N N . SER B 1 95 ? -15.453 -0.321 -9.273 1 94.44 95 SER B N 1
ATOM 2763 C CA . SER B 1 95 ? -14.836 -0.234 -10.594 1 94.44 95 SER B CA 1
ATOM 2764 C C . SER B 1 95 ? -13.32 -0.117 -10.484 1 94.44 95 SER B C 1
ATOM 2766 O O . SER B 1 95 ? -12.789 0.189 -9.414 1 94.44 95 SER B O 1
ATOM 2768 N N . ASP B 1 96 ? -12.641 -0.346 -11.594 1 93.62 96 ASP B N 1
ATOM 2769 C CA . ASP B 1 96 ? -11.188 -0.158 -11.633 1 93.62 96 ASP B CA 1
ATOM 2770 C C . ASP B 1 96 ? -10.812 1.282 -11.289 1 93.62 96 ASP B C 1
ATOM 2772 O O . ASP B 1 96 ? -9.828 1.524 -10.602 1 93.62 96 ASP B O 1
ATOM 2776 N N . LYS B 1 97 ? -11.578 2.121 -11.812 1 95.12 97 LYS B N 1
ATOM 2777 C CA . LYS B 1 97 ? -11.336 3.535 -11.547 1 95.12 97 LYS B CA 1
ATOM 2778 C C . LYS B 1 97 ? -11.477 3.852 -10.062 1 95.12 97 LYS B C 1
ATOM 2780 O O . LYS B 1 97 ? -10.68 4.598 -9.5 1 95.12 97 LYS B O 1
ATOM 2785 N N . GLU B 1 98 ? -12.5 3.309 -9.406 1 95.31 98 GLU B N 1
ATOM 2786 C CA . GLU B 1 98 ? -12.703 3.535 -7.98 1 95.31 98 GLU B CA 1
ATOM 2787 C C . GLU B 1 98 ? -11.547 2.969 -7.164 1 95.31 98 GLU B C 1
ATOM 2789 O O . GLU B 1 98 ? -11.109 3.586 -6.191 1 95.31 98 GLU B O 1
ATOM 2794 N N . ASP B 1 99 ? -11.109 1.794 -7.586 1 96.44 99 ASP B N 1
ATOM 2795 C CA . ASP B 1 99 ? -9.953 1.205 -6.922 1 96.44 99 ASP B CA 1
ATOM 2796 C C . ASP B 1 99 ? -8.734 2.119 -7.027 1 96.44 99 ASP B C 1
ATOM 2798 O O . ASP B 1 99 ? -8.094 2.428 -6.02 1 96.44 99 ASP B O 1
ATOM 2802 N N . LEU B 1 100 ? -8.461 2.58 -8.203 1 96.94 100 LEU B N 1
ATOM 2803 C CA . LEU B 1 100 ? -7.281 3.406 -8.445 1 96.94 100 LEU B CA 1
ATOM 2804 C C . LEU B 1 100 ? -7.418 4.758 -7.754 1 96.94 100 LEU B C 1
ATOM 2806 O O . LEU B 1 100 ? -6.438 5.289 -7.223 1 96.94 100 LEU B O 1
ATOM 2810 N N . ASP B 1 101 ? -8.617 5.332 -7.809 1 97.06 101 ASP B N 1
ATOM 2811 C CA . ASP B 1 101 ? -8.859 6.594 -7.117 1 97.06 101 ASP B CA 1
ATOM 2812 C C . ASP B 1 101 ? -8.57 6.465 -5.621 1 97.06 101 ASP B C 1
ATOM 2814 O O . ASP B 1 101 ? -7.957 7.352 -5.023 1 97.06 101 ASP B O 1
ATOM 2818 N N . THR B 1 102 ? -9.008 5.352 -5.043 1 96.25 102 THR B N 1
ATOM 2819 C CA . THR B 1 102 ? -8.766 5.094 -3.627 1 96.25 102 THR B CA 1
ATOM 2820 C C . THR B 1 102 ? -7.273 5.023 -3.33 1 96.25 102 THR B C 1
ATOM 2822 O O . THR B 1 102 ? -6.797 5.621 -2.363 1 96.25 102 THR B O 1
ATOM 2825 N N . ILE B 1 103 ? -6.543 4.359 -4.199 1 97.69 103 ILE B N 1
ATOM 2826 C CA . ILE B 1 103 ? -5.105 4.199 -4.02 1 97.69 103 ILE B CA 1
ATOM 2827 C C . ILE B 1 103 ? -4.406 5.547 -4.199 1 97.69 103 ILE B C 1
ATOM 2829 O O . ILE B 1 103 ? -3.531 5.91 -3.414 1 97.69 103 ILE B O 1
ATOM 2833 N N . ASN B 1 104 ? -4.844 6.293 -5.188 1 97.88 104 ASN B N 1
ATOM 2834 C CA . ASN B 1 104 ? -4.219 7.578 -5.48 1 97.88 104 ASN B CA 1
ATOM 2835 C C . ASN B 1 104 ? -4.41 8.57 -4.332 1 97.88 104 ASN B C 1
ATOM 2837 O O . ASN B 1 104 ? -3.451 9.211 -3.895 1 97.88 104 ASN B O 1
ATOM 2841 N N . VAL B 1 105 ? -5.531 8.641 -3.787 1 97.38 105 VAL B N 1
ATOM 2842 C CA . VAL B 1 105 ? -5.852 9.648 -2.779 1 97.38 105 VAL B CA 1
ATOM 2843 C C . VAL B 1 105 ? -5.242 9.25 -1.438 1 97.38 105 VAL B C 1
ATOM 2845 O O . VAL B 1 105 ? -4.734 10.094 -0.699 1 97.38 105 VAL B O 1
ATOM 2848 N N . ASN B 1 106 ? -5.27 7.961 -1.161 1 96.56 106 ASN B N 1
ATOM 2849 C CA . ASN B 1 106 ? -4.926 7.516 0.186 1 96.56 106 ASN B CA 1
ATOM 2850 C C . ASN B 1 106 ? -3.459 7.113 0.285 1 96.56 106 ASN B C 1
ATOM 2852 O O . ASN B 1 106 ? -2.926 6.965 1.386 1 96.56 106 ASN B O 1
ATOM 2856 N N . PHE B 1 107 ? -2.758 6.961 -0.869 1 97.38 107 PHE B N 1
ATOM 2857 C CA . PHE B 1 107 ? -1.392 6.457 -0.788 1 97.38 107 PHE B CA 1
ATOM 2858 C C . PHE B 1 107 ? -0.475 7.227 -1.732 1 97.38 107 PHE B C 1
ATOM 2860 O O . PHE B 1 107 ? 0.401 7.973 -1.286 1 97.38 107 PHE B O 1
ATOM 2867 N N . ILE B 1 108 ? -0.771 7.234 -2.996 1 98.31 108 ILE B N 1
ATOM 2868 C CA . ILE B 1 108 ? 0.194 7.715 -3.979 1 98.31 108 ILE B CA 1
ATOM 2869 C C . ILE B 1 108 ? 0.348 9.227 -3.852 1 98.31 108 ILE B C 1
ATOM 2871 O O . ILE B 1 108 ? 1.469 9.742 -3.82 1 98.31 108 ILE B O 1
ATOM 2875 N N . SER B 1 109 ? -0.734 9.969 -3.791 1 98.38 109 SER B N 1
ATOM 2876 C CA . SER B 1 109 ? -0.647 11.422 -3.668 1 98.38 109 SER B CA 1
ATOM 2877 C C . SER B 1 109 ? 0.063 11.82 -2.381 1 98.38 109 SER B C 1
ATOM 2879 O O . SER B 1 109 ? 1.009 12.617 -2.41 1 98.38 109 SER B O 1
ATOM 2881 N N . PRO B 1 110 ? -0.337 11.25 -1.231 1 98.12 110 PRO B N 1
ATOM 2882 C CA . PRO B 1 110 ? 0.398 11.625 -0.02 1 98.12 110 PRO B CA 1
ATOM 2883 C C . PRO B 1 110 ? 1.858 11.18 -0.058 1 98.12 110 PRO B C 1
ATOM 2885 O O . PRO B 1 110 ? 2.725 11.844 0.519 1 98.12 110 PRO B O 1
ATOM 2888 N N . LEU B 1 111 ? 2.176 10.062 -0.71 1 98 111 LEU B N 1
ATOM 2889 C CA . LEU B 1 111 ? 3.559 9.625 -0.875 1 98 111 LEU B CA 1
ATOM 2890 C C . LEU B 1 111 ? 4.367 10.664 -1.643 1 98 111 LEU B C 1
ATOM 2892 O O . LEU B 1 111 ? 5.461 11.047 -1.218 1 98 111 LEU B O 1
ATOM 2896 N N . ILE B 1 112 ? 3.836 11.141 -2.742 1 98.19 112 ILE B N 1
ATOM 2897 C CA . ILE B 1 112 ? 4.527 12.102 -3.594 1 98.19 112 ILE B CA 1
ATOM 2898 C C . ILE B 1 112 ? 4.711 13.414 -2.844 1 98.19 112 ILE B C 1
ATOM 2900 O O . ILE B 1 112 ? 5.809 13.984 -2.828 1 98.19 112 ILE B O 1
ATOM 2904 N N . LEU B 1 113 ? 3.68 13.906 -2.207 1 98.5 113 LEU B N 1
ATOM 2905 C CA . LEU B 1 113 ? 3.768 15.141 -1.433 1 98.5 113 LEU B CA 1
ATOM 2906 C C . LEU B 1 113 ? 4.789 15 -0.309 1 98.5 113 LEU B C 1
ATOM 2908 O O . LEU B 1 113 ? 5.598 15.906 -0.088 1 98.5 113 LEU B O 1
ATOM 2912 N N . THR B 1 114 ? 4.719 13.852 0.377 1 98.56 114 THR B N 1
ATOM 2913 C CA . THR B 1 114 ? 5.645 13.602 1.474 1 98.56 114 THR B CA 1
ATOM 2914 C C . THR B 1 114 ? 7.086 13.617 0.977 1 98.56 114 THR B C 1
ATOM 2916 O O . THR B 1 114 ? 7.949 14.266 1.572 1 98.56 114 THR B O 1
ATOM 2919 N N . LYS B 1 115 ? 7.309 12.953 -0.092 1 98.12 115 LYS B N 1
ATOM 2920 C CA . LYS B 1 115 ? 8.656 12.883 -0.643 1 98.12 115 LYS B CA 1
ATOM 2921 C C . LYS B 1 115 ? 9.164 14.266 -1.04 1 98.12 115 LYS B C 1
ATOM 2923 O O . LYS B 1 115 ? 10.25 14.68 -0.625 1 98.12 115 LYS B O 1
ATOM 2928 N N . LYS B 1 116 ? 8.422 14.969 -1.798 1 98.12 116 LYS B N 1
ATOM 2929 C CA . LYS B 1 116 ? 8.844 16.25 -2.359 1 98.12 116 LYS B CA 1
ATOM 2930 C C . LYS B 1 116 ? 9.016 17.297 -1.265 1 98.12 116 LYS B C 1
ATOM 2932 O O . LYS B 1 116 ? 9.984 18.062 -1.276 1 98.12 116 LYS B O 1
ATOM 2937 N N . PHE B 1 117 ? 8.109 17.344 -0.321 1 98.44 117 PHE B N 1
ATOM 2938 C CA . PHE B 1 117 ? 8.258 18.297 0.773 1 98.44 117 PHE B CA 1
ATOM 2939 C C . PHE B 1 117 ? 9.43 17.906 1.672 1 98.44 117 PHE B C 1
ATOM 2941 O O . PHE B 1 117 ? 10.109 18.781 2.221 1 98.44 117 PHE B O 1
ATOM 2948 N N . SER B 1 118 ? 9.648 16.562 1.874 1 98.12 118 SER B N 1
ATOM 2949 C CA . SER B 1 118 ? 10.812 16.141 2.646 1 98.12 118 SER B CA 1
ATOM 2950 C C . SER B 1 118 ? 12.109 16.656 2.023 1 98.12 118 SER B C 1
ATOM 2952 O O . SER B 1 118 ? 13.008 17.109 2.734 1 98.12 118 SER B O 1
ATOM 2954 N N . GLU B 1 119 ? 12.172 16.547 0.696 1 97.5 119 GLU B N 1
ATOM 2955 C CA . GLU B 1 119 ? 13.336 17.078 -0.007 1 97.5 119 GLU B CA 1
ATOM 2956 C C . GLU B 1 119 ? 13.492 18.578 0.222 1 97.5 119 GLU B C 1
ATOM 2958 O O . GLU B 1 119 ? 14.594 19.062 0.497 1 97.5 119 GLU B O 1
ATOM 2963 N N . LYS B 1 120 ? 12.43 19.281 0.115 1 97.44 120 LYS B N 1
ATOM 2964 C CA . LYS B 1 120 ? 12.43 20.719 0.346 1 97.44 120 LYS B CA 1
ATOM 2965 C C . LYS B 1 120 ? 12.82 21.047 1.785 1 97.44 120 LYS B C 1
ATOM 2967 O O . LYS B 1 120 ? 13.578 21.984 2.031 1 97.44 120 LYS B O 1
ATOM 2972 N N . PHE B 1 121 ? 12.328 20.281 2.758 1 98 121 PHE B N 1
ATOM 2973 C CA . PHE B 1 121 ? 12.586 20.516 4.176 1 98 121 PHE B CA 1
ATOM 2974 C C . PHE B 1 121 ? 14.047 20.234 4.516 1 98 121 PHE B C 1
ATOM 2976 O O . PHE B 1 121 ? 14.633 20.906 5.359 1 98 121 PHE B O 1
ATOM 2983 N N . LEU B 1 122 ? 14.586 19.203 3.846 1 97.56 122 LEU B N 1
ATOM 2984 C CA . LEU B 1 122 ? 16.016 18.938 4.039 1 97.56 122 LEU B CA 1
ATOM 2985 C C . LEU B 1 122 ? 16.844 20.125 3.588 1 97.56 122 LEU B C 1
ATOM 2987 O O . LEU B 1 122 ? 17.812 20.5 4.258 1 97.56 122 LEU B O 1
ATOM 2991 N N . GLN B 1 123 ? 16.422 20.703 2.482 1 96.75 123 GLN B N 1
ATOM 2992 C CA . GLN B 1 123 ? 17.125 21.875 1.975 1 96.75 123 GLN B CA 1
ATOM 2993 C C . GLN B 1 123 ? 16.953 23.078 2.914 1 96.75 123 GLN B C 1
ATOM 2995 O O . GLN B 1 123 ? 17.891 23.828 3.141 1 96.75 123 GLN B O 1
ATOM 3000 N N . LYS B 1 124 ? 15.82 23.188 3.496 1 95.88 124 LYS B N 1
ATOM 3001 C CA . LYS B 1 124 ? 15.492 24.281 4.41 1 95.88 124 LYS B CA 1
ATOM 3002 C C . LYS B 1 124 ? 16.094 24.047 5.793 1 95.88 124 LYS B C 1
ATOM 3004 O O . LYS B 1 124 ? 16.234 24.984 6.582 1 95.88 124 LYS B O 1
ATOM 3009 N N . GLY B 1 125 ? 16.297 22.828 6.109 1 97.06 125 GLY B N 1
ATOM 3010 C CA . GLY B 1 125 ? 16.906 22.438 7.371 1 97.06 125 GLY B CA 1
ATOM 3011 C C . GLY B 1 125 ? 15.898 22.094 8.445 1 97.06 125 GLY B C 1
ATOM 3012 O O . GLY B 1 125 ? 16.266 21.75 9.57 1 97.06 125 GLY B O 1
ATOM 3013 N N . GLN B 1 126 ? 14.625 22.219 8.125 1 97.38 126 GLN B N 1
ATOM 3014 C CA . GLN B 1 126 ? 13.578 21.875 9.086 1 97.38 126 GLN B CA 1
ATOM 3015 C C . GLN B 1 126 ? 12.234 21.672 8.391 1 97.38 126 GLN B C 1
ATOM 3017 O O . GLN B 1 126 ? 12.016 22.203 7.293 1 97.38 126 GLN B O 1
ATOM 3022 N N . GLY B 1 127 ? 11.352 20.953 9.039 1 97.62 127 GLY B N 1
ATOM 3023 C CA . GLY B 1 127 ? 10 20.734 8.555 1 97.62 127 GLY B CA 1
ATOM 3024 C C . GLY B 1 127 ? 9.391 19.438 9.016 1 97.62 127 GLY B C 1
ATOM 3025 O O . GLY B 1 127 ? 10.117 18.5 9.383 1 97.62 127 GLY B O 1
ATOM 3026 N N . THR B 1 128 ? 8.07 19.422 9.078 1 98.12 128 THR B N 1
ATOM 3027 C CA . THR B 1 128 ? 7.363 18.219 9.516 1 98.12 128 THR B CA 1
ATOM 3028 C C . THR B 1 128 ? 6.227 17.875 8.555 1 98.12 128 THR B C 1
ATOM 3030 O O . THR B 1 128 ? 5.531 18.766 8.07 1 98.12 128 THR B O 1
ATOM 3033 N N . ILE B 1 129 ? 6.145 16.688 8.219 1 98.44 129 ILE B N 1
ATOM 3034 C CA . ILE B 1 129 ? 4.988 16.141 7.504 1 98.44 129 ILE B CA 1
ATOM 3035 C C . ILE B 1 129 ? 4.215 15.195 8.414 1 98.44 129 ILE B C 1
ATOM 3037 O O . ILE B 1 129 ? 4.812 14.367 9.109 1 98.44 129 ILE B O 1
ATOM 3041 N N . LEU B 1 130 ? 2.939 15.406 8.523 1 98.38 130 LEU B N 1
ATOM 3042 C CA . LEU B 1 130 ? 2.066 14.484 9.242 1 98.38 130 LEU B CA 1
ATOM 3043 C C . LEU B 1 130 ? 1.137 13.75 8.273 1 98.38 130 LEU B C 1
ATOM 3045 O O . LEU B 1 130 ? 0.371 14.383 7.547 1 98.38 130 LEU B O 1
ATOM 3049 N N . ASN B 1 131 ? 1.266 12.445 8.211 1 98 131 ASN B N 1
ATOM 3050 C CA . ASN B 1 131 ? 0.352 11.602 7.445 1 98 131 ASN B CA 1
ATOM 3051 C C . ASN B 1 131 ? -0.73 10.992 8.336 1 98 131 ASN B C 1
ATOM 3053 O O . ASN B 1 131 ? -0.424 10.32 9.32 1 98 131 ASN B O 1
ATOM 3057 N N . VAL B 1 132 ? -1.963 11.281 7.969 1 95.69 132 VAL B N 1
ATOM 3058 C CA . VAL B 1 132 ? -3.09 10.688 8.688 1 95.69 132 VAL B CA 1
ATOM 3059 C C . VAL B 1 132 ? -3.438 9.336 8.07 1 95.69 132 VAL B C 1
ATOM 3061 O O . VAL B 1 132 ? -4.051 9.266 7.004 1 95.69 132 VAL B O 1
ATOM 3064 N N . CYS B 1 133 ? -3.07 8.352 8.766 1 92.5 133 CYS B N 1
ATOM 3065 C CA . CYS B 1 133 ? -3.365 6.984 8.352 1 92.5 133 CYS B CA 1
ATOM 3066 C C . CYS B 1 133 ? -4.684 6.504 8.953 1 92.5 133 CYS B C 1
ATOM 3068 O O . CYS B 1 133 ? -5.684 7.223 8.914 1 92.5 133 CYS B O 1
ATOM 3070 N N . SER B 1 134 ? -4.773 5.25 9.289 1 81.06 134 SER B N 1
ATOM 3071 C CA . SER B 1 134 ? -5.984 4.66 9.852 1 81.06 134 SER B CA 1
ATOM 3072 C C . SER B 1 134 ? -5.656 3.438 10.703 1 81.06 134 SER B C 1
ATOM 3074 O O . SER B 1 134 ? -4.621 2.799 10.508 1 81.06 134 SER B O 1
ATOM 3076 N N . THR B 1 135 ? -6.543 3.273 11.656 1 76.62 135 THR B N 1
ATOM 3077 C CA . THR B 1 135 ? -6.422 2.01 12.375 1 76.62 135 THR B CA 1
ATOM 3078 C C . THR B 1 135 ? -6.598 0.829 11.422 1 76.62 135 THR B C 1
ATOM 3080 O O . THR B 1 135 ? -6.125 -0.274 11.703 1 76.62 135 THR B O 1
ATOM 3083 N N . ALA B 1 136 ? -7.293 1.091 10.352 1 71.69 136 ALA B N 1
ATOM 3084 C CA . ALA B 1 136 ? -7.523 0.068 9.328 1 71.69 136 ALA B CA 1
ATOM 3085 C C . ALA B 1 136 ? -6.207 -0.378 8.695 1 71.69 136 ALA B C 1
ATOM 3087 O O . ALA B 1 136 ? -6.164 -1.385 7.984 1 71.69 136 ALA B O 1
ATOM 3088 N N . THR B 1 137 ? -5.125 0.195 9.039 1 75.56 137 THR B N 1
ATOM 3089 C CA . THR B 1 137 ? -3.801 -0.121 8.516 1 75.56 137 THR B CA 1
ATOM 3090 C C . THR B 1 137 ? -3.158 -1.251 9.32 1 75.56 137 THR B C 1
ATOM 3092 O O . THR B 1 137 ? -2.242 -1.918 8.836 1 75.56 137 THR B O 1
ATOM 3095 N N . LEU B 1 138 ? -3.691 -1.425 10.484 1 76.69 138 LEU B N 1
ATOM 3096 C CA . LEU B 1 138 ? -2.941 -2.232 11.438 1 76.69 138 LEU B CA 1
ATOM 3097 C C . LEU B 1 138 ? -3.418 -3.68 11.414 1 76.69 138 LEU B C 1
ATOM 3099 O O . LEU B 1 138 ? -2.867 -4.531 12.125 1 76.69 138 LEU B O 1
ATOM 3103 N N . TYR B 1 139 ? -4.434 -3.887 10.656 1 76.25 139 TYR B N 1
ATOM 3104 C CA . TYR B 1 139 ? -4.895 -5.23 10.32 1 76.25 139 TYR B CA 1
ATOM 3105 C C . TYR B 1 139 ? -5.715 -5.219 9.031 1 76.25 139 TYR B C 1
ATOM 3107 O O . TYR B 1 139 ? -6.121 -4.156 8.555 1 76.25 139 TYR B O 1
ATOM 3115 N N . GLN B 1 140 ? -5.891 -6.332 8.43 1 81.38 140 GLN B N 1
ATOM 3116 C CA . GLN B 1 140 ? -6.547 -6.441 7.129 1 81.38 140 GLN B CA 1
ATOM 3117 C C . GLN B 1 140 ? -8.062 -6.281 7.262 1 81.38 140 GLN B C 1
ATOM 3119 O O . GLN B 1 140 ? -8.656 -6.742 8.234 1 81.38 140 GLN B O 1
ATOM 3124 N N . HIS B 1 141 ? -8.672 -5.66 6.277 1 85.12 141 HIS B N 1
ATOM 3125 C CA . HIS B 1 141 ? -10.102 -5.344 6.34 1 85.12 141 HIS B CA 1
ATOM 3126 C C . HIS B 1 141 ? -10.836 -5.867 5.109 1 85.12 141 HIS B C 1
ATOM 3128 O O . HIS B 1 141 ? -10.992 -5.145 4.125 1 85.12 141 HIS B O 1
ATOM 3134 N N . PRO B 1 142 ? -11.406 -7.043 5.281 1 91.19 142 PRO B N 1
ATOM 3135 C CA . PRO B 1 142 ? -12.32 -7.465 4.219 1 91.19 142 PRO B CA 1
ATOM 3136 C C . PRO B 1 142 ? -13.438 -6.453 3.967 1 91.19 142 PRO B C 1
ATOM 3138 O O . PRO B 1 142 ? -13.898 -5.793 4.898 1 91.19 142 PRO B O 1
ATOM 3141 N N . TYR B 1 143 ? -13.828 -6.262 2.693 1 91.19 143 TYR B N 1
ATOM 3142 C CA . TYR B 1 143 ? -14.875 -5.355 2.242 1 91.19 143 TYR B CA 1
ATOM 3143 C C . TYR B 1 143 ? -14.391 -3.912 2.244 1 91.19 143 TYR B C 1
ATOM 3145 O O . TYR B 1 143 ? -15.148 -2.994 1.93 1 91.19 143 TYR B O 1
ATOM 3153 N N . MET B 1 144 ? -13.164 -3.703 2.639 1 91.94 144 MET B N 1
ATOM 3154 C CA . MET B 1 144 ? -12.43 -2.445 2.529 1 91.94 144 MET B CA 1
ATOM 3155 C C . MET B 1 144 ? -10.992 -2.689 2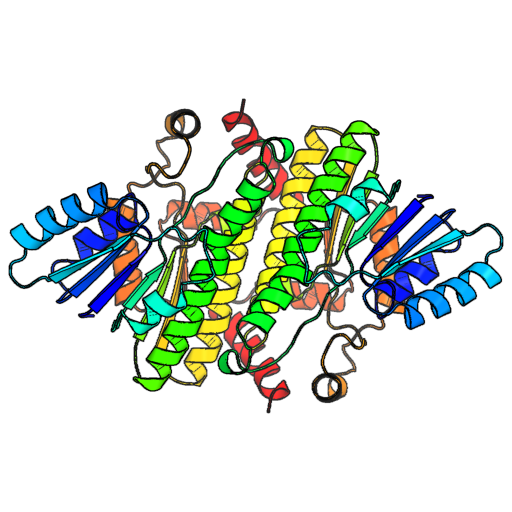.098 1 91.94 144 MET B C 1
ATOM 3157 O O . MET B 1 144 ? -10.07 -2.02 2.572 1 91.94 144 MET B O 1
ATOM 3161 N N . ALA B 1 145 ? -10.844 -3.686 1.309 1 94 145 ALA B N 1
ATOM 3162 C CA . ALA B 1 145 ? -9.523 -4.242 1.02 1 94 145 ALA B CA 1
ATOM 3163 C C . ALA B 1 145 ? -8.617 -3.195 0.373 1 94 145 ALA B C 1
ATOM 3165 O O . ALA B 1 145 ? -7.465 -3.029 0.775 1 94 145 ALA B O 1
ATOM 3166 N N . VAL B 1 146 ? -9.125 -2.445 -0.625 1 94.75 146 VAL B N 1
ATOM 3167 C CA . VAL B 1 146 ? -8.312 -1.478 -1.35 1 94.75 146 VAL B CA 1
ATOM 3168 C C . VAL B 1 146 ? -7.941 -0.316 -0.428 1 94.75 146 VAL B C 1
ATOM 3170 O O . VAL B 1 146 ? -6.785 0.101 -0.375 1 94.75 146 VAL B O 1
ATOM 3173 N N . TYR B 1 147 ? -8.852 0.149 0.349 1 92.12 147 TYR B N 1
ATOM 3174 C CA . TYR B 1 147 ? -8.625 1.259 1.27 1 92.12 147 TYR B CA 1
ATOM 3175 C C . TYR B 1 147 ? -7.598 0.886 2.332 1 92.12 147 TYR B C 1
ATOM 3177 O O . TYR B 1 147 ? -6.625 1.611 2.543 1 92.12 147 TYR B O 1
ATOM 3185 N N . SER B 1 148 ? -7.855 -0.246 2.99 1 91.38 148 SER B N 1
ATOM 3186 C CA . SER B 1 148 ? -6.969 -0.679 4.066 1 91.38 148 SER B CA 1
ATOM 3187 C C . SER B 1 148 ? -5.555 -0.927 3.549 1 91.38 148 SER B C 1
ATOM 3189 O O . SER B 1 148 ? -4.578 -0.638 4.238 1 91.38 148 SER B O 1
ATOM 3191 N N . SER B 1 149 ? -5.461 -1.466 2.334 1 94.5 149 SER B N 1
ATOM 3192 C CA . SER B 1 149 ? -4.156 -1.706 1.729 1 94.5 149 SER B CA 1
ATOM 3193 C C . SER B 1 149 ? -3.426 -0.396 1.45 1 94.5 149 SER B C 1
ATOM 3195 O O . SER B 1 149 ? -2.23 -0.273 1.725 1 94.5 149 SER B O 1
ATOM 3197 N N . ALA B 1 150 ? -4.121 0.576 0.914 1 95.19 150 ALA B N 1
ATOM 3198 C CA . ALA B 1 150 ? -3.539 1.882 0.611 1 95.19 150 ALA B CA 1
ATOM 3199 C C . ALA B 1 150 ? -3.039 2.566 1.88 1 95.19 150 ALA B C 1
ATOM 3201 O O . ALA B 1 150 ? -1.925 3.094 1.91 1 95.19 150 ALA B O 1
ATOM 3202 N N . LYS B 1 151 ? -3.814 2.518 2.918 1 93.25 151 LYS B N 1
ATOM 3203 C CA . LYS B 1 151 ? -3.445 3.166 4.172 1 93.25 151 LYS B CA 1
ATOM 3204 C C . LYS B 1 151 ? -2.291 2.436 4.852 1 93.25 151 LYS B C 1
ATOM 3206 O O . LYS B 1 151 ? -1.439 3.062 5.484 1 93.25 151 LYS B O 1
ATOM 3211 N N . SER B 1 152 ? -2.328 1.138 4.727 1 93.25 152 SER B N 1
ATOM 3212 C CA . SER B 1 152 ? -1.201 0.366 5.242 1 93.25 152 SER B CA 1
ATOM 3213 C C . SER B 1 152 ? 0.098 0.752 4.543 1 93.25 152 SER B C 1
ATOM 3215 O O . SER B 1 152 ? 1.14 0.887 5.188 1 93.25 152 SER B O 1
ATOM 3217 N N . ALA B 1 153 ? 0.018 0.886 3.25 1 95.62 153 ALA B N 1
ATOM 3218 C CA . ALA B 1 153 ? 1.186 1.298 2.475 1 95.62 153 ALA B CA 1
ATOM 3219 C C . ALA B 1 153 ? 1.686 2.668 2.922 1 95.62 153 ALA B C 1
ATOM 3221 O O . ALA B 1 153 ? 2.891 2.875 3.086 1 95.62 153 ALA B O 1
ATOM 3222 N N . LEU B 1 154 ? 0.774 3.551 3.146 1 96.44 154 LEU B N 1
ATOM 3223 C CA . LEU B 1 154 ? 1.149 4.895 3.566 1 96.44 154 LEU B CA 1
ATOM 3224 C C . LEU B 1 154 ? 1.872 4.867 4.91 1 96.44 154 LEU B C 1
ATOM 3226 O O . LEU B 1 154 ? 2.871 5.566 5.098 1 96.44 154 LEU B O 1
ATOM 3230 N N . LEU B 1 155 ? 1.346 4.066 5.848 1 94.69 155 LEU B N 1
ATOM 3231 C CA . LEU B 1 155 ? 1.98 3.953 7.156 1 94.69 155 LEU B CA 1
ATOM 3232 C C . LEU B 1 155 ? 3.398 3.404 7.027 1 94.69 155 LEU B C 1
ATOM 3234 O O . LEU B 1 155 ? 4.336 3.951 7.617 1 94.69 155 LEU B O 1
ATOM 3238 N N . HIS B 1 156 ? 3.553 2.352 6.23 1 94 156 HIS B N 1
ATOM 3239 C CA . HIS B 1 156 ? 4.863 1.741 6.02 1 94 156 HIS B CA 1
ATOM 3240 C C . HIS B 1 156 ? 5.848 2.742 5.434 1 94 156 HIS B C 1
ATOM 3242 O O . HIS B 1 156 ? 6.98 2.863 5.91 1 94 156 HIS B O 1
ATOM 3248 N N . TYR B 1 157 ? 5.398 3.469 4.441 1 96.38 157 TYR B N 1
ATOM 3249 C CA . TYR B 1 157 ? 6.238 4.465 3.789 1 96.38 157 TYR B CA 1
ATOM 3250 C C . TYR B 1 157 ? 6.66 5.555 4.77 1 96.38 157 TYR B C 1
ATOM 3252 O O . TYR B 1 157 ? 7.832 5.922 4.832 1 96.38 157 TYR B O 1
ATOM 3260 N N . SER B 1 158 ? 5.715 6.016 5.531 1 97.12 158 SER B N 1
ATOM 3261 C CA . SER B 1 158 ? 5.922 7.133 6.445 1 97.12 158 SER B CA 1
ATOM 3262 C C . SER B 1 158 ? 6.973 6.793 7.5 1 97.12 158 SER B C 1
ATOM 3264 O O . SER B 1 158 ? 7.914 7.559 7.719 1 97.12 158 SER B O 1
ATOM 3266 N N . LEU B 1 159 ? 6.816 5.645 8.109 1 95.75 159 LEU B N 1
ATOM 3267 C CA . LEU B 1 159 ? 7.723 5.23 9.18 1 95.75 159 LEU B CA 1
ATOM 3268 C C . LEU B 1 159 ? 9.125 4.98 8.633 1 95.75 159 LEU B C 1
ATOM 3270 O O . LEU B 1 159 ? 10.117 5.391 9.234 1 95.75 159 LEU B O 1
ATOM 3274 N N . ALA B 1 160 ? 9.188 4.348 7.465 1 95.56 160 ALA B N 1
ATOM 3275 C CA . ALA B 1 160 ? 10.484 4.062 6.848 1 95.56 160 ALA B CA 1
ATOM 3276 C C . ALA B 1 160 ? 11.203 5.355 6.473 1 95.56 160 ALA B C 1
ATOM 3278 O O . ALA B 1 160 ? 12.398 5.512 6.75 1 95.56 160 ALA B O 1
ATOM 3279 N N . LEU B 1 161 ? 10.5 6.238 5.879 1 97 161 LEU B N 1
ATOM 3280 C CA . LEU B 1 161 ? 11.109 7.488 5.441 1 97 161 LEU B CA 1
ATOM 3281 C C . LEU B 1 161 ? 11.539 8.336 6.637 1 97 161 LEU B C 1
ATOM 3283 O O . LEU B 1 161 ? 12.586 8.984 6.602 1 97 161 LEU B O 1
ATOM 3287 N N . ASP B 1 162 ? 10.695 8.391 7.695 1 97.19 162 ASP B N 1
ATOM 3288 C CA . ASP B 1 162 ? 11.055 9.133 8.898 1 97.19 162 ASP B CA 1
ATOM 3289 C C . ASP B 1 162 ? 12.414 8.688 9.43 1 97.19 162 ASP B C 1
ATOM 3291 O O . ASP B 1 162 ? 13.227 9.523 9.836 1 97.19 162 ASP B O 1
ATOM 3295 N N . GLU B 1 163 ? 12.625 7.391 9.43 1 95.38 163 GLU B N 1
ATOM 3296 C CA . GLU B 1 163 ? 13.898 6.859 9.914 1 95.38 163 GLU B CA 1
ATOM 3297 C C . GLU B 1 163 ? 15.055 7.316 9.031 1 95.38 163 GLU B C 1
ATOM 3299 O O . GLU B 1 163 ? 16.109 7.715 9.539 1 95.38 163 GLU B O 1
ATOM 3304 N N . GLU B 1 164 ? 14.883 7.312 7.742 1 94.81 164 GLU B N 1
ATOM 3305 C CA . GLU B 1 164 ? 15.914 7.773 6.82 1 94.81 164 GLU B CA 1
ATOM 3306 C C . GLU B 1 164 ? 16.234 9.25 7.047 1 94.81 164 GLU B C 1
ATOM 3308 O O . GLU B 1 164 ? 17.406 9.641 7.078 1 94.81 164 GLU B O 1
ATOM 3313 N N . LEU B 1 165 ? 15.203 9.977 7.195 1 96.44 165 LEU B N 1
ATOM 3314 C CA . LEU B 1 165 ? 15.352 11.414 7.371 1 96.44 165 LEU B CA 1
ATOM 3315 C C . LEU B 1 165 ? 16.078 11.734 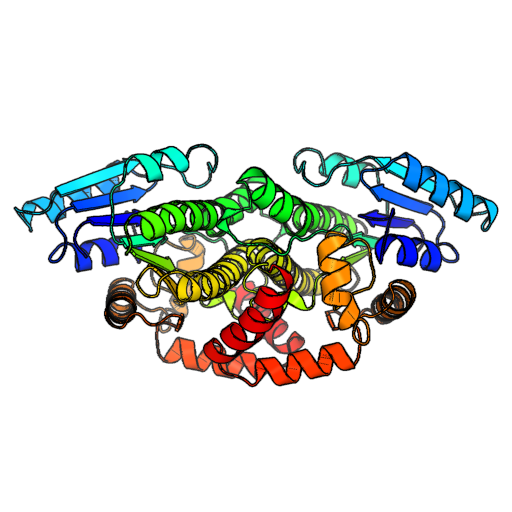8.68 1 96.44 165 LEU B C 1
ATOM 3317 O O . LEU B 1 165 ? 16.891 12.648 8.734 1 96.44 165 LEU B O 1
ATOM 3321 N N . SER B 1 166 ? 15.711 10.969 9.695 1 93.06 166 SER B N 1
ATOM 3322 C CA . SER B 1 166 ? 16.297 11.219 11.008 1 93.06 166 SER B CA 1
ATOM 3323 C C . SER B 1 166 ? 17.812 11.102 10.969 1 93.06 166 SER B C 1
ATOM 3325 O O . SER B 1 166 ? 18.516 11.758 11.742 1 93.06 166 SER B O 1
ATOM 3327 N N . HIS B 1 167 ? 18.312 10.312 10.062 1 91.81 167 HIS B N 1
ATOM 3328 C CA . HIS B 1 167 ? 19.75 10.148 9.906 1 91.81 167 HIS B CA 1
ATOM 3329 C C . HIS B 1 167 ? 20.359 11.336 9.164 1 91.81 167 HIS B C 1
ATOM 3331 O O . HIS B 1 167 ? 21.562 11.594 9.281 1 91.81 167 HIS B O 1
ATOM 3337 N N . LYS B 1 168 ? 19.547 12.016 8.484 1 94.19 168 LYS B N 1
ATOM 3338 C CA . LYS B 1 168 ? 20.031 13.141 7.684 1 94.19 168 LYS B CA 1
ATOM 3339 C C . LYS B 1 168 ? 19.891 14.453 8.445 1 94.19 168 LYS B C 1
ATOM 3341 O O . LYS B 1 168 ? 20.797 15.289 8.43 1 94.19 168 LYS B O 1
ATOM 3346 N N . ASN B 1 169 ? 18.781 14.633 8.984 1 96.88 169 ASN B N 1
ATOM 3347 C CA . ASN B 1 169 ? 18.453 15.836 9.742 1 96.88 169 ASN B CA 1
ATOM 3348 C C . ASN B 1 169 ? 17.344 15.57 10.742 1 96.88 169 ASN B C 1
ATOM 3350 O O . ASN B 1 169 ? 16.188 15.359 10.352 1 96.88 169 ASN B O 1
ATOM 3354 N N . LYS B 1 170 ? 17.594 15.703 11.984 1 95.19 170 LYS B N 1
ATOM 3355 C CA . LYS B 1 170 ? 16.641 15.359 13.039 1 95.19 170 LYS B CA 1
ATOM 3356 C C . LYS B 1 170 ? 15.484 16.344 13.07 1 95.19 170 LYS B C 1
ATOM 3358 O O . LYS B 1 170 ? 14.461 16.094 13.719 1 95.19 170 LYS B O 1
ATOM 3363 N N . ASN B 1 171 ? 15.672 17.453 12.398 1 97 171 ASN B N 1
ATOM 3364 C CA . ASN B 1 171 ? 14.641 18.484 12.414 1 97 171 ASN B CA 1
ATOM 3365 C C . ASN B 1 171 ? 13.672 18.312 11.242 1 97 171 ASN B C 1
ATOM 3367 O O . ASN B 1 171 ? 12.75 19.109 11.07 1 97 171 ASN B O 1
ATOM 3371 N N . VAL B 1 172 ? 13.883 17.328 10.383 1 97.88 172 VAL B N 1
ATOM 3372 C CA . VAL B 1 172 ? 12.984 16.969 9.297 1 97.88 172 VAL B CA 1
ATOM 3373 C C . VAL B 1 172 ? 12.312 15.625 9.609 1 97.88 172 VAL B C 1
ATOM 3375 O O . VAL B 1 172 ? 12.977 14.594 9.656 1 97.88 172 VAL B O 1
ATOM 3378 N N . ARG B 1 173 ? 10.984 15.719 9.828 1 97.5 173 ARG B N 1
ATOM 3379 C CA . ARG B 1 173 ? 10.289 14.547 10.359 1 97.5 173 ARG B CA 1
ATOM 3380 C C . ARG B 1 173 ? 9.078 14.203 9.508 1 97.5 173 ARG B C 1
ATOM 3382 O O . ARG B 1 173 ? 8.461 15.078 8.906 1 97.5 173 ARG B O 1
ATOM 3389 N N . VAL B 1 174 ? 8.797 12.914 9.445 1 98.12 174 VAL B N 1
ATOM 3390 C CA . VAL B 1 174 ? 7.52 12.398 8.961 1 98.12 174 VAL B CA 1
ATOM 3391 C C . VAL B 1 174 ? 6.801 11.656 10.086 1 98.12 174 VAL B C 1
ATOM 3393 O O . VAL B 1 174 ? 7.285 10.633 10.578 1 98.12 174 VAL B O 1
ATOM 3396 N N . LEU B 1 175 ? 5.668 12.219 10.516 1 97.62 175 LEU B N 1
ATOM 3397 C CA . LEU B 1 175 ? 4.879 11.633 11.594 1 97.62 175 LEU B CA 1
ATOM 3398 C C . LEU B 1 175 ? 3.67 10.891 11.031 1 97.62 175 LEU B C 1
ATOM 3400 O O . LEU B 1 175 ? 3.168 11.227 9.961 1 97.62 175 LEU B O 1
ATOM 3404 N N . SER B 1 176 ? 3.277 9.867 11.75 1 96.56 176 SER B N 1
ATOM 3405 C CA . SER B 1 176 ? 2.131 9.055 11.344 1 96.56 176 SER B CA 1
ATOM 3406 C C . SER B 1 176 ? 1.129 8.914 12.484 1 96.56 176 SER B C 1
ATOM 3408 O O . SER B 1 176 ? 1.502 8.562 13.609 1 96.56 176 SER B O 1
ATOM 3410 N N . VAL B 1 177 ? -0.13 9.164 12.195 1 95.94 177 VAL B N 1
ATOM 3411 C CA . VAL B 1 177 ? -1.191 8.953 13.172 1 95.94 177 VAL B CA 1
ATOM 3412 C C . VAL B 1 177 ? -2.24 8 12.594 1 95.94 177 VAL B C 1
ATOM 3414 O O . VAL B 1 177 ? -2.525 8.039 11.398 1 95.94 177 VAL B O 1
ATOM 3417 N N . CYS B 1 178 ? -2.777 7.211 13.422 1 93.56 178 CYS B N 1
ATOM 3418 C CA . CYS B 1 178 ? -3.783 6.234 13.023 1 93.56 178 CYS B CA 1
ATOM 3419 C C . CYS B 1 178 ? -5.074 6.422 13.812 1 93.56 178 CYS B C 1
ATOM 3421 O O . CYS B 1 178 ? -5.281 5.766 14.828 1 93.56 178 CYS B O 1
ATOM 3423 N N . PRO B 1 179 ? -5.93 7.234 13.258 1 89 179 PRO B N 1
ATOM 3424 C CA . PRO B 1 179 ? -7.246 7.352 13.891 1 89 179 PRO B CA 1
ATOM 3425 C C . PRO B 1 179 ? -8.148 6.152 13.594 1 89 179 PRO B C 1
ATOM 3427 O O . PRO B 1 179 ? -7.918 5.43 12.625 1 89 179 PRO B O 1
ATOM 3430 N N . GLY B 1 180 ? -9.109 5.922 14.484 1 79.81 180 GLY B N 1
ATOM 3431 C CA . GLY B 1 180 ? -10.156 4.941 14.258 1 79.81 180 GLY B CA 1
ATOM 3432 C C . GLY B 1 180 ? -11.414 5.539 13.641 1 79.81 180 GLY B C 1
ATOM 3433 O O . GLY B 1 180 ? -11.375 6.645 13.102 1 79.81 180 GLY B O 1
ATOM 3434 N N . PRO B 1 181 ? -12.453 4.703 13.633 1 71.38 181 PRO B N 1
ATOM 3435 C CA . PRO B 1 181 ? -13.719 5.23 13.117 1 71.38 181 PRO B CA 1
ATOM 3436 C C . PRO B 1 181 ? -14.094 6.578 13.734 1 71.38 181 PRO B C 1
ATOM 3438 O O . PRO B 1 181 ? -14.102 6.715 14.961 1 71.38 181 PRO B O 1
ATOM 3441 N N . THR B 1 182 ? -14.141 7.477 12.914 1 71.94 182 THR B N 1
ATOM 3442 C CA . THR B 1 182 ? -14.438 8.852 13.305 1 71.94 182 THR B CA 1
ATOM 3443 C C . THR B 1 182 ? -15.719 9.336 12.633 1 71.94 182 THR B C 1
ATOM 3445 O O . THR B 1 182 ? -15.938 9.086 11.453 1 71.94 182 THR B O 1
ATOM 3448 N N . ALA B 1 183 ? -16.547 9.891 13.438 1 65.56 183 ALA B N 1
ATOM 3449 C CA . ALA B 1 183 ? -17.797 10.422 12.906 1 65.56 183 ALA B CA 1
ATOM 3450 C C . ALA B 1 183 ? -17.531 11.531 11.898 1 65.56 183 ALA B C 1
ATOM 3452 O O . ALA B 1 183 ? -17.141 12.641 12.266 1 65.56 183 ALA B O 1
ATOM 3453 N N . SER B 1 184 ? -17.531 11.133 10.68 1 65.81 184 SER B N 1
ATOM 3454 C CA . SER B 1 184 ? -17.312 12.055 9.57 1 65.81 184 SER B CA 1
ATOM 3455 C C . SER B 1 184 ? -18 11.547 8.297 1 65.81 184 SER B C 1
ATOM 3457 O O . SER B 1 184 ? -18.656 10.516 8.312 1 65.81 184 SER B O 1
ATOM 3459 N N . ASN B 1 185 ? -18.047 12.391 7.383 1 56.66 185 ASN B N 1
ATOM 3460 C CA . ASN B 1 185 ? -18.594 11.969 6.098 1 56.66 185 ASN B CA 1
ATOM 3461 C C . ASN B 1 185 ? -17.594 11.094 5.332 1 56.66 185 ASN B C 1
ATOM 3463 O O . ASN B 1 185 ? -17.547 11.125 4.102 1 56.66 185 ASN B O 1
ATOM 3467 N N . PHE B 1 186 ? -16.828 10.422 6.16 1 63.72 186 PHE B N 1
ATOM 3468 C CA . PHE B 1 186 ? -15.781 9.625 5.535 1 63.72 186 PHE B CA 1
ATOM 3469 C C . PHE B 1 186 ? -16.375 8.453 4.77 1 63.72 186 PHE B C 1
ATOM 3471 O O . PHE B 1 186 ? -15.969 8.172 3.641 1 63.72 186 PHE B O 1
ATOM 3478 N N . PHE B 1 187 ? -17.375 7.836 5.367 1 59.75 187 PHE B N 1
ATOM 3479 C CA . PHE B 1 187 ? -18.062 6.73 4.711 1 59.75 187 PHE B CA 1
ATOM 3480 C C . PHE B 1 187 ? -19.406 7.188 4.148 1 59.75 187 PHE B C 1
ATOM 3482 O O . PHE B 1 187 ? -19.938 8.219 4.562 1 59.75 187 PHE B O 1
ATOM 3489 N N . ASP B 1 188 ? -19.828 6.438 3.1 1 59.75 188 ASP B N 1
ATOM 3490 C CA . ASP B 1 188 ? -21.141 6.762 2.553 1 59.75 188 ASP B CA 1
ATOM 3491 C C . ASP B 1 188 ? -22.203 6.793 3.648 1 59.75 188 ASP B C 1
ATOM 3493 O O . ASP B 1 188 ? -22.078 6.082 4.648 1 59.75 188 ASP B O 1
ATOM 3497 N N . LYS B 1 189 ? -23.125 7.727 3.525 1 55.84 189 LYS B N 1
ATOM 3498 C CA . LYS B 1 189 ? -24.172 8.023 4.504 1 55.84 189 LYS B CA 1
ATOM 3499 C C . LYS B 1 189 ? -24.844 6.75 5 1 55.84 189 LYS B C 1
ATOM 3501 O O . LYS B 1 189 ? -25.125 6.613 6.191 1 55.84 189 LYS B O 1
ATOM 3506 N N . ASP B 1 190 ? -25.094 5.895 4 1 55.66 190 ASP B N 1
ATOM 3507 C CA . ASP B 1 190 ? -25.812 4.68 4.367 1 55.66 190 ASP B CA 1
ATOM 3508 C C . ASP B 1 190 ? -24.969 3.809 5.301 1 55.66 190 ASP B C 1
ATOM 3510 O O . ASP B 1 190 ? -25.5 3.227 6.254 1 55.66 190 ASP B O 1
ATOM 3514 N N . ILE B 1 191 ? -23.734 3.818 5.133 1 58.38 191 ILE B N 1
ATOM 3515 C CA . ILE B 1 191 ? -22.828 2.98 5.918 1 58.38 191 ILE B CA 1
ATOM 3516 C C . ILE B 1 191 ? -22.609 3.607 7.293 1 58.38 191 ILE B C 1
ATOM 3518 O O . ILE B 1 191 ? -22.531 2.898 8.297 1 58.38 191 ILE B O 1
ATOM 3522 N N . GLN B 1 192 ? -22.578 4.91 7.254 1 56.88 192 GLN B N 1
ATOM 3523 C CA . GLN B 1 192 ? -22.438 5.625 8.523 1 56.88 192 GLN B CA 1
ATOM 3524 C C . GLN B 1 192 ? -23.594 5.285 9.469 1 56.88 192 GLN B C 1
ATOM 3526 O O . GLN B 1 192 ? -23.391 5.121 10.672 1 56.88 192 GLN B O 1
ATOM 3531 N N . GLU B 1 193 ? -24.672 5.238 8.82 1 54.81 193 GLU B N 1
ATOM 3532 C CA . GLU B 1 193 ? -25.859 4.926 9.602 1 54.81 193 GLU B CA 1
ATOM 3533 C C . GLU B 1 193 ? -25.797 3.51 10.164 1 54.81 193 GLU B C 1
ATOM 3535 O O . GLU B 1 193 ? -26.219 3.264 11.297 1 54.81 193 GLU B O 1
ATOM 3540 N N . LYS B 1 194 ? -25.328 2.754 9.305 1 56.56 194 LYS B N 1
ATOM 3541 C CA . LYS B 1 194 ? -25.281 1.361 9.734 1 56.56 194 LYS B CA 1
ATOM 3542 C C . LYS B 1 194 ? -24.172 1.157 10.773 1 56.56 194 LYS B C 1
ATOM 3544 O O . LYS B 1 194 ? -24.328 0.348 11.695 1 56.56 194 LYS B O 1
ATOM 3549 N N . PHE B 1 195 ? -23.016 1.863 10.547 1 55.72 195 PHE B N 1
ATOM 3550 C CA . PHE B 1 195 ? -21.984 1.857 11.578 1 55.72 195 PHE B CA 1
ATOM 3551 C C . PHE B 1 195 ? -22.469 2.568 12.836 1 55.72 195 PHE B C 1
ATOM 3553 O O . PHE B 1 195 ? -22.016 2.262 13.945 1 55.72 195 PHE B O 1
ATOM 3560 N N . GLY B 1 196 ? -23.266 3.672 12.664 1 48.78 196 GLY B N 1
ATOM 3561 C CA . GLY B 1 196 ? -23.75 4.543 13.719 1 48.78 196 GLY B CA 1
ATOM 3562 C C . GLY B 1 196 ? -24.547 3.809 14.781 1 48.78 196 GLY B C 1
ATOM 3563 O O . GLY B 1 196 ? -24.594 4.238 15.93 1 48.78 196 GLY B O 1
ATOM 3564 N N . SER B 1 197 ? -25.359 2.988 14.32 1 45.31 197 SER B N 1
ATOM 3565 C CA . SER B 1 197 ? -25.969 2.354 15.477 1 45.31 197 SER B CA 1
ATOM 3566 C C . SER B 1 197 ? -24.922 1.803 16.438 1 45.31 197 SER B C 1
ATOM 3568 O O . SER B 1 197 ? -25.203 1.6 17.625 1 45.31 197 SER B O 1
ATOM 3570 N N . SER B 1 198 ? -23.828 1.473 15.945 1 44.28 198 SER B N 1
ATOM 3571 C CA . SER B 1 198 ? -22.703 1.134 16.797 1 44.28 198 SER B CA 1
ATOM 3572 C C . SER B 1 198 ? -21.844 2.361 17.094 1 44.28 198 SER B C 1
ATOM 3574 O O . SER B 1 198 ? -20.688 2.234 17.5 1 44.28 198 SER B O 1
ATOM 3576 N N . GLN B 1 199 ? -22.312 3.566 16.812 1 47.28 199 GLN B N 1
ATOM 3577 C CA . GLN B 1 199 ? -21.906 4.961 16.984 1 47.28 199 GLN B CA 1
ATOM 3578 C C . GLN B 1 199 ? -21.172 5.16 18.312 1 47.28 199 GLN B C 1
ATOM 3580 O O . GLN B 1 199 ? -20.344 6.059 18.438 1 47.28 199 GLN B O 1
ATOM 3585 N N . LYS B 1 200 ? -21.672 4.402 19.219 1 50.12 200 LYS B N 1
ATOM 3586 C CA . LYS B 1 200 ? -21.109 4.598 20.547 1 50.12 200 LYS B CA 1
ATOM 3587 C C . LYS B 1 200 ? -19.594 4.48 20.531 1 50.12 200 LYS B C 1
ATOM 3589 O O . LYS B 1 200 ? -18.906 4.938 21.453 1 50.12 200 LYS B O 1
ATOM 3594 N N . PHE B 1 201 ? -19.078 3.988 19.328 1 57.81 201 PHE B N 1
ATOM 3595 C CA . PHE B 1 201 ? -17.656 3.713 19.438 1 57.81 201 PHE B CA 1
ATOM 3596 C C . PHE B 1 201 ? -16.859 4.574 18.453 1 57.81 201 PHE B C 1
ATOM 3598 O O . PHE B 1 201 ? -15.641 4.449 18.359 1 57.81 201 PHE B O 1
ATOM 3605 N N . MET B 1 202 ? -17.641 5.555 17.891 1 69.5 202 MET B N 1
ATOM 3606 C CA . MET B 1 202 ? -16.938 6.434 16.969 1 69.5 202 MET B CA 1
ATOM 3607 C C . MET B 1 202 ? -16.469 7.695 17.672 1 69.5 202 MET B C 1
ATOM 3609 O O . MET B 1 202 ? -17.188 8.258 18.5 1 69.5 202 MET B O 1
ATOM 3613 N N . MET B 1 203 ? -15.219 8.078 17.438 1 77.25 203 MET B N 1
ATOM 3614 C CA . MET B 1 203 ? -14.703 9.336 17.953 1 77.25 203 MET B CA 1
ATOM 3615 C C . MET B 1 203 ? -15.18 10.516 17.109 1 77.25 203 MET B C 1
ATOM 3617 O O . MET B 1 203 ? -15.453 10.352 15.922 1 77.25 203 MET B O 1
ATOM 3621 N N . ASN B 1 204 ? -15.344 11.648 17.781 1 85.31 204 ASN B N 1
ATOM 3622 C CA . ASN B 1 204 ? -15.672 12.852 17.016 1 85.31 204 ASN B CA 1
ATOM 3623 C C . ASN B 1 204 ? -14.422 13.469 16.391 1 85.31 204 ASN B C 1
ATOM 3625 O O . ASN B 1 204 ? -13.328 13.352 16.938 1 85.31 204 ASN B O 1
ATOM 3629 N N . SER B 1 205 ? -14.609 14.156 15.305 1 89.06 205 SER B N 1
ATOM 3630 C CA . SER B 1 205 ? -13.508 14.711 14.523 1 89.06 205 SER B CA 1
ATOM 3631 C C . SER B 1 205 ? -12.727 15.75 15.336 1 89.06 205 SER B C 1
ATOM 3633 O O . SER B 1 205 ? -11.508 15.852 15.203 1 89.06 205 SER B O 1
ATOM 3635 N N . GLU B 1 206 ? -13.406 16.516 16.172 1 91.44 206 GLU B N 1
ATOM 3636 C CA . GLU B 1 206 ? -12.758 17.531 16.984 1 91.44 206 GLU B CA 1
ATOM 3637 C C . GLU B 1 206 ? -11.789 16.906 18 1 91.44 206 GLU B C 1
ATOM 3639 O O . GLU B 1 206 ? -10.656 17.375 18.141 1 91.44 206 GLU B O 1
ATOM 3644 N N . ASP B 1 207 ? -12.266 15.875 18.625 1 91.44 207 ASP B N 1
ATOM 3645 C CA . ASP B 1 207 ? -11.422 15.18 19.609 1 91.44 207 ASP B CA 1
ATOM 3646 C C . ASP B 1 207 ? -10.211 14.547 18.922 1 91.44 207 ASP B C 1
ATOM 3648 O O . ASP B 1 207 ? -9.102 14.586 19.469 1 91.44 207 ASP B O 1
ATOM 3652 N N . VAL B 1 208 ? -10.43 13.977 17.812 1 93.38 208 VAL B N 1
ATOM 3653 C CA . VAL B 1 208 ? -9.352 13.359 17.047 1 93.38 208 VAL B CA 1
ATOM 3654 C C . VAL B 1 208 ? -8.32 14.422 16.656 1 93.38 208 VAL B C 1
ATOM 3656 O O . VAL B 1 208 ? -7.117 14.227 16.844 1 93.38 208 VAL B O 1
ATOM 3659 N N . ALA B 1 209 ? -8.789 15.562 16.219 1 95.19 209 ALA B N 1
ATOM 3660 C CA . ALA B 1 209 ? -7.91 16.656 15.812 1 95.19 209 ALA B CA 1
ATOM 3661 C C . ALA B 1 209 ? -7.043 17.125 16.969 1 95.19 209 ALA B C 1
ATOM 3663 O O . ALA B 1 209 ? -5.836 17.328 16.812 1 95.19 209 ALA B O 1
ATOM 3664 N N . LYS B 1 210 ? -7.629 17.266 18.156 1 94.94 210 LYS B N 1
ATOM 3665 C CA . LYS B 1 210 ? -6.895 17.703 19.344 1 94.94 210 LYS B CA 1
ATOM 3666 C C . LYS B 1 210 ? -5.785 16.719 19.703 1 94.94 210 LYS B C 1
ATOM 3668 O O . LYS B 1 210 ? -4.676 17.125 20.047 1 94.94 210 LYS B O 1
ATOM 3673 N N . ARG B 1 211 ? -6.109 15.516 19.578 1 95 211 ARG B N 1
ATOM 3674 C CA . ARG B 1 211 ? -5.125 14.492 19.906 1 95 211 ARG B CA 1
ATOM 3675 C C . ARG B 1 211 ? -4.004 14.461 18.875 1 95 211 ARG B C 1
ATOM 3677 O O . ARG B 1 211 ? -2.842 14.227 19.203 1 95 211 ARG B O 1
ATOM 3684 N N . ILE B 1 212 ? -4.34 14.664 17.641 1 96.25 212 ILE B N 1
ATOM 3685 C CA . ILE B 1 212 ? -3.342 14.711 16.578 1 96.25 212 ILE B CA 1
ATOM 3686 C C . ILE B 1 212 ? -2.396 15.883 16.797 1 96.25 212 ILE B C 1
ATOM 3688 O O . ILE B 1 212 ? -1.183 15.758 16.625 1 96.25 212 ILE B O 1
ATOM 3692 N N . ILE B 1 213 ? -2.924 17.016 17.234 1 96.25 213 ILE B N 1
ATOM 3693 C CA . ILE B 1 213 ? -2.115 18.203 17.484 1 96.25 213 ILE B CA 1
ATOM 3694 C C . ILE B 1 213 ? -1.13 17.906 18.625 1 96.25 213 ILE B C 1
ATOM 3696 O O . ILE B 1 213 ? 0.022 18.344 18.578 1 96.25 213 ILE B O 1
ATOM 3700 N N . LYS B 1 214 ? -1.563 17.156 19.594 1 95.62 214 LYS B N 1
ATOM 3701 C CA . LYS B 1 214 ? -0.655 16.766 20.656 1 95.62 214 LYS B CA 1
ATOM 3702 C C . LYS B 1 214 ? 0.499 15.922 20.141 1 95.62 214 LYS B C 1
ATOM 3704 O O . LYS B 1 214 ? 1.637 16.062 20.594 1 95.62 214 LYS B O 1
ATOM 3709 N N . VAL B 1 215 ? 0.191 15.039 19.188 1 95.19 215 VAL B N 1
ATOM 3710 C CA . VAL B 1 215 ? 1.216 14.211 18.562 1 95.19 215 VAL B CA 1
ATOM 3711 C C . VAL B 1 215 ? 2.225 15.102 17.828 1 95.19 215 VAL B C 1
ATOM 3713 O O . VAL B 1 215 ? 3.434 14.875 17.922 1 95.19 215 VAL B O 1
ATOM 3716 N N . LEU B 1 216 ? 1.728 16.109 17.156 1 95 216 LEU B N 1
ATOM 3717 C CA . LEU B 1 216 ? 2.562 17.062 16.438 1 95 216 LEU B CA 1
ATOM 3718 C C . LEU B 1 216 ? 3.484 17.812 17.391 1 95 216 LEU B C 1
ATOM 3720 O O . LEU B 1 216 ? 4.684 17.938 17.141 1 95 216 LEU B O 1
ATOM 3724 N N . GLU B 1 217 ? 2.9 18.25 18.469 1 94.25 217 GLU B N 1
ATOM 3725 C CA . GLU B 1 217 ? 3.635 19.062 19.438 1 94.25 217 GLU B CA 1
ATOM 3726 C C . GLU B 1 217 ? 4.723 18.234 20.125 1 94.25 217 GLU B C 1
ATOM 3728 O O . GLU B 1 217 ? 5.801 18.75 20.422 1 94.25 217 GLU B O 1
ATOM 3733 N N . ASN B 1 218 ? 4.438 16.969 20.328 1 94.12 218 ASN B N 1
ATOM 3734 C CA . ASN B 1 218 ? 5.391 16.094 21.016 1 94.12 218 ASN B CA 1
ATOM 3735 C C . ASN B 1 218 ? 6.336 15.422 20.016 1 94.12 218 ASN B C 1
ATOM 3737 O O . ASN B 1 218 ? 7.258 14.711 20.422 1 94.12 218 ASN B O 1
ATOM 3741 N N . LYS B 1 219 ? 6.078 15.586 18.75 1 92.94 219 LYS B N 1
ATOM 3742 C CA . LYS B 1 219 ? 6.879 15.039 17.656 1 92.94 219 LYS B CA 1
ATOM 3743 C C . LYS B 1 219 ? 6.996 13.523 17.781 1 92.94 219 LYS B C 1
ATOM 3745 O O . LYS B 1 219 ? 8.078 12.961 17.609 1 92.94 219 LYS B O 1
ATOM 3750 N N . LYS B 1 220 ? 5.879 12.961 18.203 1 93.25 220 LYS B N 1
ATOM 3751 C CA . LYS B 1 220 ? 5.852 11.5 18.25 1 93.25 220 LYS B CA 1
ATOM 3752 C C . LYS B 1 220 ? 5.812 10.906 16.844 1 93.25 220 LYS B C 1
ATOM 3754 O O . LYS B 1 220 ? 4.98 11.297 16.031 1 93.25 220 LYS B O 1
ATOM 3759 N N . ARG B 1 221 ? 6.703 10.008 16.578 1 93.88 221 ARG B N 1
ATOM 3760 C CA . ARG B 1 221 ? 6.859 9.406 15.25 1 93.88 221 ARG B CA 1
ATOM 3761 C C . ARG B 1 221 ? 5.574 8.711 14.812 1 93.88 221 ARG B C 1
ATOM 3763 O O . ARG B 1 221 ? 5.203 8.766 13.641 1 93.88 221 ARG B O 1
ATOM 3770 N N . PHE B 1 222 ? 4.949 8.008 15.742 1 94.25 222 PHE B N 1
ATOM 3771 C CA . PHE B 1 222 ? 3.781 7.176 15.461 1 94.25 222 PHE B CA 1
ATOM 3772 C C . PHE B 1 222 ? 2.812 7.191 16.641 1 94.25 222 PHE B C 1
ATOM 3774 O O . PHE B 1 222 ? 3.227 7.074 17.797 1 94.25 222 PHE B O 1
ATOM 3781 N N . SER B 1 223 ? 1.467 7.328 16.297 1 94.44 223 SER B N 1
ATOM 3782 C CA . SER B 1 223 ? 0.484 7.273 17.375 1 94.44 223 SER B CA 1
ATOM 3783 C C . SER B 1 223 ? -0.852 6.73 16.875 1 94.44 223 SER B C 1
ATOM 3785 O O . SER B 1 223 ? -1.344 7.145 15.828 1 94.44 223 SER B O 1
ATOM 3787 N N . ILE B 1 224 ? -1.396 5.75 17.594 1 93 224 ILE B N 1
ATOM 3788 C CA . ILE B 1 224 ? -2.793 5.363 17.438 1 93 224 ILE B CA 1
ATOM 3789 C C . ILE B 1 224 ? -3.684 6.301 18.25 1 93 224 ILE B C 1
ATOM 3791 O O . ILE B 1 224 ? -3.477 6.48 19.453 1 93 224 ILE B O 1
ATOM 3795 N N . ILE B 1 225 ? -4.621 6.867 17.625 1 92.25 225 ILE B N 1
ATOM 3796 C CA . ILE B 1 225 ? -5.398 7.926 18.25 1 92.25 225 ILE B CA 1
ATOM 3797 C C . ILE B 1 225 ? -6.555 7.316 19.047 1 92.25 225 ILE B C 1
ATOM 3799 O O . ILE B 1 225 ? -7.414 6.637 18.484 1 92.25 225 ILE B O 1
ATOM 3803 N N . GLY B 1 226 ? -6.566 7.555 20.328 1 88.62 226 GLY B N 1
ATOM 3804 C CA . GLY B 1 226 ? -7.633 7.074 21.203 1 88.62 226 GLY B CA 1
ATOM 3805 C C . GLY B 1 226 ? -7.262 5.812 21.953 1 88.62 226 GLY B C 1
ATOM 3806 O O . GLY B 1 226 ? -6.754 4.855 21.359 1 88.62 226 GLY B O 1
ATOM 3807 N N . PHE B 1 227 ? -7.59 5.754 23.172 1 85.94 227 PHE B N 1
ATOM 3808 C CA . PHE B 1 227 ? -7.223 4.629 24.031 1 85.94 227 PHE B CA 1
ATOM 3809 C C . PHE B 1 227 ? -7.977 3.371 23.609 1 85.94 227 PHE B C 1
ATOM 3811 O O . PHE B 1 227 ? -7.406 2.277 23.594 1 85.94 227 PHE B O 1
ATOM 3818 N N . ARG B 1 228 ? -9.156 3.549 23.328 1 83.81 228 ARG B N 1
ATOM 3819 C CA . ARG B 1 228 ? -9.961 2.402 22.922 1 83.81 228 ARG B CA 1
ATOM 3820 C C . ARG B 1 228 ? -9.43 1.783 21.625 1 83.81 228 ARG B C 1
ATOM 3822 O O . ARG B 1 228 ? -9.422 0.56 21.484 1 83.81 228 ARG B O 1
ATOM 3829 N N . ASN B 1 229 ? -9.023 2.686 20.734 1 86.75 229 ASN B N 1
ATOM 3830 C CA . ASN B 1 229 ? -8.422 2.197 19.5 1 86.75 229 ASN B CA 1
ATOM 3831 C C . ASN B 1 229 ? -7.121 1.449 19.766 1 86.75 229 ASN B C 1
ATOM 3833 O O . ASN B 1 229 ? -6.883 0.388 19.188 1 86.75 229 ASN B O 1
ATOM 3837 N N . LYS B 1 230 ? -6.324 1.939 20.703 1 88.19 230 LYS B N 1
ATOM 3838 C CA . LYS B 1 230 ? -5.07 1.293 21.078 1 88.19 230 LYS B CA 1
ATOM 3839 C C . LYS B 1 230 ? -5.32 -0.104 21.641 1 88.19 230 LYS B C 1
ATOM 3841 O O . LYS B 1 230 ? -4.641 -1.061 21.266 1 88.19 230 LYS B O 1
ATOM 3846 N N . LEU B 1 231 ? -6.297 -0.177 22.469 1 86 231 LEU B N 1
ATOM 3847 C CA . LEU B 1 231 ? -6.621 -1.446 23.109 1 86 231 LEU B CA 1
ATOM 3848 C C . LEU B 1 231 ? -7.156 -2.449 22.094 1 86 231 LEU B C 1
ATOM 3850 O O . LEU B 1 231 ? -6.789 -3.625 22.125 1 86 231 LEU B O 1
ATOM 3854 N N . SER B 1 232 ? -8.031 -1.955 21.25 1 85.06 232 SER B N 1
ATOM 3855 C CA . SER B 1 232 ? -8.617 -2.824 20.234 1 85.06 232 SER B CA 1
ATOM 3856 C C . SER B 1 232 ? -7.543 -3.398 19.312 1 85.06 232 SER B C 1
ATOM 3858 O O . SER B 1 232 ? -7.578 -4.582 18.969 1 85.06 232 SER B O 1
ATOM 3860 N N . ILE B 1 233 ? -6.66 -2.535 18.922 1 84.94 233 ILE B N 1
ATOM 3861 C CA . ILE B 1 233 ? -5.586 -2.963 18.031 1 84.94 233 ILE B CA 1
ATOM 3862 C C . ILE B 1 233 ? -4.691 -3.969 18.75 1 84.94 233 ILE B C 1
ATOM 3864 O O . ILE B 1 233 ? -4.293 -4.98 18.172 1 84.94 233 ILE B O 1
ATOM 3868 N N . PHE B 1 234 ? -4.434 -3.682 19.984 1 84.06 234 PHE B N 1
ATOM 3869 C CA . PHE B 1 234 ? -3.615 -4.582 20.781 1 84.06 234 PHE B CA 1
ATOM 3870 C C . PHE B 1 234 ? -4.258 -5.961 20.875 1 84.06 234 PHE B C 1
ATOM 3872 O O . PHE B 1 234 ? -3.596 -6.977 20.656 1 84.06 234 PHE B O 1
ATOM 3879 N N . LEU B 1 235 ? -5.543 -6.027 21.125 1 86.12 235 LEU B N 1
ATOM 3880 C CA . LEU B 1 235 ? -6.266 -7.277 21.344 1 86.12 235 LEU B CA 1
ATOM 3881 C C . LEU B 1 235 ? -6.383 -8.062 20.031 1 86.12 235 LEU B C 1
ATOM 3883 O O . LEU B 1 235 ? -6.191 -9.281 20.016 1 86.12 235 LEU B O 1
ATOM 3887 N N . ILE B 1 236 ? -6.68 -7.359 19 1 85.19 236 ILE B N 1
ATOM 3888 C CA . ILE B 1 236 ? -6.863 -8.047 17.719 1 85.19 236 ILE B CA 1
ATOM 3889 C C . ILE B 1 236 ? -5.531 -8.625 17.25 1 85.19 236 ILE B C 1
ATOM 3891 O O . ILE B 1 236 ? -5.496 -9.695 16.641 1 85.19 236 ILE B O 1
ATOM 3895 N N . ASN B 1 237 ? -4.422 -7.926 17.547 1 82.5 237 ASN B N 1
ATOM 3896 C CA . ASN B 1 237 ? -3.109 -8.352 17.078 1 82.5 237 ASN B CA 1
ATOM 3897 C C . ASN B 1 237 ? -2.596 -9.555 17.859 1 82.5 237 ASN B C 1
ATOM 3899 O O . ASN B 1 237 ? -1.609 -10.18 17.469 1 82.5 237 ASN B O 1
ATOM 3903 N N . LEU B 1 238 ? -3.297 -9.906 18.922 1 82.88 238 LEU B N 1
ATOM 3904 C CA . LEU B 1 238 ? -2.961 -11.109 19.672 1 82.88 238 LEU B CA 1
ATOM 3905 C C . LEU B 1 238 ? -3.484 -12.352 18.953 1 82.88 238 LEU B C 1
ATOM 3907 O O . LEU B 1 238 ? -3.035 -13.469 19.219 1 82.88 238 LEU B O 1
ATOM 3911 N N . LEU B 1 239 ? -4.422 -12.18 18.109 1 87.19 239 LEU B N 1
ATOM 3912 C CA . LEU B 1 239 ? -5.062 -13.297 17.422 1 87.19 239 LEU B CA 1
ATOM 3913 C C . LEU B 1 239 ? -4.293 -13.672 16.172 1 87.19 239 LEU B C 1
ATOM 3915 O O . LEU B 1 239 ? -3.672 -12.812 15.531 1 87.19 239 LEU B O 1
ATOM 3919 N N . PRO B 1 240 ? -4.375 -14.984 15.852 1 87 240 PRO B N 1
ATOM 3920 C CA . PRO B 1 240 ? -3.811 -15.359 14.555 1 87 240 PRO B CA 1
ATOM 3921 C C . PRO B 1 240 ? -4.492 -14.648 13.383 1 87 240 PRO B C 1
ATOM 3923 O O . PRO B 1 240 ? -5.66 -14.266 13.484 1 87 240 PRO B O 1
ATOM 3926 N N . ILE B 1 241 ? -3.771 -14.484 12.359 1 87 241 ILE B N 1
ATOM 3927 C CA . ILE B 1 241 ? -4.203 -13.719 11.195 1 87 241 ILE B CA 1
ATOM 3928 C C . ILE B 1 241 ? -5.559 -14.227 10.711 1 87 241 ILE B C 1
ATOM 3930 O O . ILE B 1 241 ? -6.445 -13.438 10.391 1 87 241 ILE B O 1
ATOM 3934 N N . SER B 1 242 ? -5.758 -15.531 10.68 1 89.88 242 SER B N 1
ATOM 3935 C CA . SER B 1 242 ? -7.004 -16.109 10.188 1 89.88 242 SER B CA 1
ATOM 3936 C C . SER B 1 242 ? -8.188 -15.68 11.047 1 89.88 242 SER B C 1
ATOM 3938 O O . SER B 1 242 ? -9.273 -15.391 10.523 1 89.88 242 SER B O 1
ATOM 3940 N N . LEU B 1 243 ? -7.988 -15.594 12.336 1 90.44 243 LEU B N 1
ATOM 3941 C CA . LEU B 1 243 ? -9.062 -15.195 13.234 1 90.44 243 LEU B CA 1
ATOM 3942 C C . LEU B 1 243 ? -9.328 -13.695 13.141 1 90.44 243 LEU B C 1
ATOM 3944 O O . LEU B 1 243 ? -10.477 -13.258 13.25 1 90.44 243 LEU B O 1
ATOM 3948 N N . GLN B 1 244 ? -8.234 -12.922 12.977 1 90.56 244 GLN B N 1
ATOM 3949 C CA . GLN B 1 244 ? -8.406 -11.492 12.75 1 90.56 244 GLN B CA 1
ATOM 3950 C C . GLN B 1 244 ? -9.305 -11.234 11.547 1 90.56 244 GLN B C 1
ATOM 3952 O O . GLN B 1 244 ? -10.273 -10.469 11.641 1 90.56 244 GLN B O 1
ATOM 3957 N N . LEU B 1 245 ? -9.031 -11.93 10.508 1 91.81 245 LEU B N 1
ATOM 3958 C CA . LEU B 1 245 ? -9.742 -11.734 9.25 1 91.81 245 LEU B CA 1
ATOM 3959 C C . LEU B 1 245 ? -11.203 -12.141 9.375 1 91.81 245 LEU B C 1
ATOM 3961 O O . LEU B 1 245 ? -12.094 -11.43 8.906 1 91.81 245 LEU B O 1
ATOM 3965 N N . LYS B 1 246 ? -11.453 -13.258 9.992 1 91.62 246 LYS B N 1
ATOM 3966 C CA . LYS B 1 246 ? -12.812 -13.742 10.172 1 91.62 246 LYS B CA 1
ATOM 3967 C C . LYS B 1 246 ? -13.648 -12.758 10.992 1 91.62 246 LYS B C 1
ATOM 3969 O O . LYS B 1 246 ? -14.781 -12.453 10.633 1 91.62 246 LYS B O 1
ATOM 3974 N N . LEU B 1 247 ? -13.062 -12.281 12.078 1 89.06 247 LEU B N 1
ATOM 3975 C CA . LEU B 1 247 ? -13.773 -11.375 12.969 1 89.06 247 LEU B CA 1
ATOM 3976 C C . LEU B 1 247 ? -14.086 -10.055 12.258 1 89.06 247 LEU B C 1
ATOM 3978 O O . LEU B 1 247 ? -15.234 -9.594 12.289 1 89.06 247 LEU B O 1
ATOM 3982 N N . VAL B 1 248 ? -13.125 -9.445 11.609 1 87.25 248 VAL B N 1
ATOM 3983 C CA . VAL B 1 248 ? -13.297 -8.172 10.922 1 87.25 248 VAL B CA 1
ATOM 3984 C C . VAL B 1 248 ? -14.258 -8.344 9.742 1 87.25 248 VAL B C 1
ATOM 3986 O O . VAL B 1 248 ? -15.133 -7.504 9.523 1 87.25 248 VAL B O 1
ATOM 3989 N N . GLY B 1 249 ? -14.102 -9.445 9.062 1 88.19 249 GLY B N 1
ATOM 3990 C CA . GLY B 1 249 ? -14.984 -9.742 7.945 1 88.19 249 GLY B CA 1
ATOM 3991 C C . GLY B 1 249 ? -16.438 -9.852 8.352 1 88.19 249 GLY B C 1
ATOM 3992 O O . GLY B 1 249 ? -17.328 -9.336 7.656 1 88.19 249 GLY B O 1
ATOM 3993 N N . LEU B 1 250 ? -16.672 -10.508 9.445 1 86.38 250 LEU B N 1
ATOM 3994 C CA . LEU B 1 250 ? -18.031 -10.68 9.938 1 86.38 250 LEU B CA 1
ATOM 3995 C C . LEU B 1 250 ? -18.656 -9.336 10.305 1 86.38 250 LEU B C 1
ATOM 3997 O O . LEU B 1 250 ? -19.812 -9.078 9.992 1 86.38 250 LEU B O 1
ATOM 4001 N N . ILE B 1 251 ? -17.891 -8.492 10.891 1 82.12 251 ILE B N 1
ATOM 4002 C CA . ILE B 1 251 ? -18.375 -7.188 11.336 1 82.12 251 ILE B CA 1
ATOM 4003 C C . ILE B 1 251 ? -18.703 -6.312 10.125 1 82.12 251 ILE B C 1
ATOM 4005 O O . ILE B 1 251 ? -19.766 -5.703 10.062 1 82.12 251 ILE B O 1
ATOM 4009 N N . LEU B 1 252 ? -17.844 -6.336 9.164 1 85.06 252 LEU B N 1
ATOM 4010 C CA . LEU B 1 252 ? -18 -5.438 8.023 1 85.06 252 LEU B CA 1
ATOM 4011 C C . LEU B 1 252 ? -19.031 -5.969 7.047 1 85.06 252 LEU B C 1
ATOM 4013 O O . LEU B 1 252 ? -19.719 -5.195 6.379 1 85.06 252 LEU B O 1
ATOM 4017 N N . LYS B 1 253 ? -19.141 -7.289 6.988 1 85.12 253 LYS B N 1
ATOM 4018 C CA . LYS B 1 253 ? -20.172 -7.887 6.145 1 85.12 253 LYS B CA 1
ATOM 4019 C C . LYS B 1 253 ? -21.562 -7.441 6.582 1 85.12 253 LYS B C 1
ATOM 4021 O O . LYS B 1 253 ? -22.453 -7.266 5.746 1 85.12 253 LYS B O 1
ATOM 4026 N N . LYS B 1 254 ? -21.75 -7.191 7.855 1 80.25 254 LYS B N 1
ATOM 4027 C CA . LYS B 1 254 ? -23.031 -6.773 8.398 1 80.25 254 LYS B CA 1
ATOM 4028 C C . LYS B 1 254 ? -23.359 -5.336 8 1 80.25 254 LYS B C 1
ATOM 4030 O O . LYS B 1 254 ? -24.531 -4.961 7.918 1 80.25 254 LYS B O 1
ATOM 4035 N N . VAL B 1 255 ? -22.312 -4.621 7.645 1 74.75 255 VAL B N 1
ATOM 4036 C CA . VAL B 1 255 ? -22.5 -3.211 7.309 1 74.75 255 VAL B CA 1
ATOM 4037 C C . VAL B 1 255 ? -22.906 -3.078 5.844 1 74.75 255 VAL B C 1
ATOM 4039 O O . VAL B 1 255 ? -23.625 -2.145 5.477 1 74.75 255 VAL B O 1
ATOM 4042 N N . ILE B 1 256 ? -22.484 -4 5.004 1 75.75 256 ILE B N 1
ATOM 4043 C CA . ILE B 1 256 ? -22.781 -3.855 3.584 1 75.75 256 ILE B CA 1
ATOM 4044 C C . ILE B 1 256 ? -24.125 -4.492 3.266 1 75.75 256 ILE B C 1
ATOM 4046 O O . ILE B 1 256 ? -24.75 -4.18 2.244 1 75.75 256 ILE B O 1
ATOM 4050 N N . LYS B 1 257 ? -24.766 -5.375 4.094 1 65.25 257 LYS B N 1
ATOM 4051 C CA . LYS B 1 257 ? -26.094 -5.934 3.889 1 65.25 257 LYS B CA 1
ATOM 4052 C C . LYS B 1 257 ? -27.188 -4.918 4.234 1 65.25 257 LYS B C 1
ATOM 4054 O O . LYS B 1 257 ? -26.984 -4.059 5.098 1 65.25 257 LYS B O 1
#

Foldseek 3Di:
DAFEEFEPCLWFLNVLLCQVCLQVYQEYEYEDQDQPSQVVSQVVSCVVPVRYYYHYHHDQQLDQPCLVVVLVVGDGQEYELDFAAFEQAAPVPDDPSNLSSRLRNLAVNLLVSLVSVLVVQLVVQAHEYEYEAALLLLAAAPSGRSNNVSSVNRLVSQLVVQVVSCVRHVRRGRAYEHEYAEPIPRYPPLLCVLCCVVVVPHHYSNQQSVQVVVCVVVVPRYYYGDPVSVVVSVVLVVDPNVVSHVVNHVVSVSSHD/DAFEEFEPCLWFLNVLLCQVCLQVYQEYEYEDQDQPSQVVSQVVSCVVPVNYYYHYHHDQQLDQPCLVVVLVVGDGQEYELDFAAFEQAAPVPDDPSNLSSRLRNLAVNLLVSLVSVLVVQLVVQAHEYEYEAALLLLAAAPSGRSNNVSSVNRLVSQLVVQVVSCVRHVRRGRAYEHEYAEPIPRYPPLLCVLCCVVVVPHHYSNQQSVQVVVCVVVVPRYYYGDPVSVVVSVVLVVDPNVVSHVVNHVVSVSSHD

pLDDT: mean 90.21, std 11.8, range [44.28, 98.69]

Radius of gyration: 22.98 Å; Cα contacts (8 Å, |Δi|>4): 1018; chains: 2; bounding box: 55×72×50 Å

Organism: Fusobacterium vincentii (NCBI:txid155615)

Secondary structure (DSSP, 8-state):
--EEEEETTTSHHHHHHHHHHGGG-SEEEEEES-HHHHHHHHHHHHHH-TT-EEEEEE--TT--TTHHHHHHH---SEEEE-------S-GGGS-HHHHHHHHIIIIIHHHHHHHHHHHHHHHHT-EEEEEE--GGGSS--TT-HHHHHHHHHHHHHHHHHHHHHHHH-TTEEEEEEE---EESTTS-HHHHHHHHTTGGGPEEHHHHHHHHHHHHHHT-SEEESSHHHHHHHHHHTTS-HHHHHHHHHHHHHHHH-/--EEEEETTTSHHHHHHHHHHGGG-SEEEEEES-HHHHHHHHHHHHHH-TT-EEEEEE--TT--TTHHHHHHH---SEEEE-------S-GGGS-HHHHHHHHIIIIIHHHHHHHHHHHHHHHHT-EEEEEE--GGGSS--TT-HHHHHHHHHHHHHHHHHHHHHHHH-TTEEEEEEE---EESTTS-HHHHHHHHTTGGGPEEHHHHHHHHHHHHHHT-SEEESSHHHHHHHHHHTTS-HHHHHHHHHHHHHHHH-